Protein AF-A0A962DGY8-F1 (afdb_monomer_lite)

Structure (mmCIF, N/CA/C/O backbone):
data_AF-A0A962DGY8-F1
#
_entry.id   AF-A0A962DGY8-F1
#
loop_
_atom_site.group_PDB
_atom_site.id
_atom_site.type_symbol
_atom_site.label_atom_id
_atom_site.label_alt_id
_atom_site.label_comp_id
_atom_site.label_asym_id
_atom_site.label_entity_id
_atom_site.label_seq_id
_atom_site.pdbx_PDB_ins_code
_atom_site.Cartn_x
_atom_site.Cartn_y
_atom_site.Cartn_z
_atom_site.occupancy
_atom_site.B_iso_or_equiv
_atom_site.auth_seq_id
_atom_site.auth_comp_id
_atom_site.auth_asym_id
_atom_site.auth_atom_id
_atom_site.pdbx_PDB_model_num
ATOM 1 N N . MET A 1 1 ? 61.195 -17.388 50.372 1.00 40.50 1 MET A N 1
ATOM 2 C CA . MET A 1 1 ? 60.574 -18.207 49.308 1.00 40.50 1 MET A CA 1
ATOM 3 C C . MET A 1 1 ? 59.437 -17.377 48.721 1.00 40.50 1 MET A C 1
ATOM 5 O O . MET A 1 1 ? 58.676 -16.820 49.498 1.00 40.50 1 MET A O 1
ATOM 9 N N . LYS A 1 2 ? 59.468 -17.125 47.407 1.00 34.59 2 LYS A N 1
ATOM 10 C CA . LYS A 1 2 ? 58.778 -16.016 46.718 1.00 34.59 2 LYS A CA 1
ATOM 11 C C . LYS A 1 2 ? 57.246 -16.104 46.784 1.00 34.59 2 LYS A C 1
ATOM 13 O O . LYS A 1 2 ? 56.677 -17.161 46.541 1.00 34.59 2 LYS A O 1
ATOM 18 N N . ILE A 1 3 ? 56.626 -14.955 47.048 1.00 34.19 3 ILE A N 1
ATOM 19 C CA . ILE A 1 3 ? 55.195 -14.671 46.901 1.00 34.19 3 ILE A CA 1
ATOM 20 C C . ILE A 1 3 ? 54.901 -14.562 45.399 1.00 34.19 3 ILE A C 1
ATOM 22 O O . ILE A 1 3 ? 55.540 -13.767 44.711 1.00 34.19 3 ILE A O 1
ATOM 26 N N . ILE A 1 4 ? 53.975 -15.374 44.887 1.00 37.50 4 ILE A N 1
ATOM 27 C CA . ILE A 1 4 ? 53.492 -15.298 43.503 1.00 37.50 4 ILE A CA 1
ATOM 28 C C . ILE A 1 4 ? 52.263 -14.384 43.506 1.00 37.50 4 ILE A C 1
ATOM 30 O O . ILE A 1 4 ? 51.217 -14.741 44.041 1.00 37.50 4 ILE A O 1
ATOM 34 N N . GLN A 1 5 ? 52.414 -13.183 42.947 1.00 37.69 5 GLN A N 1
ATOM 35 C CA . GLN A 1 5 ? 51.300 -12.309 42.589 1.00 37.69 5 GLN A CA 1
ATOM 36 C C . GLN A 1 5 ? 50.693 -12.821 41.280 1.00 37.69 5 GLN A C 1
ATOM 38 O O . GLN A 1 5 ? 51.344 -12.773 40.239 1.00 37.69 5 GLN A O 1
ATOM 43 N N . ASN A 1 6 ? 49.450 -13.299 41.330 1.00 35.62 6 ASN A N 1
ATOM 44 C CA . ASN A 1 6 ? 48.662 -13.568 40.132 1.00 35.62 6 ASN A CA 1
ATOM 45 C C . ASN A 1 6 ? 48.129 -12.243 39.577 1.00 35.62 6 ASN A C 1
ATOM 47 O O . ASN A 1 6 ? 47.259 -11.605 40.168 1.00 35.62 6 ASN A O 1
ATOM 51 N N . THR A 1 7 ? 48.678 -11.832 38.441 1.00 37.69 7 THR A N 1
ATOM 52 C CA . THR A 1 7 ? 48.206 -10.706 37.639 1.00 37.69 7 THR A CA 1
ATOM 53 C C . THR A 1 7 ? 46.901 -11.100 36.943 1.00 37.69 7 THR A C 1
ATOM 55 O O . THR A 1 7 ? 46.896 -11.969 36.075 1.00 37.69 7 THR A O 1
ATOM 58 N N . PHE A 1 8 ? 45.786 -10.472 37.319 1.00 33.75 8 PHE A N 1
ATOM 59 C CA . PHE A 1 8 ? 44.546 -10.526 36.545 1.00 33.75 8 PHE A CA 1
ATOM 60 C C . PHE A 1 8 ? 44.716 -9.660 35.290 1.00 33.75 8 PHE A C 1
ATOM 62 O O . PHE A 1 8 ? 44.791 -8.437 35.378 1.00 33.75 8 PHE A O 1
ATOM 69 N N . ILE A 1 9 ? 44.801 -10.299 34.123 1.00 36.97 9 ILE A N 1
ATOM 70 C CA . ILE A 1 9 ? 44.703 -9.629 32.824 1.00 36.97 9 ILE A CA 1
ATOM 71 C C . ILE A 1 9 ? 43.214 -9.554 32.484 1.00 36.97 9 ILE A C 1
ATOM 73 O O . ILE A 1 9 ? 42.602 -10.558 32.122 1.00 36.97 9 ILE A O 1
ATOM 77 N N . SER A 1 10 ? 42.621 -8.369 32.625 1.00 32.75 10 SER A N 1
ATOM 78 C CA . SER A 1 10 ? 41.285 -8.087 32.098 1.00 32.75 10 SER A CA 1
ATOM 79 C C . SER A 1 10 ? 41.363 -8.007 30.575 1.00 32.75 10 SER A C 1
ATOM 81 O O . SER A 1 10 ? 41.831 -7.015 30.020 1.00 32.75 10 SER A O 1
ATOM 83 N N . ILE A 1 11 ? 40.919 -9.063 29.895 1.00 37.00 11 ILE A N 1
ATOM 84 C CA . ILE A 1 11 ? 40.682 -9.050 28.451 1.00 37.00 11 ILE A CA 1
ATOM 85 C C . ILE A 1 11 ? 39.396 -8.253 28.219 1.00 37.00 11 ILE A C 1
ATOM 87 O O . ILE A 1 11 ? 38.299 -8.729 28.504 1.00 37.00 11 ILE A O 1
ATOM 91 N N . ALA A 1 12 ? 39.534 -7.021 27.730 1.00 35.16 12 ALA A N 1
ATOM 92 C CA . ALA A 1 12 ? 38.416 -6.259 27.196 1.00 35.16 12 ALA A CA 1
ATOM 93 C C . ALA A 1 12 ? 37.966 -6.928 25.889 1.00 35.16 12 ALA A C 1
ATOM 95 O O . ALA A 1 12 ? 38.592 -6.766 24.843 1.00 35.16 12 ALA A O 1
ATOM 96 N N . ILE A 1 13 ? 36.902 -7.726 25.964 1.00 34.25 13 ILE A N 1
ATOM 97 C CA . ILE A 1 13 ? 36.203 -8.234 24.786 1.00 34.25 13 ILE A CA 1
ATOM 98 C C . ILE A 1 13 ? 35.486 -7.031 24.165 1.00 34.25 13 ILE A C 1
ATOM 100 O O . ILE A 1 13 ? 34.447 -6.592 24.655 1.00 34.25 13 ILE A O 1
ATOM 104 N N . LEU A 1 14 ? 36.072 -6.471 23.106 1.00 34.75 14 LEU A N 1
ATOM 105 C CA . LEU A 1 14 ? 35.365 -5.610 22.165 1.00 34.75 14 LEU A CA 1
ATOM 106 C C . LEU A 1 14 ? 34.261 -6.461 21.529 1.00 34.75 14 LEU A C 1
ATOM 108 O O . LEU A 1 14 ? 34.509 -7.220 20.596 1.00 34.75 14 LEU A O 1
ATOM 112 N N . LEU A 1 15 ? 33.048 -6.364 22.073 1.00 33.47 15 LEU A N 1
ATOM 113 C CA . LEU A 1 15 ? 31.834 -6.770 21.379 1.00 33.47 15 LEU A CA 1
ATOM 114 C C . LEU A 1 15 ? 31.705 -5.863 20.152 1.00 33.47 15 LEU A C 1
ATOM 116 O O . LEU A 1 15 ? 31.144 -4.771 20.224 1.00 33.47 15 LEU A O 1
ATOM 120 N N . THR A 1 16 ? 32.254 -6.298 19.019 1.00 33.09 16 THR A N 1
ATOM 121 C CA . THR A 1 16 ? 31.790 -5.806 17.730 1.00 33.09 16 THR A CA 1
ATOM 122 C C . THR A 1 16 ? 30.344 -6.261 17.611 1.00 33.09 16 THR A C 1
ATOM 124 O O . THR A 1 16 ? 30.042 -7.440 17.428 1.00 33.09 16 THR A O 1
ATOM 127 N N . CYS A 1 17 ? 29.426 -5.319 17.813 1.00 31.17 17 CYS A N 1
ATOM 128 C CA . CYS A 1 17 ? 28.025 -5.509 17.497 1.00 31.17 17 CYS A CA 1
ATOM 129 C C . CYS A 1 17 ? 27.946 -5.683 15.975 1.00 31.17 17 CYS A C 1
ATOM 131 O O . CYS A 1 17 ? 27.852 -4.708 15.234 1.00 31.17 17 CYS A O 1
ATOM 133 N N . ASN A 1 18 ? 28.076 -6.919 15.493 1.00 31.84 18 ASN A N 1
ATOM 134 C CA . ASN A 1 18 ? 27.685 -7.266 14.136 1.00 31.84 18 ASN A CA 1
ATOM 135 C C . ASN A 1 18 ? 26.160 -7.194 14.104 1.00 31.84 18 ASN A C 1
ATOM 137 O O . ASN A 1 18 ? 25.472 -8.200 14.259 1.00 31.84 18 ASN A O 1
ATOM 141 N N . ILE A 1 19 ? 25.635 -5.979 13.948 1.00 39.78 19 ILE A N 1
ATOM 142 C CA . ILE A 1 19 ? 24.269 -5.786 13.490 1.00 39.78 19 ILE A CA 1
ATOM 143 C C . ILE A 1 19 ? 24.282 -6.319 12.061 1.00 39.78 19 ILE A C 1
ATOM 145 O O . ILE A 1 19 ? 24.730 -5.641 11.135 1.00 39.78 19 ILE A O 1
ATOM 149 N N . ALA A 1 20 ? 23.872 -7.572 11.888 1.00 35.59 20 ALA A N 1
ATOM 150 C CA . ALA A 1 20 ? 23.541 -8.110 10.583 1.00 35.59 20 ALA A CA 1
ATOM 151 C C . ALA A 1 20 ? 22.284 -7.377 10.095 1.00 35.59 20 ALA A C 1
ATOM 153 O O . ALA A 1 20 ? 21.175 -7.892 10.173 1.00 35.59 20 ALA A O 1
ATOM 154 N N . ASN A 1 21 ? 22.452 -6.134 9.644 1.00 48.16 21 ASN A N 1
ATOM 155 C CA . ASN A 1 21 ? 21.449 -5.454 8.849 1.00 48.16 21 ASN A CA 1
ATOM 156 C C . ASN A 1 21 ? 21.352 -6.259 7.555 1.00 48.16 21 ASN A C 1
ATOM 158 O O . ASN A 1 21 ? 22.333 -6.332 6.809 1.00 48.16 21 ASN A O 1
ATOM 162 N N . SER A 1 22 ? 20.221 -6.918 7.305 1.00 51.75 22 SER A N 1
ATOM 163 C CA . SER A 1 22 ? 19.970 -7.527 6.004 1.00 51.75 22 SER A CA 1
ATOM 164 C C . SER A 1 22 ? 19.871 -6.397 4.984 1.00 51.75 22 SER A C 1
ATOM 166 O O . SER A 1 22 ? 18.824 -5.787 4.806 1.00 51.75 22 SER A O 1
ATOM 168 N N . THR A 1 23 ? 20.995 -6.057 4.366 1.00 68.94 23 THR A N 1
ATOM 169 C CA . THR A 1 23 ? 21.024 -5.122 3.248 1.00 68.94 23 THR A CA 1
ATOM 170 C C . THR A 1 23 ? 20.386 -5.792 2.041 1.00 68.94 23 THR A C 1
ATOM 172 O O . THR A 1 23 ? 20.623 -6.992 1.812 1.00 68.94 23 THR A O 1
ATOM 175 N N . SER A 1 24 ? 19.592 -5.030 1.283 1.00 79.06 24 SER A N 1
ATOM 176 C CA . SER A 1 24 ? 18.964 -5.523 0.059 1.00 79.06 24 SER A CA 1
ATOM 177 C C . SER A 1 24 ? 20.009 -6.133 -0.884 1.00 79.06 24 SER A C 1
ATOM 179 O O . SER A 1 24 ? 21.161 -5.671 -0.910 1.00 79.06 24 SER A O 1
ATOM 181 N N . PRO A 1 25 ? 19.660 -7.186 -1.646 1.00 85.56 25 PRO A N 1
ATOM 182 C CA . PRO A 1 25 ? 20.612 -7.880 -2.512 1.00 85.56 25 PRO A CA 1
ATOM 183 C C . PRO A 1 25 ? 21.354 -6.950 -3.486 1.00 85.56 25 PRO A C 1
ATOM 185 O O . PRO A 1 25 ? 22.570 -7.080 -3.633 1.00 85.56 25 PRO A O 1
ATOM 188 N N . TRP A 1 26 ? 20.679 -5.952 -4.063 1.00 88.38 26 TRP A N 1
ATOM 189 C CA . TRP A 1 26 ? 21.299 -4.985 -4.976 1.00 88.38 26 TRP A CA 1
ATOM 190 C C . TRP A 1 26 ? 22.433 -4.182 -4.324 1.00 88.38 26 TRP A C 1
ATOM 192 O O . TRP A 1 26 ? 23.488 -4.006 -4.929 1.00 88.38 26 TRP A O 1
ATOM 202 N N . LEU A 1 27 ? 22.292 -3.780 -3.05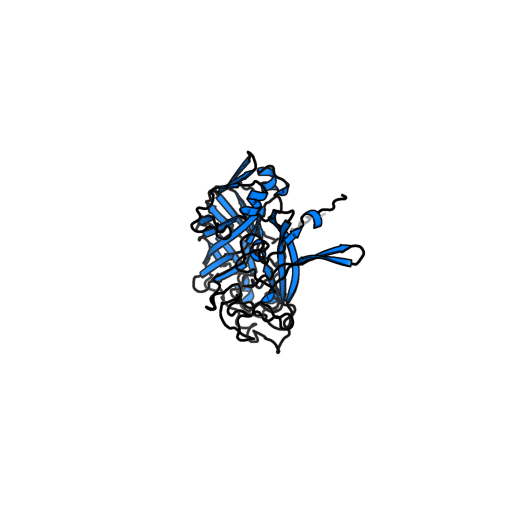4 1.00 88.94 27 LEU A N 1
ATOM 203 C CA . LEU A 1 27 ? 23.363 -3.097 -2.322 1.00 88.94 27 LEU A CA 1
ATOM 204 C C . LEU A 1 27 ? 24.566 -4.005 -2.098 1.00 88.94 27 LEU A C 1
ATOM 206 O O . LEU A 1 27 ? 25.696 -3.520 -2.066 1.00 88.94 27 LEU A O 1
ATOM 210 N N . LYS A 1 28 ? 24.365 -5.316 -1.922 1.00 85.50 28 LYS A N 1
ATOM 211 C CA . LYS A 1 28 ? 25.481 -6.268 -1.792 1.00 85.50 28 LYS A CA 1
ATOM 212 C C . LYS A 1 28 ? 26.263 -6.360 -3.098 1.00 85.50 28 LYS A C 1
ATOM 214 O O . LYS A 1 28 ? 27.490 -6.318 -3.045 1.00 85.50 28 LYS A O 1
ATOM 219 N N . ASN A 1 29 ? 25.551 -6.395 -4.220 1.00 80.31 29 ASN A N 1
ATOM 220 C CA . ASN A 1 29 ? 26.114 -6.538 -5.561 1.00 80.31 29 ASN A CA 1
ATOM 221 C C . ASN A 1 29 ? 26.650 -5.224 -6.149 1.00 80.31 29 ASN A C 1
ATOM 223 O O . ASN A 1 29 ? 27.402 -5.258 -7.118 1.00 80.31 29 ASN A O 1
ATOM 227 N N . LEU A 1 30 ? 26.297 -4.076 -5.562 1.00 86.06 30 LEU A N 1
ATOM 228 C CA . LEU A 1 30 ? 26.767 -2.779 -6.026 1.00 86.06 30 LEU A CA 1
ATOM 229 C C . LEU A 1 30 ? 28.275 -2.596 -5.780 1.00 86.06 30 LEU A C 1
ATOM 231 O O . LEU A 1 30 ? 28.732 -2.575 -4.626 1.00 86.06 30 LEU A O 1
ATOM 235 N N . ASP A 1 31 ? 29.006 -2.395 -6.877 1.00 85.31 31 ASP A N 1
ATOM 236 C CA . ASP A 1 31 ? 30.414 -1.999 -6.912 1.00 85.31 31 ASP A CA 1
ATOM 237 C C . ASP A 1 31 ? 30.526 -0.476 -7.089 1.00 85.31 31 ASP A C 1
ATOM 239 O O . ASP A 1 31 ? 30.404 0.062 -8.187 1.00 85.31 31 ASP A O 1
ATOM 243 N N . SER A 1 32 ? 30.673 0.233 -5.970 1.00 85.94 32 SER A N 1
ATOM 244 C CA . SER A 1 32 ? 30.835 1.687 -5.933 1.00 85.94 32 SER A CA 1
ATOM 245 C C . SER A 1 32 ? 31.712 2.088 -4.752 1.00 85.94 32 SER A C 1
ATOM 247 O O . SER A 1 32 ? 31.511 1.614 -3.629 1.00 85.94 32 SER A O 1
ATOM 249 N N . SER A 1 33 ? 32.662 2.996 -4.991 1.00 87.38 33 SER A N 1
ATOM 250 C CA . SER A 1 33 ? 33.571 3.518 -3.963 1.00 87.38 33 SER A CA 1
ATOM 251 C C . SER A 1 33 ? 32.853 4.301 -2.862 1.00 87.38 33 SER A C 1
ATOM 253 O O . SER A 1 33 ? 33.326 4.333 -1.730 1.00 87.38 33 SER A O 1
ATOM 255 N N . GLU A 1 34 ? 31.698 4.890 -3.170 1.00 89.62 34 GLU A N 1
ATOM 256 C CA . GLU A 1 34 ? 30.927 5.747 -2.257 1.00 89.62 34 GLU A CA 1
ATOM 257 C C . GLU A 1 34 ? 29.823 4.981 -1.517 1.00 89.62 34 GLU A C 1
ATOM 259 O O . GLU A 1 34 ? 29.172 5.522 -0.628 1.00 89.62 34 GLU A O 1
ATOM 264 N N . LYS A 1 35 ? 29.618 3.696 -1.831 1.00 90.00 35 LYS A N 1
ATOM 265 C CA . LYS A 1 35 ? 28.524 2.877 -1.286 1.00 90.00 35 LYS A CA 1
ATOM 266 C C . LYS A 1 35 ? 28.422 2.937 0.238 1.00 90.00 35 LYS A C 1
ATOM 268 O O . LYS A 1 35 ? 27.327 3.076 0.774 1.00 90.00 35 LYS A O 1
ATOM 273 N N . GLN A 1 36 ? 29.547 2.825 0.947 1.00 90.56 36 GLN A N 1
ATOM 274 C CA . GLN A 1 36 ? 29.540 2.860 2.415 1.00 90.56 36 GLN A CA 1
ATOM 275 C C . GLN A 1 36 ? 29.133 4.229 2.961 1.00 90.56 36 GLN A C 1
ATOM 277 O O . GLN A 1 36 ? 28.408 4.289 3.951 1.00 90.56 36 GLN A O 1
ATOM 282 N N . GLU A 1 37 ? 29.560 5.308 2.308 1.00 93.00 37 GLU A N 1
ATOM 283 C CA . GLU A 1 37 ? 29.155 6.668 2.655 1.00 93.00 37 GLU A CA 1
ATOM 284 C C . GLU A 1 37 ? 27.654 6.850 2.412 1.00 93.00 37 GLU A C 1
ATOM 286 O O . GLU A 1 37 ? 26.925 7.171 3.350 1.00 93.00 37 GLU A O 1
ATOM 291 N N . GLN A 1 38 ? 27.165 6.514 1.213 1.00 93.00 38 GLN A N 1
ATOM 292 C CA . GLN A 1 38 ? 25.745 6.618 0.855 1.00 93.00 38 GLN A CA 1
ATOM 293 C C . GLN A 1 38 ? 24.840 5.804 1.792 1.00 93.00 38 GLN A C 1
ATOM 295 O O . GLN A 1 38 ? 23.769 6.258 2.188 1.00 93.00 38 GLN A O 1
ATOM 300 N N . MET A 1 39 ? 25.283 4.622 2.230 1.00 91.44 39 MET A N 1
ATOM 301 C CA . MET A 1 39 ? 24.548 3.804 3.200 1.00 91.44 39 MET A CA 1
ATOM 302 C C . MET A 1 39 ? 24.506 4.404 4.615 1.00 91.44 39 MET A C 1
ATOM 304 O O . MET A 1 39 ? 23.618 4.055 5.402 1.00 91.44 39 MET A O 1
ATOM 308 N N . GLN A 1 40 ? 25.459 5.261 4.976 1.00 91.94 40 GLN A N 1
ATOM 309 C CA . GLN A 1 40 ? 25.521 5.917 6.286 1.00 91.94 40 GLN A CA 1
ATOM 310 C C . GLN A 1 40 ? 24.726 7.222 6.334 1.00 91.94 40 GLN A C 1
ATOM 312 O O . GLN A 1 40 ? 24.348 7.656 7.423 1.00 91.94 40 GLN A O 1
ATOM 317 N N . LEU A 1 41 ? 24.416 7.811 5.180 1.00 94.88 41 LEU A N 1
ATOM 318 C CA . LEU A 1 41 ? 23.587 9.005 5.108 1.00 94.88 41 LEU A CA 1
ATOM 319 C C . LEU A 1 41 ? 22.182 8.748 5.654 1.00 94.88 41 LEU A C 1
ATOM 321 O O . LEU A 1 41 ? 21.601 7.668 5.507 1.00 94.88 41 LEU A O 1
ATOM 325 N N . ARG A 1 42 ? 21.653 9.760 6.341 1.00 94.88 42 ARG A N 1
ATOM 326 C CA . ARG A 1 42 ? 20.314 9.750 6.931 1.00 94.88 42 ARG A CA 1
ATOM 327 C C . ARG A 1 42 ? 19.539 10.931 6.394 1.00 94.88 42 ARG A C 1
ATOM 329 O O . ARG A 1 42 ? 19.774 12.072 6.790 1.00 94.88 42 ARG A O 1
ATOM 336 N N . TRP A 1 43 ? 18.638 10.629 5.473 1.00 95.19 43 TRP A N 1
ATOM 337 C CA . TRP A 1 43 ? 17.662 11.592 4.993 1.00 95.19 43 TRP A CA 1
ATOM 338 C C . TRP A 1 43 ? 16.620 11.784 6.088 1.00 95.19 43 TRP A C 1
ATOM 340 O O . TRP A 1 43 ? 16.385 10.874 6.889 1.00 95.19 43 TRP A O 1
ATOM 350 N N . LYS A 1 44 ? 16.023 12.972 6.163 1.00 96.62 44 LYS A N 1
ATOM 351 C CA . LYS A 1 44 ? 15.087 13.302 7.242 1.00 96.62 44 LYS A CA 1
ATOM 352 C C . LYS A 1 44 ? 13.744 13.714 6.679 1.00 96.62 44 LYS A C 1
ATOM 354 O O . LYS A 1 44 ? 13.685 14.688 5.939 1.00 96.62 44 LYS A O 1
ATOM 359 N N . ALA A 1 45 ? 12.682 13.018 7.070 1.00 96.69 45 ALA A N 1
ATOM 360 C CA . ALA A 1 45 ? 11.316 13.432 6.766 1.00 96.69 45 ALA A CA 1
ATOM 361 C C . ALA A 1 45 ? 10.687 14.105 7.986 1.00 96.69 45 ALA A C 1
ATOM 363 O O . ALA A 1 45 ? 10.693 13.522 9.069 1.00 96.69 45 ALA A O 1
ATOM 364 N N . TYR A 1 46 ? 10.161 15.318 7.832 1.00 97.00 46 TYR A N 1
ATOM 365 C CA . TYR A 1 46 ? 9.569 16.091 8.927 1.00 97.00 46 TYR A CA 1
ATOM 366 C C . TYR A 1 46 ? 8.447 17.010 8.436 1.00 97.00 46 TYR A C 1
ATOM 368 O O . TYR A 1 46 ? 8.367 17.365 7.259 1.00 97.00 46 TYR A O 1
ATOM 376 N N . GLY A 1 47 ? 7.591 17.439 9.367 1.00 95.25 47 GLY A N 1
ATOM 377 C CA . GLY A 1 47 ? 6.475 18.337 9.070 1.00 95.25 47 GLY A CA 1
ATOM 378 C C . GLY A 1 47 ? 5.512 17.798 8.004 1.00 95.25 47 GLY A C 1
ATOM 379 O O . GLY A 1 47 ? 5.515 16.611 7.677 1.00 95.25 47 GLY A O 1
ATOM 380 N N . GLY A 1 48 ? 4.675 18.698 7.484 1.00 94.75 48 GLY A N 1
ATOM 381 C CA . GLY A 1 48 ? 3.622 18.374 6.526 1.00 94.75 48 GLY A CA 1
ATOM 382 C C . GLY A 1 48 ? 2.352 17.878 7.213 1.00 94.75 48 GLY A C 1
ATOM 383 O O . GLY A 1 48 ? 1.957 18.456 8.227 1.00 94.75 48 GLY A O 1
ATOM 384 N N . GLU A 1 49 ? 1.698 16.859 6.664 1.00 95.94 49 GLU A N 1
ATOM 385 C CA . GLU A 1 49 ? 0.355 16.437 7.077 1.00 95.94 49 GLU A CA 1
ATOM 386 C C . GLU A 1 49 ? 0.206 14.912 7.101 1.00 95.94 49 GLU A C 1
ATOM 388 O O . GLU A 1 49 ? 0.822 14.192 6.313 1.00 95.94 49 GLU A O 1
ATOM 393 N N . VAL A 1 50 ? -0.636 14.431 8.015 1.00 96.38 50 VAL A N 1
ATOM 394 C CA . VAL A 1 50 ? -1.194 13.080 8.008 1.00 96.38 50 VAL A CA 1
ATOM 395 C C . VAL A 1 50 ? -2.638 13.153 7.542 1.00 96.38 50 VAL A C 1
ATOM 397 O O . VAL A 1 50 ? -3.404 13.975 8.034 1.00 96.38 50 VAL A O 1
ATOM 400 N N . ASP A 1 51 ? -3.010 12.245 6.653 1.00 94.00 51 ASP A N 1
ATOM 401 C CA . ASP A 1 51 ? -4.365 12.041 6.157 1.00 94.00 51 ASP A CA 1
ATOM 402 C C . ASP A 1 51 ? -4.854 10.660 6.628 1.00 94.00 51 ASP A C 1
ATOM 404 O O . ASP A 1 51 ? -4.247 9.630 6.321 1.00 94.00 51 ASP A O 1
ATOM 408 N N . LEU A 1 52 ? -5.911 10.652 7.443 1.00 93.88 52 LEU A N 1
ATOM 409 C CA . LEU A 1 52 ? -6.558 9.455 7.978 1.00 93.88 52 LEU A CA 1
ATOM 410 C C . LEU A 1 52 ? -7.885 9.201 7.267 1.00 93.88 52 LEU A C 1
ATOM 412 O O . LEU A 1 52 ? -8.827 9.984 7.399 1.00 93.88 52 LEU A O 1
ATOM 416 N N . LYS A 1 53 ? -8.003 8.040 6.623 1.00 91.81 53 LYS A N 1
ATOM 417 C CA . LYS A 1 53 ? -9.222 7.576 5.956 1.00 91.81 53 LYS A CA 1
ATOM 418 C C . LYS A 1 53 ? -9.775 6.343 6.665 1.00 91.81 53 LYS A C 1
ATOM 420 O O . LYS A 1 53 ? -9.282 5.235 6.474 1.00 91.81 53 LYS A O 1
ATOM 425 N N . PHE A 1 54 ? -10.826 6.495 7.467 1.00 93.00 54 PHE A N 1
ATOM 426 C CA . PHE A 1 54 ? -11.486 5.345 8.097 1.00 93.00 54 PHE A CA 1
ATOM 427 C C . PHE A 1 54 ? -12.408 4.601 7.122 1.00 93.00 54 PHE A C 1
ATOM 429 O O . PHE A 1 54 ? -13.068 5.195 6.269 1.00 93.00 54 PHE A O 1
ATOM 436 N N . MET A 1 55 ? -12.529 3.285 7.292 1.00 92.00 55 MET A N 1
ATOM 437 C CA . MET A 1 55 ? -13.498 2.451 6.576 1.00 92.00 55 MET A CA 1
ATOM 438 C C . MET A 1 55 ? -14.877 2.578 7.234 1.00 92.00 55 MET A C 1
ATOM 440 O O . MET A 1 55 ? -15.354 1.663 7.902 1.00 92.00 55 MET A O 1
ATOM 444 N N . TYR A 1 56 ? -15.523 3.735 7.066 1.00 89.12 56 TYR A N 1
ATOM 445 C CA . TYR A 1 56 ? -16.763 4.090 7.771 1.00 89.12 56 TYR A CA 1
ATOM 446 C C . TYR A 1 56 ? -17.885 3.055 7.627 1.00 89.12 56 TYR A C 1
ATOM 448 O O . TYR A 1 56 ? -18.571 2.777 8.607 1.00 89.12 56 TYR A O 1
ATOM 456 N N . LYS A 1 57 ? -18.065 2.449 6.443 1.00 87.94 57 LYS A N 1
ATOM 457 C CA . LYS A 1 57 ? -19.074 1.391 6.259 1.00 87.94 57 LYS A CA 1
ATOM 458 C C . LYS A 1 57 ? -18.753 0.160 7.110 1.00 87.94 57 LYS A C 1
ATOM 460 O O . LYS A 1 57 ? -19.623 -0.283 7.852 1.00 87.94 57 LYS A O 1
ATOM 465 N N . LYS A 1 58 ? -17.507 -0.327 7.066 1.00 92.69 58 LYS A N 1
ATOM 466 C CA . LYS A 1 58 ? -17.035 -1.452 7.890 1.00 92.69 58 LYS A CA 1
ATOM 467 C C . LYS A 1 58 ? -17.233 -1.172 9.376 1.00 92.69 58 LYS A C 1
ATOM 469 O O . LYS A 1 58 ? -17.835 -1.966 10.090 1.00 92.69 58 LYS A O 1
ATOM 474 N N . LEU A 1 59 ? -16.771 -0.008 9.831 1.00 94.50 59 LEU A N 1
ATOM 475 C CA . LEU A 1 59 ? -16.904 0.415 11.223 1.00 94.50 59 LEU A CA 1
ATOM 476 C C . LEU A 1 59 ? -18.375 0.533 11.643 1.00 94.50 59 LEU A C 1
ATOM 478 O O . LEU A 1 59 ? -18.729 0.064 12.720 1.00 94.50 59 LEU A O 1
ATOM 482 N N . SER A 1 60 ? -19.252 1.062 10.785 1.00 92.00 60 SER A N 1
ATOM 483 C CA . SER A 1 60 ? -20.697 1.099 11.037 1.00 92.00 60 SER A CA 1
ATOM 484 C C . SER A 1 60 ? -21.303 -0.301 11.156 1.00 92.00 60 SER A C 1
ATOM 486 O O . SER A 1 60 ? -22.126 -0.518 12.045 1.00 92.00 60 SER A O 1
ATOM 488 N N . ASP A 1 61 ? -20.897 -1.254 10.312 1.00 91.88 61 ASP A N 1
ATOM 489 C CA . ASP A 1 61 ? -21.348 -2.654 10.394 1.00 91.88 61 ASP A CA 1
ATOM 490 C C . ASP A 1 61 ? -20.893 -3.294 11.719 1.00 91.88 61 ASP A C 1
ATOM 492 O O . ASP A 1 61 ? -21.650 -4.004 12.382 1.00 91.88 61 ASP A O 1
ATOM 496 N N . MET A 1 62 ? -19.697 -2.918 12.180 1.00 95.31 62 MET A N 1
ATOM 497 C CA . MET A 1 62 ? -19.145 -3.246 13.500 1.00 95.31 62 MET A CA 1
ATOM 498 C C . MET A 1 62 ? -19.752 -2.426 14.655 1.00 95.31 62 MET A C 1
ATOM 500 O O . MET A 1 62 ? -19.383 -2.624 15.813 1.00 95.31 62 MET A O 1
ATOM 504 N N . LYS A 1 63 ? -20.685 -1.503 14.378 1.00 96.56 63 LYS A N 1
ATOM 505 C CA . LYS A 1 63 ? -21.306 -0.578 15.351 1.00 96.56 63 LYS A CA 1
ATOM 506 C C . LYS A 1 63 ? -20.299 0.331 16.070 1.00 96.56 63 LYS A C 1
ATOM 508 O O . LYS A 1 63 ? -20.534 0.751 17.205 1.00 96.56 63 LYS A O 1
ATOM 513 N N . ILE A 1 64 ? -19.189 0.635 15.407 1.00 97.00 64 ILE A N 1
ATOM 514 C CA . ILE A 1 64 ? -18.181 1.600 15.837 1.00 97.00 64 ILE A CA 1
ATOM 515 C C . ILE A 1 64 ? -18.424 2.910 15.089 1.00 97.00 64 ILE A C 1
ATOM 517 O O . ILE A 1 64 ? -18.417 2.945 13.860 1.00 97.00 64 ILE A O 1
ATOM 521 N N . SER A 1 65 ? -18.594 4.007 15.822 1.00 95.00 65 SER A N 1
ATOM 522 C CA . SER A 1 65 ? -18.667 5.348 15.234 1.00 95.00 65 SER A CA 1
ATOM 523 C C . SER A 1 65 ? -17.348 6.098 15.400 1.00 95.00 65 SER A C 1
ATOM 525 O O . SER A 1 65 ? -16.721 6.015 16.458 1.00 95.00 65 SER A O 1
ATOM 527 N N . VAL A 1 66 ? -16.972 6.879 14.386 1.00 94.44 66 VAL A N 1
ATOM 528 C CA . VAL A 1 66 ? -15.831 7.803 14.413 1.00 94.44 66 VAL A CA 1
ATOM 529 C C . VAL A 1 66 ? -16.362 9.233 14.533 1.00 94.44 66 VAL A C 1
ATOM 531 O O . VAL A 1 66 ? -17.298 9.598 13.827 1.00 94.44 66 VAL A O 1
ATOM 534 N N . SER A 1 67 ? -15.758 10.045 15.399 1.00 93.12 67 SER A N 1
ATOM 535 C CA . SER A 1 67 ? -16.031 11.487 15.503 1.00 93.12 67 SER A CA 1
ATOM 536 C C . SER A 1 67 ? -14.723 12.284 15.405 1.00 93.12 67 SER A C 1
ATOM 538 O O . SER A 1 67 ? -13.759 11.837 16.020 1.00 93.12 67 SER A O 1
ATOM 540 N N . PRO A 1 68 ? -14.679 13.457 14.744 1.00 89.75 68 PRO A N 1
ATOM 541 C CA . PRO A 1 68 ? -15.788 14.067 14.013 1.00 89.75 68 PRO A CA 1
ATOM 542 C C . PRO A 1 68 ? -16.204 13.217 12.813 1.00 89.75 68 PRO A C 1
ATOM 544 O O . PRO A 1 68 ? -15.386 12.534 12.195 1.00 89.75 68 PRO A O 1
ATOM 547 N N . GLU A 1 69 ? -17.497 13.250 12.502 1.00 74.88 69 GLU A N 1
ATOM 548 C CA . GLU A 1 69 ? -17.945 12.765 11.205 1.00 74.88 69 GLU A CA 1
ATOM 549 C C . GLU A 1 69 ? -17.389 13.735 10.146 1.00 74.88 69 GLU A C 1
ATOM 551 O O . GLU A 1 69 ? -17.511 14.955 10.318 1.00 74.88 69 GLU A O 1
ATOM 556 N N . PRO A 1 70 ? -16.718 13.242 9.096 1.00 68.81 70 PRO A N 1
ATOM 557 C CA . PRO A 1 70 ? -16.120 14.101 8.083 1.00 68.81 70 PRO A CA 1
ATOM 558 C C . PRO A 1 70 ? -17.200 14.982 7.440 1.00 68.81 70 PRO A C 1
ATOM 560 O O . PRO A 1 70 ? -18.299 14.530 7.128 1.00 68.81 70 PRO A O 1
ATOM 563 N N . GLN A 1 71 ? -16.907 16.271 7.263 1.00 57.16 71 GLN A N 1
ATOM 564 C CA . GLN A 1 71 ? -17.815 17.218 6.611 1.00 57.16 71 GLN A CA 1
ATOM 565 C C . GLN A 1 71 ? -17.713 17.009 5.094 1.00 57.16 71 GLN A C 1
ATOM 567 O O . GLN A 1 71 ? -16.780 17.493 4.466 1.00 57.16 71 GLN A O 1
ATOM 572 N N . PHE A 1 72 ? -18.638 16.250 4.509 1.00 59.28 72 PHE A N 1
ATOM 573 C CA . PHE A 1 72 ? -18.617 15.865 3.093 1.00 59.28 72 PHE A CA 1
ATOM 574 C C . PHE A 1 72 ? -19.010 17.017 2.145 1.00 59.28 72 PHE A C 1
ATOM 576 O O . PHE A 1 72 ? -20.164 17.454 2.196 1.00 59.28 72 PHE A O 1
ATOM 583 N N . PRO A 1 73 ? -18.186 17.414 1.154 1.00 43.34 73 PRO A N 1
ATOM 584 C CA . PRO A 1 73 ? -18.703 18.134 -0.007 1.00 43.34 73 PRO A CA 1
ATOM 585 C C . PRO A 1 73 ? -19.329 17.193 -1.049 1.00 43.34 73 PRO A C 1
ATOM 587 O O . PRO A 1 73 ? -20.184 17.640 -1.802 1.00 43.34 73 PRO A O 1
ATOM 590 N N . ASN A 1 74 ? -18.967 15.899 -1.094 1.00 44.16 74 ASN A N 1
ATOM 591 C CA . ASN A 1 74 ? -19.439 14.948 -2.112 1.00 44.16 74 ASN A CA 1
ATOM 592 C C . ASN A 1 74 ? -19.618 13.530 -1.524 1.00 44.16 74 ASN A C 1
ATOM 594 O O . ASN A 1 74 ? -18.750 13.020 -0.829 1.00 44.16 74 ASN A O 1
ATOM 598 N N . LYS A 1 75 ? -20.762 12.893 -1.795 1.00 45.06 75 LYS A N 1
ATOM 599 C CA . LYS A 1 75 ? -21.395 11.782 -1.042 1.00 45.06 75 LYS A CA 1
ATOM 600 C C . LYS A 1 75 ? -20.702 10.394 -1.061 1.00 45.06 75 LYS A C 1
ATOM 602 O O . LYS A 1 75 ? -21.388 9.395 -0.862 1.00 45.06 75 LYS A O 1
ATOM 607 N N . HIS A 1 76 ? -19.399 10.279 -1.317 1.00 52.97 76 HIS A N 1
ATOM 608 C CA . HIS A 1 76 ? -18.726 8.976 -1.448 1.00 52.97 76 HIS A CA 1
ATOM 609 C C . HIS A 1 76 ? -17.755 8.730 -0.284 1.00 52.97 76 HIS A C 1
ATOM 611 O O . HIS A 1 76 ? -16.847 9.525 -0.055 1.00 52.97 76 HIS A O 1
ATOM 617 N N . TRP A 1 77 ? -17.926 7.621 0.447 1.00 52.81 77 TRP A N 1
ATOM 618 C CA . TRP A 1 77 ? -17.137 7.316 1.653 1.00 52.81 77 TRP A CA 1
ATOM 619 C C . TRP A 1 77 ? -15.636 7.124 1.373 1.00 52.81 77 TRP A C 1
ATOM 621 O O . TRP A 1 77 ? -14.832 7.277 2.287 1.00 52.81 77 TRP A O 1
ATOM 631 N N . ASP A 1 78 ? -15.242 6.865 0.119 1.00 54.25 78 ASP A N 1
ATOM 632 C CA . ASP A 1 78 ? -13.825 6.801 -0.266 1.00 54.25 78 ASP A CA 1
ATOM 633 C C . ASP A 1 78 ? -13.069 8.132 -0.178 1.00 54.25 78 ASP A C 1
ATOM 635 O O . ASP A 1 78 ? -11.840 8.104 -0.145 1.00 54.25 78 ASP A O 1
ATOM 639 N N . PHE A 1 79 ? -13.768 9.270 -0.145 1.00 63.12 79 PHE A N 1
ATOM 640 C CA . PHE A 1 79 ? -13.151 10.605 -0.098 1.00 63.12 79 PHE A CA 1
ATOM 641 C C . PHE A 1 79 ? -13.249 11.254 1.284 1.00 63.12 79 PHE A C 1
ATOM 643 O O . PHE A 1 79 ? -12.990 12.443 1.447 1.00 63.12 79 PHE A O 1
ATOM 650 N N . ASN A 1 80 ? -13.643 10.469 2.283 1.00 73.19 80 ASN A N 1
ATOM 651 C CA . ASN A 1 80 ? -13.707 10.916 3.655 1.00 73.19 80 ASN A CA 1
ATOM 652 C C . ASN A 1 80 ? -12.389 10.712 4.362 1.00 73.19 80 ASN A C 1
ATOM 654 O O . ASN A 1 80 ? -12.050 9.601 4.775 1.00 73.19 80 ASN A O 1
ATOM 658 N N . HIS A 1 81 ? -11.718 11.823 4.569 1.00 85.31 81 HIS A N 1
ATOM 659 C CA . HIS A 1 81 ? -10.482 11.874 5.306 1.00 85.31 81 HIS A CA 1
ATOM 660 C C . HIS A 1 81 ? -10.505 12.938 6.389 1.00 85.31 81 HIS A C 1
ATOM 662 O O . HIS A 1 81 ? -11.234 13.931 6.313 1.00 85.31 81 HIS A O 1
ATOM 668 N N . ILE A 1 82 ? -9.684 12.708 7.404 1.00 89.94 82 ILE A N 1
ATOM 669 C CA . ILE A 1 82 ? -9.380 13.672 8.445 1.00 89.94 82 ILE A CA 1
ATOM 670 C C . ILE A 1 82 ? -7.894 13.983 8.342 1.00 89.94 82 ILE A C 1
ATOM 672 O O . ILE A 1 82 ? -7.058 13.087 8.455 1.00 89.94 82 ILE A O 1
ATOM 676 N N . VAL A 1 83 ? -7.579 15.254 8.115 1.00 92.38 83 VAL A N 1
ATOM 677 C CA . VAL A 1 83 ? -6.206 15.713 7.911 1.00 92.38 83 VAL A CA 1
ATOM 678 C C . VAL A 1 83 ? -5.717 16.434 9.161 1.00 92.38 83 VAL A C 1
ATOM 680 O O . VAL A 1 83 ? -6.413 17.293 9.706 1.00 92.38 83 VAL A O 1
ATOM 683 N N . TYR A 1 84 ? -4.512 16.090 9.607 1.00 95.44 84 TYR A N 1
ATOM 684 C CA . TYR A 1 84 ? -3.858 16.687 10.765 1.00 95.44 84 TYR A CA 1
ATOM 685 C C . TYR A 1 84 ? -2.424 17.109 10.427 1.00 95.44 84 TYR A C 1
ATOM 687 O O . TYR A 1 84 ? -1.719 16.382 9.725 1.00 95.44 84 TYR A O 1
ATOM 695 N N . PRO A 1 85 ? -1.943 18.250 10.946 1.00 96.88 85 PRO A N 1
ATOM 696 C CA . PRO A 1 85 ? -0.573 18.681 10.715 1.00 96.88 85 PRO A CA 1
ATOM 697 C C . PRO A 1 85 ? 0.428 17.811 11.489 1.00 96.88 85 PRO A C 1
ATOM 699 O O . PRO A 1 85 ? 0.250 17.518 12.672 1.00 96.88 85 PRO A O 1
ATOM 702 N N . ILE A 1 86 ? 1.538 17.469 10.841 1.00 97.88 86 ILE A N 1
ATOM 703 C CA . ILE A 1 86 ? 2.699 16.849 11.481 1.00 97.88 86 ILE A CA 1
ATOM 704 C C . ILE A 1 86 ? 3.542 17.938 12.149 1.00 97.88 86 ILE A C 1
ATOM 706 O O . ILE A 1 86 ? 3.864 18.973 11.556 1.00 97.88 86 ILE A O 1
ATOM 710 N N . SER A 1 87 ? 3.964 17.689 13.387 1.00 97.00 87 SER A N 1
ATOM 711 C CA . SER A 1 87 ? 4.846 18.592 14.121 1.00 97.00 87 SER A CA 1
ATOM 712 C C . SER A 1 87 ? 6.186 18.775 13.406 1.00 97.00 87 SER A C 1
ATOM 714 O O . SER A 1 87 ? 6.891 17.813 13.093 1.00 97.00 87 SER A O 1
ATOM 716 N N . LYS A 1 88 ? 6.607 20.033 13.238 1.00 94.94 88 LYS A N 1
ATOM 717 C CA . LYS A 1 88 ? 7.924 20.381 12.672 1.00 94.94 88 LYS A CA 1
ATOM 718 C C . LYS A 1 88 ? 9.105 19.970 13.559 1.00 94.94 88 LYS A C 1
ATOM 720 O O . LYS A 1 88 ? 10.235 19.969 13.092 1.00 94.94 88 LYS A O 1
ATOM 725 N N . ASN A 1 89 ? 8.849 19.629 14.825 1.00 94.88 89 ASN A N 1
ATOM 726 C CA . ASN A 1 89 ? 9.871 19.214 15.792 1.00 94.88 89 ASN A CA 1
ATOM 727 C C . ASN A 1 89 ? 10.009 17.685 15.893 1.00 94.88 89 ASN A C 1
ATOM 729 O O . ASN A 1 89 ? 10.700 17.185 16.778 1.00 94.88 89 ASN A O 1
ATOM 733 N N . SER A 1 90 ? 9.314 16.941 15.034 1.00 96.94 90 SER A N 1
ATOM 734 C CA . SER A 1 90 ? 9.412 15.488 14.924 1.00 96.94 90 SER A CA 1
ATOM 735 C C . SER A 1 90 ? 9.871 15.109 13.526 1.00 96.94 90 SER A C 1
ATOM 737 O O . SER A 1 90 ? 9.500 15.782 12.564 1.00 96.94 90 SER A O 1
ATOM 739 N N . GLN A 1 91 ? 10.677 14.058 13.424 1.00 97.44 91 GLN A N 1
ATOM 740 C CA . GLN A 1 91 ? 11.247 13.616 12.161 1.00 97.44 91 GLN A CA 1
ATOM 741 C C . GLN A 1 91 ? 11.449 12.099 12.146 1.00 97.44 91 GLN A C 1
ATOM 743 O O . GLN A 1 91 ? 11.721 11.492 13.186 1.00 97.44 91 GLN A O 1
ATOM 748 N N . LEU A 1 92 ? 11.390 11.518 10.953 1.00 97.31 92 LEU A N 1
ATOM 749 C CA . LEU A 1 92 ? 11.891 10.181 10.651 1.00 97.31 92 LEU A CA 1
ATOM 750 C C . LEU A 1 92 ? 13.297 10.276 10.067 1.00 97.31 92 LEU A C 1
ATOM 752 O O . LEU A 1 92 ? 13.605 11.225 9.346 1.00 97.31 92 LEU A O 1
ATOM 756 N N . GLU A 1 93 ? 14.123 9.271 10.338 1.00 95.88 93 GLU A N 1
ATOM 757 C CA . GLU A 1 93 ? 15.394 9.071 9.644 1.00 95.88 93 GLU A CA 1
ATOM 758 C C . GLU A 1 93 ? 15.271 7.919 8.652 1.00 95.88 93 GLU A C 1
ATOM 760 O O . GLU A 1 93 ? 14.776 6.842 8.990 1.00 95.88 93 GLU A O 1
ATOM 765 N N . LEU A 1 94 ? 15.741 8.150 7.431 1.00 94.12 94 LEU A N 1
ATOM 766 C CA . LEU A 1 94 ? 15.590 7.249 6.296 1.00 94.12 94 LEU A CA 1
ATOM 767 C C . LEU A 1 94 ? 16.972 6.882 5.758 1.00 94.12 94 LEU A C 1
ATOM 769 O O . LEU A 1 94 ? 17.843 7.744 5.598 1.00 94.12 94 LEU A O 1
ATOM 773 N N . GLN A 1 95 ? 17.158 5.606 5.443 1.00 92.62 95 GLN A N 1
ATOM 774 C CA . GLN A 1 95 ? 18.286 5.128 4.661 1.00 92.62 95 GLN A CA 1
ATOM 775 C C . GLN A 1 95 ? 17.862 5.093 3.192 1.00 92.62 95 GLN A C 1
ATOM 777 O O . GLN A 1 95 ? 17.024 4.275 2.815 1.00 92.62 95 GLN A O 1
ATOM 782 N N . MET A 1 96 ? 18.423 6.006 2.393 1.00 91.62 96 MET A N 1
ATOM 783 C CA . MET A 1 96 ? 18.079 6.175 0.976 1.00 91.62 96 MET A CA 1
ATOM 784 C C . MET A 1 96 ? 19.325 6.233 0.068 1.00 91.62 96 MET A C 1
ATOM 786 O O . MET A 1 96 ? 19.583 7.270 -0.550 1.00 91.62 96 MET A O 1
ATOM 790 N N . PRO A 1 97 ? 20.173 5.187 0.034 1.00 91.69 97 PRO A N 1
ATOM 791 C CA . PRO A 1 97 ? 21.373 5.192 -0.798 1.00 91.69 97 PRO A CA 1
ATOM 792 C C . PRO A 1 97 ? 20.995 5.350 -2.275 1.00 91.69 97 PRO A C 1
ATOM 794 O O . PRO A 1 97 ? 20.151 4.612 -2.781 1.00 91.69 97 PRO A O 1
ATOM 797 N N . TYR A 1 98 ? 21.630 6.299 -2.967 1.00 90.56 98 TYR A N 1
ATOM 798 C CA . TYR A 1 98 ? 21.359 6.588 -4.383 1.00 90.56 98 TYR A CA 1
ATOM 799 C C . TYR A 1 98 ? 19.887 6.944 -4.670 1.00 90.56 98 TYR A C 1
ATOM 801 O O . TYR A 1 98 ? 19.365 6.651 -5.743 1.00 90.56 98 TYR A O 1
ATOM 809 N N . GLY A 1 99 ? 19.200 7.546 -3.691 1.00 88.44 99 GLY A N 1
ATOM 810 C CA . GLY A 1 99 ? 17.797 7.949 -3.793 1.00 88.44 99 GLY A CA 1
ATOM 811 C C . GLY A 1 99 ? 16.778 6.807 -3.714 1.00 88.44 99 GLY A C 1
ATOM 812 O O . GLY A 1 99 ? 15.583 7.077 -3.826 1.00 88.44 99 GLY A O 1
ATOM 813 N N . ASN A 1 100 ? 17.216 5.565 -3.488 1.00 89.50 100 ASN A N 1
ATOM 814 C CA . ASN A 1 100 ? 16.344 4.402 -3.310 1.00 89.50 100 ASN A CA 1
ATOM 815 C C . ASN A 1 100 ? 16.093 4.159 -1.828 1.00 89.50 100 ASN A C 1
ATOM 817 O O . ASN A 1 100 ? 17.047 4.001 -1.067 1.00 89.50 100 ASN A O 1
ATOM 821 N N . ILE A 1 101 ? 14.830 4.124 -1.403 1.00 88.75 101 ILE A N 1
ATOM 822 C CA . ILE A 1 101 ? 14.510 3.883 0.001 1.00 88.75 101 ILE A CA 1
ATOM 823 C C . ILE A 1 101 ? 14.724 2.417 0.384 1.00 88.75 101 ILE A C 1
ATOM 825 O O . ILE A 1 101 ? 14.183 1.507 -0.226 1.00 88.75 101 ILE A O 1
ATOM 829 N N . GLU A 1 102 ? 15.495 2.209 1.447 1.00 87.81 102 GLU A N 1
ATOM 830 C CA . GLU A 1 102 ? 15.803 0.877 1.970 1.00 87.81 102 GLU A CA 1
ATOM 831 C C . GLU A 1 102 ? 15.120 0.622 3.305 1.00 87.81 102 GLU A C 1
ATOM 833 O O . GLU A 1 102 ? 14.631 -0.473 3.573 1.00 87.81 102 GLU A O 1
ATOM 838 N N . LYS A 1 103 ? 15.122 1.632 4.181 1.00 88.38 103 LYS A N 1
ATOM 839 C CA . LYS A 1 103 ? 14.596 1.489 5.535 1.00 88.38 103 LYS A CA 1
ATOM 840 C C . LYS A 1 103 ? 14.276 2.836 6.162 1.00 88.38 103 LYS A C 1
ATOM 842 O O . LYS A 1 103 ? 15.030 3.798 6.008 1.00 88.38 103 LYS A O 1
ATOM 847 N N . VAL A 1 104 ? 13.227 2.869 6.980 1.00 91.75 104 VAL A N 1
ATOM 848 C CA . VAL A 1 104 ? 13.049 3.912 7.999 1.00 91.75 104 VAL A CA 1
ATOM 849 C C . VAL A 1 104 ? 13.797 3.472 9.257 1.00 91.75 104 VAL A C 1
ATOM 851 O O . VAL A 1 104 ? 13.416 2.510 9.920 1.00 91.75 104 VAL A O 1
ATOM 854 N N . THR A 1 105 ? 14.919 4.120 9.558 1.00 85.56 105 THR A N 1
ATOM 855 C CA . THR A 1 105 ? 15.885 3.622 10.546 1.00 85.56 105 THR A CA 1
ATOM 856 C C . THR A 1 105 ? 15.575 4.037 11.975 1.00 85.56 105 THR A C 1
ATOM 858 O O . THR A 1 105 ? 15.963 3.334 12.904 1.00 85.56 105 THR A O 1
ATOM 861 N N . SER A 1 106 ? 14.959 5.205 12.168 1.00 93.00 106 SER A N 1
ATOM 862 C CA . SER A 1 106 ? 14.711 5.766 13.497 1.00 93.00 106 SER A CA 1
ATOM 863 C C . SER A 1 106 ? 13.730 6.946 13.436 1.00 93.00 106 SER A C 1
ATOM 865 O O . SER A 1 106 ? 13.235 7.315 12.366 1.00 93.00 106 SER A O 1
ATOM 867 N N . GLY A 1 107 ? 13.478 7.560 14.593 1.00 96.19 107 GLY A N 1
ATOM 868 C CA . GLY A 1 107 ? 12.672 8.768 14.714 1.00 96.19 107 GLY A CA 1
ATOM 869 C C . GLY A 1 107 ? 11.203 8.479 14.996 1.00 96.19 107 GLY A C 1
ATOM 870 O O . GLY A 1 107 ? 10.837 7.382 15.413 1.00 96.19 107 GLY A O 1
ATOM 871 N N . LEU A 1 108 ? 10.372 9.502 14.832 1.00 97.81 108 LEU A N 1
ATOM 872 C CA . LEU A 1 108 ? 8.915 9.426 14.922 1.00 97.81 108 LEU A CA 1
ATOM 873 C C . LEU A 1 108 ? 8.291 10.679 14.307 1.00 97.81 108 LEU A C 1
ATOM 875 O O . LEU A 1 108 ? 8.929 11.731 14.257 1.00 97.81 108 LEU A O 1
ATOM 879 N N . LEU A 1 109 ? 7.019 10.591 13.930 1.00 98.31 109 LEU A N 1
ATOM 880 C CA . LEU A 1 109 ? 6.193 11.752 13.590 1.00 98.31 109 LEU A CA 1
ATOM 881 C C . LEU A 1 109 ? 5.183 11.987 14.713 1.00 98.31 109 LEU A C 1
ATOM 883 O O . LEU A 1 109 ? 4.444 11.071 15.062 1.00 98.31 109 LEU A O 1
ATOM 887 N N . ASN A 1 110 ? 5.163 13.191 15.288 1.00 98.38 110 ASN A N 1
ATOM 888 C CA . ASN A 1 110 ? 4.158 13.615 16.263 1.00 98.38 110 ASN A CA 1
ATOM 889 C C . ASN A 1 110 ? 3.042 14.370 15.543 1.00 98.38 110 ASN A C 1
ATOM 891 O O . ASN A 1 110 ? 3.322 15.268 14.746 1.00 98.38 110 ASN A O 1
ATOM 895 N N . VAL A 1 111 ? 1.799 14.056 15.885 1.00 98.44 111 VAL A N 1
ATOM 896 C CA . VAL A 1 111 ? 0.607 14.669 15.303 1.00 98.44 111 VAL A CA 1
ATOM 897 C C . VAL A 1 111 ? -0.344 15.044 16.429 1.00 98.44 111 VAL A C 1
ATOM 899 O O . VAL A 1 111 ? -0.697 14.195 17.248 1.00 98.44 111 VAL A O 1
ATOM 902 N N . ASP A 1 112 ? -0.757 16.307 16.466 1.00 97.75 112 ASP A N 1
ATOM 903 C CA . ASP A 1 112 ? -1.876 16.737 17.301 1.00 97.75 112 ASP A CA 1
ATOM 904 C C . ASP A 1 112 ? -3.168 16.419 16.546 1.00 97.75 112 ASP A C 1
ATOM 906 O O . ASP A 1 112 ? -3.312 16.770 15.373 1.00 97.75 112 ASP A O 1
ATOM 910 N N . SER A 1 113 ? -4.094 15.724 17.199 1.00 96.56 113 SER A N 1
ATOM 911 C CA . SER A 1 113 ? -5.326 15.246 16.578 1.00 96.56 113 SER A CA 1
ATOM 912 C C . SER A 1 113 ? -6.543 15.545 17.447 1.00 96.56 113 SER A C 1
ATOM 914 O O . SER A 1 113 ? -6.435 16.006 18.576 1.00 96.56 113 SER A O 1
ATOM 916 N N . ASP A 1 114 ? -7.731 15.285 16.923 1.00 96.06 114 ASP A N 1
ATOM 917 C CA . ASP A 1 114 ? -8.965 15.325 17.706 1.00 96.06 114 ASP A CA 1
ATOM 918 C C . ASP A 1 114 ? -9.963 14.401 17.024 1.00 96.06 114 ASP A C 1
ATOM 920 O O . ASP A 1 114 ? -10.791 14.833 16.219 1.00 96.06 114 ASP A O 1
ATOM 924 N N . PHE A 1 115 ? -9.794 13.098 17.249 1.00 96.62 115 PHE A N 1
ATOM 925 C CA . PHE A 1 115 ? -10.789 12.118 16.844 1.00 96.62 115 PHE A CA 1
ATOM 926 C C . PHE A 1 115 ? -11.088 11.134 17.967 1.00 96.62 115 PHE A C 1
ATOM 928 O O . PHE A 1 115 ? -10.365 11.013 18.957 1.00 96.62 115 PHE A O 1
ATOM 935 N N . SER A 1 116 ? -12.186 10.407 17.822 1.00 97.81 116 SER A N 1
ATOM 936 C CA . SER A 1 116 ? -12.567 9.362 18.758 1.00 97.81 116 SER A CA 1
ATOM 937 C C . SER A 1 116 ? -13.259 8.202 18.067 1.00 97.81 116 SER A C 1
ATOM 939 O O . SER A 1 116 ? -13.914 8.379 17.043 1.00 97.81 116 SER A O 1
ATOM 941 N N . LEU A 1 117 ? -13.101 7.024 18.664 1.00 98.06 117 LEU A N 1
ATOM 942 C CA . LEU A 1 117 ? -13.798 5.793 18.317 1.00 98.06 117 LEU A CA 1
ATOM 943 C C . LEU A 1 117 ? -14.747 5.447 19.460 1.00 98.06 117 LEU A C 1
ATOM 945 O O . LEU A 1 117 ? -14.329 5.409 20.620 1.00 98.06 117 LEU A O 1
ATOM 949 N N . THR A 1 118 ? -16.005 5.167 19.142 1.00 98.31 118 THR A N 1
ATOM 950 C CA . THR A 1 118 ? -17.027 4.828 20.137 1.00 98.31 118 THR A CA 1
ATOM 951 C C . THR A 1 118 ? -17.685 3.501 19.794 1.00 98.31 118 THR A C 1
ATOM 953 O O . THR A 1 118 ? -18.159 3.317 18.678 1.00 98.31 118 THR A O 1
ATOM 956 N N . TYR A 1 119 ? -17.758 2.605 20.779 1.00 98.19 119 TYR A N 1
ATOM 957 C CA . TYR A 1 119 ? -18.521 1.359 20.722 1.00 98.19 119 TYR A CA 1
ATOM 958 C C . TYR A 1 119 ? -19.393 1.241 21.975 1.00 98.19 119 TYR A C 1
ATOM 960 O O . TYR A 1 119 ? -18.906 1.288 23.111 1.00 98.19 119 TYR A O 1
ATOM 968 N N . GLY A 1 120 ? -20.709 1.126 21.787 1.00 96.25 120 GLY A N 1
ATOM 969 C CA . GLY A 1 120 ? -21.670 1.119 22.889 1.00 96.25 120 GLY A CA 1
ATOM 970 C C . GLY A 1 120 ? -21.580 2.390 23.745 1.00 96.25 120 GLY A C 1
ATOM 971 O O . GLY A 1 120 ? -21.953 3.472 23.304 1.00 96.25 120 GLY A O 1
ATOM 972 N N . LYS A 1 121 ? -21.111 2.258 24.992 1.00 96.44 121 LYS A N 1
ATOM 973 C CA . LYS A 1 121 ? -20.908 3.384 25.931 1.00 96.44 121 LYS A CA 1
ATOM 974 C C . LYS A 1 121 ? -19.440 3.786 26.085 1.00 96.44 121 LYS A C 1
ATOM 976 O O . LYS A 1 121 ? -19.137 4.720 26.825 1.00 96.44 121 LYS A O 1
ATOM 981 N N . THR A 1 122 ? -18.537 3.067 25.430 1.00 98.19 122 THR A N 1
ATOM 982 C CA . THR A 1 122 ? -17.098 3.237 25.582 1.00 98.19 122 THR A CA 1
ATOM 983 C C . THR A 1 122 ? -16.576 4.116 24.463 1.00 98.19 122 THR A C 1
ATOM 985 O O . THR A 1 122 ? -16.936 3.926 23.307 1.00 98.19 122 THR A O 1
ATOM 988 N N . THR A 1 123 ? -15.746 5.098 24.802 1.00 98.44 123 THR A N 1
ATOM 989 C CA . THR A 1 123 ? -15.141 6.012 23.829 1.00 98.44 123 THR A CA 1
ATOM 990 C C . THR A 1 123 ? -13.646 6.096 24.072 1.00 98.44 123 THR A C 1
ATOM 992 O O . THR A 1 123 ? -13.217 6.414 25.181 1.00 98.44 123 THR A O 1
ATOM 995 N N . VAL A 1 124 ? -12.867 5.849 23.024 1.00 98.56 124 VAL A N 1
ATOM 996 C CA . VAL A 1 124 ? -11.421 6.068 22.987 1.00 98.56 124 VAL A CA 1
ATOM 997 C C . VAL A 1 124 ? -11.179 7.369 22.240 1.00 98.56 124 VAL A C 1
ATOM 999 O O . VAL A 1 124 ? -11.529 7.480 21.068 1.00 98.56 124 VAL A O 1
ATOM 1002 N N . LYS A 1 125 ? -10.622 8.368 22.927 1.00 98.50 125 LYS A N 1
ATOM 1003 C CA . LYS A 1 125 ? -10.260 9.661 22.335 1.00 98.50 125 LYS A CA 1
ATOM 1004 C C . LYS A 1 125 ? -8.779 9.681 21.989 1.00 98.50 125 LYS A C 1
ATOM 1006 O O . LYS A 1 125 ? -7.965 9.208 22.781 1.00 98.50 125 LYS A O 1
ATOM 1011 N N . VAL A 1 126 ? -8.454 10.274 20.849 1.00 98.50 126 VAL A N 1
ATOM 1012 C CA . VAL A 1 126 ? -7.094 10.460 20.349 1.00 98.50 126 VAL A CA 1
ATOM 1013 C C . VAL A 1 126 ? -6.888 11.951 20.089 1.00 98.50 126 VAL A C 1
ATOM 1015 O O . VAL A 1 126 ? -7.309 12.493 19.066 1.00 98.50 126 VAL A O 1
ATOM 1018 N N . ASN A 1 127 ? -6.262 12.611 21.063 1.00 98.38 127 ASN A N 1
ATOM 1019 C CA . ASN A 1 127 ? -5.959 14.047 21.035 1.00 98.38 127 ASN A CA 1
ATOM 1020 C C . ASN A 1 127 ? -4.557 14.322 20.470 1.00 98.38 127 ASN A C 1
ATOM 1022 O O . ASN A 1 127 ? -4.208 15.440 20.108 1.00 98.38 127 ASN A O 1
ATOM 1026 N N . SER A 1 128 ? -3.707 13.305 20.470 1.00 98.44 128 SER A N 1
ATOM 1027 C CA . SER A 1 128 ? -2.452 13.305 19.740 1.00 98.44 128 SER A CA 1
ATOM 1028 C C . SER A 1 128 ? -1.979 11.874 19.577 1.00 98.44 128 SER A C 1
ATOM 1030 O O . SER A 1 128 ? -2.383 10.969 20.317 1.00 98.44 128 SER A O 1
ATOM 1032 N N . PHE A 1 129 ? -1.113 11.664 18.599 1.00 98.69 129 PHE A N 1
ATOM 1033 C CA . PHE A 1 129 ? -0.488 10.376 18.384 1.00 98.69 129 PHE A CA 1
ATOM 1034 C C . PHE A 1 129 ? 0.918 10.509 17.817 1.00 98.69 129 PHE A C 1
ATOM 1036 O O . PHE A 1 129 ? 1.355 11.573 17.370 1.00 98.69 129 PHE A O 1
ATOM 1043 N N . LYS A 1 130 ? 1.632 9.388 17.851 1.00 98.56 130 LYS A N 1
ATOM 1044 C CA . LYS A 1 130 ? 2.958 9.228 17.270 1.00 98.56 130 LYS A CA 1
ATOM 1045 C C . LYS A 1 130 ? 2.941 8.090 16.272 1.00 98.56 130 LYS A C 1
ATOM 1047 O O . LYS A 1 130 ? 2.436 7.015 16.594 1.00 98.56 130 LYS A O 1
ATOM 1052 N N . LEU A 1 131 ? 3.545 8.312 15.112 1.00 98.31 131 LEU A N 1
ATOM 1053 C CA . LEU A 1 131 ? 3.922 7.246 14.190 1.00 98.31 131 LEU A CA 1
ATOM 1054 C C . LEU A 1 131 ? 5.369 6.873 14.481 1.00 98.31 131 LEU A C 1
ATOM 1056 O O . LEU A 1 131 ? 6.273 7.684 14.278 1.00 98.31 131 LEU A O 1
ATOM 1060 N N . VAL A 1 132 ? 5.577 5.673 15.014 1.00 97.81 132 VAL A N 1
ATOM 1061 C CA . VAL A 1 132 ? 6.895 5.194 15.444 1.00 97.81 132 VAL A CA 1
ATOM 1062 C C . VAL A 1 132 ? 7.274 3.989 14.582 1.00 97.81 132 VAL A C 1
ATOM 1064 O O . VAL A 1 132 ? 6.565 2.982 14.644 1.00 97.81 132 VAL A O 1
ATOM 1067 N N . PRO A 1 133 ? 8.349 4.060 13.777 1.00 96.12 133 PRO A N 1
ATOM 1068 C CA . PRO A 1 133 ? 8.776 2.944 12.944 1.00 96.12 133 PRO A CA 1
ATOM 1069 C C . PRO A 1 133 ? 9.208 1.764 13.821 1.00 96.12 133 PRO A C 1
ATOM 1071 O O . PRO A 1 133 ? 9.828 1.934 14.874 1.00 96.12 133 PRO A O 1
ATOM 1074 N N . THR A 1 134 ? 8.871 0.551 13.400 1.00 92.19 134 THR A N 1
ATOM 1075 C CA . THR A 1 134 ? 9.324 -0.676 14.058 1.00 92.19 134 THR A CA 1
ATOM 1076 C C . THR A 1 134 ? 10.720 -1.058 13.583 1.00 92.19 134 THR A C 1
ATOM 1078 O O . THR A 1 134 ? 11.017 -0.956 12.396 1.00 92.19 134 THR A O 1
ATOM 1081 N N . GLU A 1 135 ? 11.557 -1.594 14.475 1.00 83.81 135 GLU A N 1
ATOM 1082 C CA . GLU A 1 135 ? 12.889 -2.095 14.095 1.00 83.81 135 GLU A CA 1
ATOM 1083 C C . GLU A 1 135 ? 12.825 -3.230 13.062 1.00 83.81 135 GLU A C 1
ATOM 1085 O O . GLU A 1 135 ? 13.665 -3.289 12.158 1.00 83.81 135 GLU A O 1
ATOM 1090 N N . ASN A 1 136 ? 11.815 -4.095 13.203 1.00 82.62 136 ASN A N 1
ATOM 1091 C CA . ASN A 1 136 ? 11.525 -5.224 12.327 1.00 82.62 136 ASN A CA 1
ATOM 1092 C C . ASN A 1 136 ? 10.098 -5.055 11.786 1.00 82.62 136 ASN A C 1
ATOM 1094 O O . ASN A 1 136 ? 9.157 -5.196 12.575 1.00 82.62 136 ASN A O 1
ATOM 1098 N N . PRO A 1 137 ? 9.939 -4.710 10.496 1.00 82.62 137 PRO A N 1
ATOM 1099 C CA . PRO A 1 137 ? 8.645 -4.722 9.822 1.00 82.62 137 PRO A CA 1
ATOM 1100 C C . PRO A 1 137 ? 7.974 -6.096 9.921 1.00 82.62 137 PRO A C 1
ATOM 1102 O O . PRO A 1 137 ? 8.648 -7.110 10.129 1.00 82.62 137 PRO A O 1
ATOM 1105 N N . LEU A 1 138 ? 6.647 -6.130 9.794 1.00 81.19 138 LEU A N 1
ATOM 1106 C CA . LEU A 1 138 ? 5.877 -7.371 9.911 1.00 81.19 138 LEU A CA 1
ATOM 1107 C C . LEU A 1 138 ? 6.216 -8.374 8.808 1.00 81.19 138 LEU A C 1
ATOM 1109 O O . LEU A 1 138 ? 6.275 -9.572 9.085 1.00 81.19 138 LEU A O 1
ATOM 1113 N N . ASN A 1 139 ? 6.483 -7.892 7.593 1.00 81.75 139 ASN A N 1
ATOM 1114 C CA . ASN A 1 139 ? 6.856 -8.729 6.461 1.00 81.75 139 ASN A CA 1
ATOM 1115 C C . ASN A 1 139 ? 8.158 -8.241 5.826 1.00 81.75 139 ASN A C 1
ATOM 1117 O O . ASN A 1 139 ? 8.533 -7.075 5.923 1.00 81.75 139 ASN A O 1
ATOM 1121 N N . GLN A 1 140 ? 8.859 -9.154 5.154 1.00 74.75 140 GLN A N 1
ATOM 1122 C CA . GLN A 1 140 ? 10.192 -8.880 4.609 1.00 74.75 140 GLN A CA 1
ATOM 1123 C C . GLN A 1 140 ? 10.183 -7.889 3.437 1.00 74.75 140 GLN A C 1
ATOM 1125 O O . GLN A 1 140 ? 11.168 -7.175 3.263 1.00 74.75 140 GLN A O 1
ATOM 1130 N N . SER A 1 141 ? 9.087 -7.806 2.675 1.00 77.88 141 SER A N 1
ATOM 1131 C CA . SER A 1 141 ? 8.942 -6.833 1.580 1.00 77.88 141 SER A CA 1
ATOM 1132 C C . SER A 1 141 ? 8.547 -5.434 2.064 1.00 77.88 141 SER A C 1
ATOM 1134 O O . SER A 1 141 ? 8.556 -4.500 1.262 1.00 77.88 141 SER A O 1
ATOM 1136 N N . ASP A 1 142 ? 8.180 -5.269 3.341 1.00 84.62 142 ASP A N 1
ATOM 1137 C CA . ASP A 1 142 ? 7.807 -3.966 3.888 1.00 84.62 142 ASP A CA 1
ATOM 1138 C C . ASP A 1 142 ? 9.058 -3.173 4.268 1.00 84.62 142 ASP A C 1
ATOM 1140 O O . ASP A 1 142 ? 9.871 -3.596 5.091 1.00 84.62 142 ASP A O 1
ATOM 1144 N N . ILE A 1 143 ? 9.177 -1.964 3.724 1.00 88.25 143 ILE A N 1
ATOM 1145 C CA . ILE A 1 143 ? 10.255 -1.028 4.078 1.00 88.25 143 ILE A CA 1
ATOM 1146 C C . ILE A 1 143 ? 10.135 -0.589 5.547 1.00 88.25 143 ILE A C 1
ATOM 1148 O O . ILE A 1 143 ? 11.135 -0.349 6.235 1.00 88.25 143 ILE A O 1
ATOM 1152 N N . VAL A 1 144 ? 8.900 -0.447 6.033 1.00 92.56 144 VAL A N 1
ATOM 1153 C CA . VAL A 1 144 ? 8.584 -0.050 7.404 1.00 92.56 144 VAL A CA 1
ATOM 1154 C C . VAL A 1 144 ? 7.168 -0.476 7.780 1.00 92.56 144 VAL A C 1
ATOM 1156 O O . VAL A 1 144 ? 6.235 -0.337 6.995 1.00 92.56 144 VAL A O 1
ATOM 1159 N N . THR A 1 145 ? 7.011 -0.913 9.026 1.00 94.69 145 THR A N 1
ATOM 1160 C CA . THR A 1 145 ? 5.727 -0.939 9.733 1.00 94.69 145 THR A CA 1
ATOM 1161 C C . THR A 1 145 ? 5.769 0.161 10.799 1.00 94.69 145 THR A C 1
ATOM 1163 O O . THR A 1 145 ? 6.804 0.364 11.441 1.00 94.69 145 THR A O 1
ATOM 1166 N N . PHE A 1 146 ? 4.670 0.886 11.021 1.00 97.50 146 PHE A N 1
ATOM 1167 C CA . PHE A 1 146 ? 4.582 1.870 12.107 1.00 97.50 146 PHE A CA 1
ATOM 1168 C C . PHE A 1 146 ? 3.677 1.390 13.238 1.00 97.50 146 PHE A C 1
ATOM 1170 O O . PHE A 1 146 ? 2.631 0.780 13.027 1.00 97.50 146 PHE A O 1
ATOM 1177 N N . LYS A 1 147 ? 4.053 1.745 14.465 1.00 98.19 147 LYS A N 1
ATOM 1178 C CA . LYS A 1 147 ? 3.145 1.768 15.608 1.00 98.19 147 LYS A CA 1
ATOM 1179 C C . LYS A 1 147 ? 2.486 3.135 15.672 1.00 98.19 147 LYS A C 1
ATOM 1181 O O . LYS A 1 147 ? 3.183 4.146 15.753 1.00 98.19 147 LYS A O 1
ATOM 1186 N N . PHE A 1 148 ? 1.161 3.153 15.704 1.00 98.56 148 PHE A N 1
ATOM 1187 C CA . PHE A 1 148 ? 0.376 4.321 16.071 1.00 98.56 148 PHE A CA 1
ATOM 1188 C C . PHE A 1 148 ? 0.175 4.316 17.585 1.00 98.56 148 PHE A C 1
ATOM 1190 O O . PHE A 1 148 ? -0.521 3.453 18.130 1.00 98.56 148 PHE A O 1
ATOM 1197 N N . ILE A 1 149 ? 0.791 5.273 18.270 1.00 98.69 149 ILE A N 1
ATOM 1198 C CA . ILE A 1 149 ? 0.782 5.365 19.732 1.00 98.69 149 ILE A CA 1
ATOM 1199 C C . ILE A 1 149 ? 0.049 6.636 20.156 1.00 98.69 149 ILE A C 1
ATOM 1201 O O . ILE A 1 149 ? 0.447 7.719 19.744 1.00 98.69 149 ILE A O 1
ATOM 1205 N N . ASP A 1 150 ? -0.995 6.517 20.975 1.00 98.62 150 ASP A N 1
ATOM 1206 C CA . ASP A 1 150 ? -1.803 7.658 21.429 1.00 98.62 150 ASP A CA 1
ATOM 1207 C C . ASP A 1 150 ? -1.100 8.527 22.493 1.00 98.62 150 ASP A C 1
ATOM 1209 O O . ASP A 1 150 ? 0.002 8.230 22.970 1.00 98.62 150 ASP A O 1
ATOM 1213 N N . GLN A 1 151 ? -1.781 9.592 22.926 1.00 98.38 151 GLN A N 1
ATOM 1214 C CA . GLN A 1 151 ? -1.317 10.475 23.999 1.00 98.38 151 GLN A CA 1
ATOM 1215 C C . GLN A 1 151 ? -1.038 9.770 25.342 1.00 98.38 151 GLN A C 1
ATOM 1217 O O . GLN A 1 151 ? -0.306 10.307 26.172 1.00 98.38 151 GLN A O 1
ATOM 1222 N N . ASN A 1 152 ? -1.610 8.585 25.576 1.00 98.12 152 ASN A N 1
ATOM 1223 C CA . ASN A 1 152 ? -1.434 7.796 26.796 1.00 98.12 152 ASN A CA 1
ATOM 1224 C C . ASN A 1 152 ? -0.355 6.713 26.643 1.00 98.12 152 ASN A C 1
ATOM 1226 O O . ASN A 1 152 ? -0.199 5.868 27.527 1.00 98.12 152 ASN A O 1
ATOM 1230 N N . ASN A 1 153 ? 0.402 6.745 25.544 1.00 98.31 153 ASN A N 1
ATOM 1231 C CA . ASN A 1 153 ? 1.424 5.765 25.199 1.00 98.31 153 ASN A CA 1
ATOM 1232 C C . ASN A 1 153 ? 0.866 4.348 24.957 1.00 98.31 153 ASN A C 1
ATOM 1234 O O . ASN A 1 153 ? 1.542 3.352 25.222 1.00 98.31 153 ASN A O 1
ATOM 1238 N N . ILE A 1 154 ? -0.366 4.257 24.449 1.00 98.56 154 ILE A N 1
ATOM 1239 C CA . ILE A 1 154 ? -1.034 3.011 24.073 1.00 98.56 154 ILE A CA 1
ATOM 1240 C C . ILE A 1 154 ? -0.917 2.820 22.561 1.00 98.56 154 ILE A C 1
ATOM 1242 O O . ILE A 1 154 ? -1.247 3.708 21.779 1.00 98.56 154 ILE A O 1
ATOM 1246 N N . HIS A 1 155 ? -0.461 1.642 22.142 1.00 98.38 155 HIS A N 1
ATOM 1247 C CA . HIS A 1 155 ? -0.389 1.243 20.739 1.00 98.38 155 HIS A CA 1
ATOM 1248 C C . HIS A 1 155 ? -1.794 0.890 20.236 1.00 98.38 155 HIS A C 1
ATOM 1250 O O . HIS A 1 155 ? -2.272 -0.208 20.500 1.00 98.38 155 HIS A O 1
ATOM 1256 N N . LEU A 1 156 ? -2.474 1.827 19.572 1.00 98.75 156 LEU A N 1
ATOM 1257 C CA . LEU A 1 156 ? -3.864 1.651 19.126 1.00 98.75 156 LEU A CA 1
ATOM 1258 C C . LEU A 1 156 ? -3.970 0.994 17.751 1.00 98.75 156 LEU A C 1
ATOM 1260 O O . LEU A 1 156 ? -4.905 0.227 17.514 1.00 98.75 156 LEU A O 1
ATOM 1264 N N . PHE A 1 157 ? -3.008 1.275 16.867 1.00 98.56 157 PHE A N 1
ATOM 1265 C CA . PHE A 1 157 ? -2.978 0.689 15.532 1.00 98.56 157 PHE A CA 1
ATOM 1266 C C . PHE A 1 157 ? -1.575 0.281 15.104 1.00 98.56 157 PHE A C 1
ATOM 1268 O O . PHE A 1 157 ? -0.604 0.976 15.401 1.00 98.56 157 PHE A O 1
ATOM 1275 N N . THR A 1 158 ? -1.492 -0.804 14.344 1.00 97.81 158 THR A N 1
ATOM 1276 C CA . THR A 1 158 ? -0.312 -1.149 13.549 1.00 97.81 158 THR A CA 1
ATOM 1277 C C . THR A 1 158 ? -0.553 -0.733 12.104 1.00 97.81 158 THR A C 1
ATOM 1279 O O . THR A 1 158 ? -1.656 -0.900 11.593 1.00 97.81 158 THR A O 1
ATOM 1282 N N . ILE A 1 159 ? 0.455 -0.145 11.470 1.00 97.00 159 ILE A N 1
ATOM 1283 C CA . ILE A 1 159 ? 0.363 0.428 10.128 1.00 97.00 159 ILE A CA 1
ATOM 1284 C C . ILE A 1 159 ? 1.330 -0.308 9.212 1.00 97.00 159 ILE A C 1
ATOM 1286 O O . ILE A 1 159 ? 2.520 -0.361 9.527 1.00 97.00 159 ILE A O 1
ATOM 1290 N N . ASP A 1 160 ? 0.830 -0.840 8.100 1.00 93.06 160 ASP A N 1
ATOM 1291 C CA . ASP A 1 160 ? 1.590 -1.712 7.199 1.00 93.06 160 ASP A CA 1
ATOM 1292 C C . ASP A 1 160 ? 1.282 -1.461 5.707 1.00 93.06 160 ASP A C 1
ATOM 1294 O O . ASP A 1 160 ? 0.386 -0.680 5.385 1.00 93.06 160 ASP A O 1
ATOM 1298 N N . SER A 1 161 ? 2.006 -2.132 4.797 1.00 92.25 161 SER A N 1
ATOM 1299 C CA . SER A 1 161 ? 1.812 -2.073 3.333 1.00 92.25 161 SER A CA 1
ATOM 1300 C C . SER A 1 161 ? 2.050 -0.681 2.731 1.00 92.25 161 SER A C 1
ATOM 1302 O O . SER A 1 161 ? 1.292 -0.178 1.895 1.00 92.25 161 SER A O 1
ATOM 1304 N N . VAL A 1 162 ? 3.119 -0.030 3.189 1.00 91.88 162 VAL A N 1
ATOM 1305 C CA . VAL A 1 162 ? 3.466 1.334 2.791 1.00 91.88 162 VAL A CA 1
ATOM 1306 C C . VAL A 1 162 ? 3.832 1.442 1.311 1.00 91.88 162 VAL A C 1
ATOM 1308 O O . VAL A 1 162 ? 4.711 0.738 0.829 1.00 91.88 162 VAL A O 1
ATOM 1311 N N . HIS A 1 163 ? 3.198 2.384 0.610 1.00 90.88 163 HIS A N 1
ATOM 1312 C CA . HIS A 1 163 ? 3.647 2.845 -0.704 1.00 90.88 163 HIS A CA 1
ATOM 1313 C C . HIS A 1 163 ? 4.450 4.120 -0.525 1.00 90.88 163 HIS A C 1
ATOM 1315 O O . HIS A 1 163 ? 3.925 5.092 0.017 1.00 90.88 163 HIS A O 1
ATOM 1321 N N . ILE A 1 164 ? 5.711 4.120 -0.948 1.00 89.25 164 ILE A N 1
ATOM 1322 C CA . ILE A 1 164 ? 6.607 5.258 -0.744 1.00 89.25 164 ILE A CA 1
ATOM 1323 C C . ILE A 1 164 ? 6.994 5.854 -2.086 1.00 89.25 164 ILE A C 1
ATOM 1325 O O . ILE A 1 164 ? 7.524 5.165 -2.950 1.00 89.25 164 ILE A O 1
ATOM 1329 N N . GLU A 1 165 ? 6.772 7.154 -2.215 1.00 87.25 165 GLU A N 1
ATOM 1330 C CA . GLU A 1 165 ? 7.181 7.945 -3.364 1.00 87.25 165 GLU A CA 1
ATOM 1331 C C . GLU A 1 165 ? 7.976 9.161 -2.897 1.00 87.25 165 GLU A C 1
ATOM 1333 O O . GLU A 1 165 ? 7.683 9.784 -1.871 1.00 87.25 165 GLU A O 1
ATOM 1338 N N . PHE A 1 166 ? 8.994 9.508 -3.675 1.00 84.94 166 PHE A N 1
ATOM 1339 C CA . PHE A 1 166 ? 9.814 10.685 -3.451 1.00 84.94 166 PHE A CA 1
ATOM 1340 C C . PHE A 1 166 ? 9.650 11.653 -4.623 1.00 84.94 166 PHE A C 1
ATOM 1342 O O . PHE A 1 166 ? 10.088 11.369 -5.739 1.00 84.94 166 PHE A O 1
ATOM 1349 N N . ASP A 1 167 ? 9.059 12.820 -4.358 1.00 82.06 167 ASP A N 1
ATOM 1350 C CA . ASP A 1 167 ? 9.050 13.923 -5.317 1.00 82.06 167 ASP A CA 1
ATOM 1351 C C . ASP A 1 167 ? 10.394 14.654 -5.227 1.00 82.06 167 ASP A C 1
ATOM 1353 O O . ASP A 1 167 ? 10.650 15.435 -4.305 1.00 82.06 167 ASP A O 1
ATOM 1357 N N . ARG A 1 168 ? 11.265 14.363 -6.195 1.00 77.50 168 ARG A N 1
ATOM 1358 C CA . ARG A 1 168 ? 12.631 14.895 -6.279 1.00 77.50 168 ARG A CA 1
ATOM 1359 C C . ARG A 1 168 ? 12.688 16.402 -6.459 1.00 77.50 168 ARG A C 1
ATOM 1361 O O . ARG A 1 168 ? 13.624 17.024 -5.965 1.00 77.50 168 ARG A O 1
ATOM 1368 N N . GLU A 1 169 ? 11.727 16.969 -7.180 1.00 78.88 169 GLU A N 1
ATOM 1369 C CA . GLU A 1 169 ? 11.698 18.399 -7.486 1.00 78.88 169 GLU A CA 1
ATOM 1370 C C . GLU A 1 169 ? 11.192 19.201 -6.291 1.00 78.88 169 GLU A C 1
ATOM 1372 O O . GLU A 1 169 ? 11.701 20.285 -6.006 1.00 78.88 169 GLU A O 1
ATOM 1377 N N . LYS A 1 170 ? 10.196 18.661 -5.581 1.00 83.69 170 LYS A N 1
ATOM 1378 C CA . LYS A 1 170 ? 9.588 19.325 -4.422 1.00 83.69 170 LYS A CA 1
ATOM 1379 C C . LYS A 1 170 ? 10.240 18.966 -3.092 1.00 83.69 170 LYS A C 1
ATOM 1381 O O . LYS A 1 170 ? 9.877 19.552 -2.075 1.00 83.69 170 LYS A O 1
ATOM 1386 N N . GLU A 1 171 ? 11.162 18.008 -3.101 1.00 87.69 171 GLU A N 1
ATOM 1387 C CA . GLU A 1 171 ? 11.780 17.425 -1.912 1.00 87.69 171 GLU A CA 1
ATOM 1388 C C . GLU A 1 171 ? 10.725 16.962 -0.893 1.00 87.69 171 GLU A C 1
ATOM 1390 O O . GLU A 1 171 ? 10.733 17.344 0.279 1.00 87.69 171 GLU A O 1
ATOM 1395 N N . LEU A 1 172 ? 9.772 16.147 -1.361 1.00 91.75 172 LEU A N 1
ATOM 1396 C CA . LEU A 1 172 ? 8.680 15.610 -0.545 1.00 91.75 172 LEU A CA 1
ATOM 1397 C C . LEU A 1 172 ? 8.748 14.090 -0.459 1.00 91.75 172 LEU A C 1
ATOM 1399 O O . LEU A 1 172 ? 8.927 13.415 -1.470 1.00 91.75 172 LEU A O 1
ATOM 1403 N N . LEU A 1 173 ? 8.523 13.560 0.741 1.00 93.44 173 LEU A N 1
ATOM 1404 C CA . LEU A 1 173 ? 8.265 12.144 0.962 1.00 93.44 173 LEU A CA 1
ATOM 1405 C C . LEU A 1 173 ? 6.760 11.925 1.091 1.00 93.44 173 LEU A C 1
ATOM 1407 O O . LEU A 1 173 ? 6.126 12.449 2.013 1.00 93.44 173 LEU A O 1
ATOM 1411 N N . LEU A 1 174 ? 6.214 11.117 0.192 1.00 93.00 174 LEU A N 1
ATOM 1412 C CA . LEU A 1 174 ? 4.862 10.596 0.278 1.00 93.00 174 LEU A CA 1
ATOM 1413 C C . LEU A 1 174 ? 4.931 9.152 0.764 1.00 93.00 174 LEU A C 1
ATOM 1415 O O . LEU A 1 174 ? 5.540 8.307 0.120 1.00 93.00 174 LEU A O 1
ATOM 1419 N N . MET A 1 175 ? 4.283 8.868 1.889 1.00 94.00 175 MET A N 1
ATOM 1420 C CA . MET A 1 175 ? 3.963 7.499 2.290 1.00 94.00 175 MET A CA 1
ATOM 1421 C C . MET A 1 175 ? 2.450 7.356 2.234 1.00 94.00 175 MET A C 1
ATOM 1423 O O . MET A 1 175 ? 1.735 8.098 2.899 1.00 94.00 175 MET A O 1
ATOM 1427 N N . SER A 1 176 ? 1.941 6.457 1.410 1.00 92.81 176 SER A N 1
ATOM 1428 C CA . SER A 1 176 ? 0.524 6.374 1.081 1.00 92.81 176 SER A CA 1
ATOM 1429 C C . SER A 1 176 ? 0.004 4.947 1.183 1.00 92.81 176 SER A C 1
ATOM 1431 O O . SER A 1 176 ? 0.772 3.987 1.263 1.00 92.81 176 SER A O 1
ATOM 1433 N N . ASN A 1 177 ? -1.326 4.825 1.173 1.00 91.94 177 ASN A N 1
ATOM 1434 C CA . ASN A 1 177 ? -2.046 3.557 1.073 1.00 91.94 177 ASN A CA 1
ATOM 1435 C C . ASN A 1 177 ? -1.741 2.564 2.202 1.00 91.94 177 ASN A C 1
ATOM 1437 O O . ASN A 1 177 ? -1.986 1.371 2.035 1.00 91.94 177 ASN A O 1
ATOM 1441 N N . MET A 1 178 ? -1.241 3.051 3.340 1.00 95.12 178 MET A N 1
ATOM 1442 C CA . MET A 1 178 ? -0.882 2.202 4.465 1.00 95.12 178 MET A CA 1
ATOM 1443 C C . MET A 1 178 ? -2.141 1.752 5.196 1.00 95.12 178 MET A C 1
ATOM 1445 O O . MET A 1 178 ? -2.951 2.592 5.590 1.00 95.12 178 MET A O 1
ATOM 1449 N N . ASP A 1 179 ? -2.295 0.454 5.417 1.00 96.56 179 ASP A N 1
ATOM 1450 C CA . ASP A 1 179 ? -3.446 -0.106 6.122 1.00 96.56 179 ASP A CA 1
ATOM 1451 C C . ASP A 1 179 ? -3.340 0.138 7.633 1.00 96.56 179 ASP A C 1
ATOM 1453 O O . ASP A 1 179 ? -2.279 -0.038 8.230 1.00 96.56 179 ASP A O 1
ATOM 1457 N N . LEU A 1 180 ? -4.455 0.514 8.265 1.00 97.00 180 LEU A N 1
ATOM 1458 C CA . LEU A 1 180 ? -4.566 0.772 9.702 1.00 97.00 180 LEU A CA 1
ATOM 1459 C C . LEU A 1 180 ? -5.211 -0.430 10.412 1.00 97.00 180 LEU A C 1
ATOM 1461 O O . LEU A 1 180 ? -6.438 -0.575 10.417 1.00 97.00 180 LEU A O 1
ATOM 1465 N N . PHE A 1 181 ? -4.394 -1.280 11.032 1.00 97.81 181 PHE A N 1
ATOM 1466 C CA . PHE A 1 181 ? -4.831 -2.469 11.768 1.00 97.81 181 PHE A CA 1
ATOM 1467 C C . PHE A 1 181 ? -5.113 -2.144 13.230 1.00 97.81 181 PHE A C 1
ATOM 1469 O O . PHE A 1 181 ? -4.232 -1.666 13.942 1.00 97.81 181 PHE A O 1
ATOM 1476 N N . ALA A 1 182 ? -6.310 -2.458 13.717 1.00 98.50 182 ALA A N 1
ATOM 1477 C CA . ALA A 1 182 ? -6.641 -2.300 15.127 1.00 98.50 182 ALA A CA 1
ATOM 1478 C C . ALA A 1 182 ? -5.898 -3.317 16.011 1.00 98.50 182 ALA A C 1
ATOM 1480 O O . ALA A 1 182 ? -5.923 -4.526 15.768 1.00 98.50 182 ALA A O 1
ATOM 1481 N N . THR A 1 183 ? -5.251 -2.838 17.074 1.00 98.62 183 THR A N 1
ATOM 1482 C CA . THR A 1 183 ? -4.495 -3.702 17.991 1.00 98.62 183 THR A CA 1
ATOM 1483 C C . THR A 1 183 ? -5.382 -4.388 19.038 1.00 98.62 183 THR A C 1
ATOM 1485 O O . THR A 1 183 ? -6.513 -3.951 19.294 1.00 98.62 183 THR A O 1
ATOM 1488 N N . PRO A 1 184 ? -4.882 -5.447 19.709 1.00 98.62 184 PRO A N 1
ATOM 1489 C CA . PRO A 1 184 ? -5.540 -6.015 20.887 1.00 98.62 184 PRO A CA 1
ATOM 1490 C C . PRO A 1 184 ? -5.801 -4.983 21.995 1.00 98.62 184 PRO A C 1
ATOM 1492 O O . PRO A 1 184 ? -6.812 -5.060 22.695 1.00 98.62 184 PRO A O 1
ATOM 1495 N N . GLU A 1 185 ? -4.915 -3.998 22.162 1.00 98.56 185 GLU A N 1
ATOM 1496 C CA . GLU A 1 185 ? -5.071 -2.926 23.143 1.00 98.56 185 GLU A CA 1
ATOM 1497 C C . GLU A 1 185 ? -6.282 -2.044 22.833 1.00 98.56 185 GLU A C 1
ATOM 1499 O O . GLU A 1 185 ? -7.076 -1.774 23.736 1.00 98.56 185 GLU A O 1
ATOM 1504 N N . LEU A 1 186 ? -6.472 -1.639 21.572 1.00 98.62 186 LEU A N 1
ATOM 1505 C CA . LEU A 1 186 ? -7.656 -0.881 21.168 1.00 98.62 186 LEU A CA 1
ATOM 1506 C C . LEU A 1 186 ? -8.939 -1.702 21.346 1.00 98.62 186 LEU A C 1
ATOM 1508 O O . LEU A 1 186 ? -9.916 -1.200 21.905 1.00 98.62 186 LEU A O 1
ATOM 1512 N N . ALA A 1 187 ? -8.925 -2.968 20.921 1.00 98.56 187 ALA A N 1
ATOM 1513 C CA . ALA A 1 187 ? -10.047 -3.888 21.096 1.00 98.56 187 ALA A CA 1
ATOM 1514 C C . ALA A 1 187 ? -10.451 -4.003 22.578 1.00 98.56 187 ALA A C 1
ATOM 1516 O O . ALA A 1 187 ? -11.628 -3.893 22.931 1.00 98.56 187 ALA A O 1
ATOM 1517 N N . LYS A 1 188 ? -9.465 -4.125 23.476 1.00 98.50 188 LYS A N 1
ATOM 1518 C CA . LYS A 1 188 ? -9.682 -4.124 24.928 1.00 98.50 188 LYS A CA 1
ATOM 1519 C C . LYS A 1 188 ? -10.241 -2.794 25.432 1.00 98.50 188 LYS A C 1
ATOM 1521 O O . LYS A 1 188 ? -11.169 -2.806 26.237 1.00 98.50 188 LYS A O 1
ATOM 1526 N N . LEU A 1 189 ? -9.696 -1.662 24.980 1.00 98.38 189 LEU A N 1
ATOM 1527 C CA . LEU A 1 189 ? -10.161 -0.333 25.386 1.00 98.38 189 LEU A CA 1
ATOM 1528 C C . LEU A 1 189 ? -11.613 -0.081 24.989 1.00 98.38 189 LEU A C 1
ATOM 1530 O O . LEU A 1 189 ? -12.337 0.523 25.769 1.00 98.38 189 LEU A O 1
ATOM 1534 N N . LEU A 1 190 ? -12.042 -0.552 23.816 1.00 98.31 190 LEU A N 1
ATOM 1535 C CA . LEU A 1 190 ? -13.425 -0.438 23.348 1.00 98.31 190 LEU A CA 1
ATOM 1536 C C . LEU A 1 190 ? -14.351 -1.520 23.918 1.00 98.31 190 LEU A C 1
ATOM 1538 O O . LEU A 1 190 ? -15.566 -1.399 23.778 1.00 98.31 190 LEU A O 1
ATOM 1542 N N . ASN A 1 191 ? -13.807 -2.535 24.598 1.00 97.31 191 ASN A N 1
ATOM 1543 C CA . ASN A 1 191 ? -14.525 -3.741 25.010 1.00 97.31 191 ASN A CA 1
ATOM 1544 C C . ASN A 1 191 ? -15.176 -4.461 23.813 1.00 97.31 191 ASN A C 1
ATOM 1546 O O . ASN A 1 191 ? -16.356 -4.816 23.848 1.00 97.31 191 ASN A O 1
ATOM 1550 N N . TYR A 1 192 ? -14.393 -4.642 22.748 1.00 97.69 192 TYR A N 1
ATOM 1551 C CA . TYR A 1 192 ? -14.816 -5.303 21.519 1.00 97.69 192 TYR A CA 1
ATOM 1552 C C . TYR A 1 192 ? -13.686 -6.176 20.943 1.00 97.69 192 TYR A C 1
ATOM 1554 O O . TYR A 1 192 ? -12.880 -5.693 20.146 1.00 97.69 192 TYR A O 1
ATOM 1562 N N . PRO A 1 193 ? -13.569 -7.442 21.387 1.00 96.75 193 PRO A N 1
ATOM 1563 C CA . PRO A 1 193 ? -12.456 -8.322 21.028 1.00 96.75 193 PRO A CA 1
ATOM 1564 C C . PRO A 1 193 ? -12.313 -8.596 19.525 1.00 96.75 193 PRO A C 1
ATOM 1566 O O . PRO A 1 193 ? -11.184 -8.651 19.041 1.00 96.75 193 PRO A O 1
ATOM 1569 N N . GLU A 1 194 ? -13.421 -8.715 18.780 1.00 95.00 194 GLU A N 1
ATOM 1570 C CA . GLU A 1 194 ? -13.410 -9.021 17.338 1.00 95.00 194 GLU A CA 1
ATOM 1571 C C . GLU A 1 194 ? -12.780 -7.911 16.478 1.00 95.00 194 GLU A C 1
ATOM 1573 O O . GLU A 1 194 ? -12.450 -8.134 15.315 1.00 95.00 194 GLU A O 1
ATOM 1578 N N . LEU A 1 195 ? -12.580 -6.716 17.046 1.00 97.69 195 LEU A N 1
ATOM 1579 C CA . LEU A 1 195 ? -11.880 -5.614 16.389 1.00 97.69 195 LEU A CA 1
ATOM 1580 C C . LEU A 1 195 ? -10.388 -5.901 16.183 1.00 97.69 195 LEU A C 1
ATOM 1582 O O . LEU A 1 195 ? -9.778 -5.347 15.273 1.00 97.69 195 LEU A O 1
ATOM 1586 N N . SER A 1 196 ? -9.777 -6.728 17.031 1.00 98.00 196 SER A N 1
ATOM 1587 C CA . SER A 1 196 ? -8.338 -6.973 16.965 1.00 98.00 196 SER A CA 1
ATOM 1588 C C . SER A 1 196 ? -7.940 -7.615 15.632 1.00 98.00 196 SER A C 1
ATOM 1590 O O . SER A 1 196 ? -8.556 -8.579 15.187 1.00 98.00 196 SER A O 1
ATOM 1592 N N . GLY A 1 197 ? -6.906 -7.068 14.990 1.00 96.25 197 GLY A N 1
ATOM 1593 C CA . GLY A 1 197 ? -6.407 -7.538 13.697 1.00 96.25 197 GLY A CA 1
ATOM 1594 C C . GLY A 1 197 ? -7.248 -7.099 12.496 1.00 96.25 197 GLY A C 1
ATOM 1595 O O . GLY A 1 197 ? -6.892 -7.423 11.367 1.00 96.25 197 GLY A O 1
ATOM 1596 N N . GLN A 1 198 ? -8.336 -6.352 12.703 1.00 97.44 198 GLN A N 1
ATOM 1597 C CA . GLN A 1 198 ? -9.128 -5.809 11.603 1.00 97.44 198 GLN A CA 1
ATOM 1598 C C . GLN A 1 198 ? -8.437 -4.590 10.994 1.00 97.44 198 GLN A C 1
ATOM 1600 O O . GLN A 1 198 ? -8.046 -3.668 11.715 1.00 97.44 198 GLN A O 1
ATOM 1605 N N . VAL A 1 199 ? -8.370 -4.541 9.664 1.00 96.62 199 VAL A N 1
ATOM 1606 C CA . VAL A 1 199 ? -8.110 -3.295 8.935 1.00 96.62 199 VAL A CA 1
ATOM 1607 C C . VAL A 1 199 ? -9.351 -2.419 9.054 1.00 96.62 199 VAL A C 1
ATOM 1609 O O . VAL A 1 199 ? -10.451 -2.849 8.692 1.00 96.62 199 VAL A O 1
ATOM 1612 N N . ILE A 1 200 ? -9.179 -1.208 9.581 1.00 95.69 200 ILE A N 1
ATOM 1613 C CA . ILE A 1 200 ? -10.277 -0.267 9.846 1.00 95.69 200 ILE A CA 1
ATOM 1614 C C . ILE A 1 200 ? -10.153 1.060 9.094 1.00 95.69 200 ILE A C 1
ATOM 1616 O O . ILE A 1 200 ? -10.986 1.954 9.259 1.00 95.69 200 ILE A O 1
ATOM 1620 N N . GLY A 1 201 ? -9.103 1.223 8.300 1.00 94.94 201 GLY A N 1
ATOM 1621 C CA . GLY A 1 201 ? -8.792 2.471 7.625 1.00 94.94 201 GLY A CA 1
ATOM 1622 C C . GLY A 1 201 ? -7.470 2.407 6.884 1.00 94.94 201 GLY A C 1
ATOM 1623 O O . GLY A 1 201 ? -6.798 1.376 6.881 1.00 94.94 201 GLY A O 1
ATOM 1624 N N . GLN A 1 202 ? -7.109 3.536 6.294 1.00 95.12 202 GLN A N 1
ATOM 1625 C CA . GLN A 1 202 ? -5.805 3.806 5.722 1.00 95.12 202 GLN A CA 1
ATOM 1626 C C . GLN A 1 202 ? -5.244 5.109 6.289 1.00 95.12 202 GLN A C 1
ATOM 1628 O O . GLN A 1 202 ? -5.986 5.979 6.754 1.00 95.12 202 GLN A O 1
ATOM 1633 N N . ILE A 1 203 ? -3.925 5.237 6.239 1.00 96.44 203 ILE A N 1
ATOM 1634 C CA . ILE A 1 203 ? -3.198 6.440 6.626 1.00 96.44 203 ILE A CA 1
ATOM 1635 C C . ILE A 1 203 ? -2.203 6.816 5.530 1.00 96.44 203 ILE A C 1
ATOM 1637 O O . ILE A 1 203 ? -1.567 5.958 4.915 1.00 96.44 203 ILE A O 1
ATOM 1641 N N . HIS A 1 204 ? -2.076 8.115 5.283 1.00 95.81 204 HIS A N 1
ATOM 1642 C CA . HIS A 1 204 ? -1.115 8.696 4.358 1.00 95.81 204 HIS A CA 1
ATOM 1643 C C . HIS A 1 204 ? -0.339 9.799 5.080 1.00 95.81 204 HIS A C 1
ATOM 1645 O O . HIS A 1 204 ? -0.874 10.472 5.960 1.00 95.81 204 HIS A O 1
ATOM 1651 N N . THR A 1 205 ? 0.919 10.002 4.712 1.00 95.75 205 THR A N 1
ATOM 1652 C CA . THR A 1 205 ? 1.743 11.101 5.208 1.00 95.75 205 THR A CA 1
ATOM 1653 C C . THR A 1 205 ? 2.394 11.825 4.048 1.00 95.75 205 THR A C 1
ATOM 1655 O O . THR A 1 205 ? 2.979 11.193 3.166 1.00 95.75 205 THR A O 1
ATOM 1658 N N . TYR A 1 206 ? 2.370 13.146 4.116 1.00 94.69 206 TYR A N 1
ATOM 1659 C CA . TYR A 1 206 ? 3.067 14.040 3.209 1.00 94.69 206 TYR A CA 1
ATOM 1660 C C . TYR A 1 206 ? 4.066 14.814 4.056 1.00 94.69 206 TYR A C 1
ATOM 1662 O O . TYR A 1 206 ? 3.653 15.599 4.906 1.00 94.69 206 TYR A O 1
ATOM 1670 N N . SER A 1 207 ? 5.364 14.591 3.868 1.00 96.06 207 SER A N 1
ATOM 1671 C CA . SER A 1 207 ? 6.407 15.233 4.676 1.00 96.06 207 SER A CA 1
ATOM 1672 C C . SER A 1 207 ? 7.446 15.925 3.811 1.00 96.06 207 SER A C 1
ATOM 1674 O O . SER A 1 207 ? 7.730 15.501 2.694 1.00 96.06 207 SER A O 1
ATOM 1676 N N . GLN A 1 208 ? 8.039 16.990 4.350 1.00 95.81 208 GLN A N 1
ATOM 1677 C CA . GLN A 1 208 ? 9.224 17.595 3.750 1.00 95.81 208 GLN A CA 1
ATOM 1678 C C . GLN A 1 208 ? 10.401 16.650 3.931 1.00 95.81 208 GLN A C 1
ATOM 1680 O O . GLN A 1 208 ? 10.545 16.051 4.998 1.00 95.81 208 GLN A O 1
ATOM 1685 N N . LEU A 1 209 ? 11.239 16.538 2.909 1.00 94.31 209 LEU A N 1
ATOM 1686 C CA . LEU A 1 209 ? 12.405 15.677 2.906 1.00 94.31 209 LEU A CA 1
ATOM 1687 C C . LEU A 1 209 ? 13.672 16.524 2.870 1.00 94.31 209 LEU A C 1
ATOM 1689 O O . LEU A 1 209 ? 13.966 17.195 1.890 1.00 94.31 209 LEU A O 1
ATOM 1693 N N . GLN A 1 210 ? 14.458 16.469 3.937 1.00 94.94 210 GLN A N 1
ATOM 1694 C CA . GLN A 1 210 ? 15.804 17.018 3.939 1.00 94.94 210 GLN A CA 1
ATOM 1695 C C . GLN A 1 210 ? 16.781 15.959 3.430 1.00 94.94 210 GLN A C 1
ATOM 1697 O O . GLN A 1 210 ? 17.026 14.942 4.091 1.00 94.94 210 GLN A O 1
ATOM 1702 N N . VAL A 1 211 ? 17.365 16.249 2.270 1.00 93.88 211 VAL A N 1
ATOM 1703 C CA . VAL A 1 211 ? 18.393 15.433 1.626 1.00 93.88 211 VAL A CA 1
ATOM 1704 C C . VAL A 1 211 ? 19.786 15.902 2.083 1.00 93.88 211 VAL A C 1
ATOM 1706 O O . VAL A 1 211 ? 20.055 17.105 2.051 1.00 93.88 211 VAL A O 1
ATOM 1709 N N . PRO A 1 212 ? 20.680 15.006 2.544 1.00 94.62 212 PRO A N 1
ATOM 1710 C CA . PRO A 1 212 ? 22.067 15.361 2.847 1.00 94.62 212 PRO A CA 1
ATOM 1711 C C . PRO A 1 212 ? 22.804 15.902 1.613 1.00 94.62 212 PRO A C 1
ATOM 1713 O O . PRO A 1 212 ? 22.581 15.428 0.506 1.00 94.62 212 PRO A O 1
ATOM 1716 N N . GLU A 1 213 ? 23.705 16.870 1.799 1.00 92.88 213 GLU A N 1
ATOM 1717 C CA . GLU A 1 213 ? 24.398 17.563 0.694 1.00 92.88 213 GLU A CA 1
ATOM 1718 C C . GLU A 1 213 ? 25.220 16.616 -0.196 1.00 92.88 213 GLU A C 1
ATOM 1720 O O . GLU A 1 213 ? 25.291 16.804 -1.405 1.00 92.88 213 GLU A O 1
ATOM 1725 N N . ASN A 1 214 ? 25.799 15.574 0.397 1.00 93.62 214 ASN A N 1
ATOM 1726 C CA . ASN A 1 214 ? 26.581 14.539 -0.277 1.00 93.62 214 ASN A CA 1
ATOM 1727 C C . ASN A 1 214 ? 25.757 13.294 -0.654 1.00 93.62 214 ASN A C 1
ATOM 1729 O O . ASN A 1 214 ? 26.334 12.258 -0.980 1.00 93.62 214 ASN A O 1
ATOM 1733 N N . ALA A 1 215 ? 24.425 13.346 -0.559 1.00 92.81 215 ALA A N 1
ATOM 1734 C CA . ALA A 1 215 ? 23.591 12.224 -0.965 1.00 92.81 215 ALA A CA 1
ATOM 1735 C C . ALA A 1 215 ? 23.456 12.162 -2.486 1.00 92.81 215 ALA A C 1
ATOM 1737 O O . ALA A 1 215 ? 22.953 13.091 -3.120 1.00 92.81 215 ALA A O 1
ATOM 1738 N N . GLU A 1 216 ? 23.817 11.013 -3.044 1.00 91.00 216 GLU A N 1
ATOM 1739 C CA . GLU A 1 216 ? 23.491 10.681 -4.421 1.00 91.00 216 GLU A CA 1
ATOM 1740 C C . GLU A 1 216 ? 21.989 10.402 -4.531 1.00 91.00 216 GLU A C 1
ATOM 1742 O O . GLU A 1 216 ? 21.406 9.687 -3.710 1.00 91.00 216 GLU A O 1
ATOM 1747 N N . LYS A 1 217 ? 21.350 10.982 -5.550 1.00 87.75 217 LYS A N 1
ATOM 1748 C CA . LYS A 1 217 ? 19.897 10.868 -5.780 1.00 87.75 217 LYS A CA 1
ATOM 1749 C C . LYS A 1 217 ? 19.537 9.800 -6.818 1.00 87.75 217 LYS A C 1
ATOM 1751 O O . LYS A 1 217 ? 18.356 9.491 -6.971 1.00 87.75 217 LYS A O 1
ATOM 1756 N N . GLU A 1 218 ? 20.530 9.263 -7.526 1.00 83.81 218 GLU A N 1
ATOM 1757 C CA . GLU A 1 218 ? 20.366 8.263 -8.583 1.00 83.81 218 GLU A CA 1
ATOM 1758 C C . GLU A 1 218 ? 21.553 7.304 -8.646 1.00 83.81 218 GLU A C 1
ATOM 1760 O O . GLU A 1 218 ? 22.682 7.651 -8.297 1.00 83.81 218 GLU A O 1
ATOM 1765 N N . LEU A 1 219 ? 21.295 6.098 -9.150 1.00 82.62 219 LEU A N 1
ATOM 1766 C CA . LEU A 1 219 ? 22.309 5.085 -9.396 1.00 82.62 219 LEU A CA 1
ATOM 1767 C C . LEU A 1 219 ? 22.617 5.008 -10.896 1.00 82.62 219 LEU A C 1
ATOM 1769 O O . LEU A 1 219 ? 21.831 4.464 -11.663 1.00 82.62 219 LEU A O 1
ATOM 1773 N N . LEU A 1 220 ? 23.766 5.541 -11.323 1.00 69.50 220 LEU A N 1
ATOM 1774 C CA . LEU A 1 220 ? 24.102 5.626 -12.753 1.00 69.50 220 LEU A CA 1
ATOM 1775 C C . LEU A 1 220 ? 24.806 4.371 -13.299 1.00 69.50 220 LEU A C 1
ATOM 1777 O O . LEU A 1 220 ? 24.602 4.008 -14.451 1.00 69.50 220 LEU A O 1
ATOM 1781 N N . GLY A 1 221 ? 25.645 3.705 -12.496 1.00 73.31 221 GLY A N 1
ATOM 1782 C CA . GLY A 1 221 ? 26.570 2.669 -12.985 1.00 73.31 221 GLY A CA 1
ATOM 1783 C C . GLY A 1 221 ? 25.957 1.280 -13.206 1.00 73.31 221 GLY A C 1
ATOM 1784 O O . GLY A 1 221 ? 26.089 0.712 -14.284 1.00 73.31 221 GLY A O 1
ATOM 1785 N N . SER A 1 222 ? 25.267 0.716 -12.212 1.00 73.38 222 SER A N 1
ATOM 1786 C CA . SER A 1 222 ? 24.695 -0.645 -12.303 1.00 73.38 222 SER A CA 1
ATOM 1787 C C . SER A 1 222 ? 23.406 -0.727 -13.128 1.00 73.38 222 SER A C 1
ATOM 1789 O O . SER A 1 222 ? 22.799 -1.788 -13.209 1.00 73.38 222 SER A O 1
ATOM 1791 N N . CYS A 1 223 ? 22.982 0.396 -13.704 1.00 85.94 223 CYS A N 1
ATOM 1792 C CA . CYS A 1 223 ? 21.711 0.562 -14.403 1.00 85.94 223 CYS A CA 1
ATOM 1793 C C . CYS A 1 223 ? 21.877 0.879 -15.891 1.00 85.94 223 CYS A C 1
ATOM 1795 O O . CYS A 1 223 ? 20.889 1.115 -16.574 1.00 85.94 223 CYS A O 1
ATOM 1797 N N . VAL A 1 224 ? 23.114 0.876 -16.400 1.00 84.94 224 VAL A N 1
ATOM 1798 C CA . VAL A 1 224 ? 23.432 1.243 -17.791 1.00 84.94 224 VAL A CA 1
ATOM 1799 C C . VAL A 1 224 ? 22.732 0.340 -18.808 1.00 84.94 224 VAL A C 1
ATOM 1801 O O . VAL A 1 224 ? 22.291 0.826 -19.846 1.00 84.94 224 VAL A O 1
ATOM 1804 N N . ASP A 1 225 ? 22.597 -0.949 -18.501 1.00 88.06 225 ASP A N 1
ATOM 1805 C CA . ASP A 1 225 ? 21.972 -1.934 -19.392 1.00 88.06 225 ASP A CA 1
ATOM 1806 C C . ASP A 1 225 ? 20.454 -2.080 -19.162 1.00 88.06 225 ASP A C 1
ATOM 1808 O O . ASP A 1 225 ? 19.825 -2.977 -19.720 1.00 88.06 225 ASP A O 1
ATOM 1812 N N . HIS A 1 226 ? 19.861 -1.199 -18.349 1.00 91.75 226 HIS A N 1
ATOM 1813 C CA . HIS A 1 226 ? 18.452 -1.221 -17.972 1.00 91.75 226 HIS A CA 1
ATOM 1814 C C . HIS A 1 226 ? 17.697 0.015 -18.507 1.00 91.75 226 HIS A C 1
ATOM 1816 O O . HIS A 1 226 ? 18.277 1.097 -18.619 1.00 91.75 226 HIS A O 1
ATOM 1822 N N . PRO A 1 227 ? 16.388 -0.101 -18.806 1.00 94.38 227 PRO A N 1
ATOM 1823 C CA . PRO A 1 227 ? 15.573 -1.305 -18.646 1.00 94.38 227 PRO A CA 1
ATOM 1824 C C . PRO A 1 227 ? 15.791 -2.366 -19.739 1.00 94.38 227 PRO A C 1
ATOM 1826 O O . PRO A 1 227 ? 15.898 -2.044 -20.925 1.00 94.38 227 PRO A O 1
ATOM 1829 N N . VAL A 1 228 ? 15.786 -3.638 -19.342 1.00 95.44 228 VAL A N 1
ATOM 1830 C CA . VAL A 1 228 ? 15.744 -4.804 -20.230 1.00 95.44 228 VAL A CA 1
ATOM 1831 C C . VAL A 1 228 ? 14.287 -5.159 -20.482 1.00 95.44 228 VAL A C 1
ATOM 1833 O O . VAL A 1 228 ? 13.594 -5.651 -19.600 1.00 95.44 228 VAL A O 1
ATOM 1836 N N . TRP A 1 229 ? 13.811 -4.946 -21.702 1.00 95.94 229 TRP A N 1
ATOM 1837 C CA . TRP A 1 229 ? 12.430 -5.250 -22.072 1.00 95.94 229 TRP A CA 1
ATOM 1838 C C . TRP A 1 229 ? 12.286 -6.608 -22.778 1.00 95.94 229 TRP A C 1
ATOM 1840 O O . TRP A 1 229 ? 13.278 -7.197 -23.203 1.00 95.94 229 TRP A O 1
ATOM 1850 N N . PRO A 1 230 ? 11.064 -7.134 -22.960 1.00 92.88 230 PRO A N 1
ATOM 1851 C CA . PRO A 1 230 ? 10.810 -8.177 -23.948 1.00 92.88 230 PRO A CA 1
ATOM 1852 C C . PRO A 1 230 ? 11.053 -7.686 -25.387 1.00 92.88 230 PRO A C 1
ATOM 1854 O O . PRO A 1 230 ? 10.716 -6.543 -25.705 1.00 92.88 230 PRO A O 1
ATOM 1857 N N . PRO A 1 231 ? 11.561 -8.546 -26.293 1.00 93.25 231 PRO A N 1
ATOM 1858 C CA . PRO A 1 231 ? 11.889 -9.960 -26.088 1.00 93.25 231 PRO A CA 1
ATOM 1859 C C . PRO A 1 231 ? 13.323 -10.219 -25.573 1.00 93.25 231 PRO A C 1
ATOM 1861 O O . PRO A 1 231 ? 13.755 -11.369 -25.577 1.00 93.25 231 PRO A O 1
ATOM 1864 N N . GLN A 1 232 ? 14.090 -9.192 -25.182 1.00 95.19 232 GLN A N 1
ATOM 1865 C CA . GLN A 1 232 ? 15.468 -9.346 -24.688 1.00 95.19 232 GLN A CA 1
ATOM 1866 C C . GLN A 1 232 ? 15.527 -10.105 -23.354 1.00 95.19 232 GLN A C 1
ATOM 1868 O O . GLN A 1 232 ? 16.485 -10.838 -23.113 1.00 95.19 232 GLN A O 1
ATOM 1873 N N . GLY A 1 233 ? 14.492 -9.959 -22.528 1.00 95.38 233 GLY A N 1
ATOM 1874 C CA . GLY A 1 233 ? 14.240 -10.781 -21.350 1.00 95.38 233 GLY A CA 1
ATOM 1875 C C . GLY A 1 233 ? 12.812 -11.329 -21.331 1.00 95.38 233 GLY A C 1
ATOM 1876 O O . GLY A 1 233 ? 11.954 -10.941 -22.128 1.00 95.38 233 GLY A O 1
ATOM 1877 N N . GLN A 1 234 ? 12.554 -12.231 -20.391 1.00 96.06 234 GLN A N 1
ATOM 1878 C CA . GLN A 1 234 ? 11.229 -12.774 -20.112 1.00 96.06 234 GLN A CA 1
ATOM 1879 C C . GLN A 1 234 ? 10.601 -12.030 -18.931 1.00 96.06 234 GLN A C 1
ATOM 1881 O O . GLN A 1 234 ? 11.207 -11.952 -17.862 1.00 96.06 234 GLN A O 1
ATOM 1886 N N . VAL A 1 235 ? 9.384 -11.519 -19.120 1.00 93.94 235 VAL A N 1
ATOM 1887 C CA . VAL A 1 235 ? 8.556 -10.998 -18.022 1.00 93.94 235 VAL A CA 1
ATOM 1888 C C . VAL A 1 235 ? 8.022 -12.181 -17.222 1.00 93.94 235 VAL A C 1
ATOM 1890 O O . VAL A 1 235 ? 7.386 -13.069 -17.789 1.00 93.94 235 VAL A O 1
ATOM 1893 N N . ASP A 1 236 ? 8.279 -12.179 -15.918 1.00 95.56 236 ASP A N 1
ATOM 1894 C CA . ASP A 1 236 ? 7.693 -13.125 -14.972 1.00 95.56 236 ASP A CA 1
ATOM 1895 C C . ASP A 1 236 ? 7.484 -12.421 -13.627 1.00 95.56 236 ASP A C 1
ATOM 1897 O O . ASP A 1 236 ? 8.437 -12.016 -12.958 1.00 95.56 236 ASP A O 1
ATOM 1901 N N . VAL A 1 237 ? 6.218 -12.225 -13.266 1.00 95.50 237 VAL A N 1
ATOM 1902 C CA . VAL A 1 237 ? 5.809 -11.593 -12.013 1.00 95.50 237 VAL A CA 1
ATOM 1903 C C . VAL A 1 237 ? 5.045 -12.626 -11.209 1.00 95.50 237 VAL A C 1
ATOM 1905 O O . VAL A 1 237 ? 3.931 -13.011 -11.562 1.00 95.50 237 VAL A O 1
ATOM 1908 N N . THR A 1 238 ? 5.637 -13.055 -10.103 1.00 95.56 238 THR A N 1
ATOM 1909 C CA . THR A 1 238 ? 5.032 -14.034 -9.207 1.00 95.56 238 THR A CA 1
ATOM 1910 C C . THR A 1 238 ? 4.294 -13.326 -8.077 1.00 95.56 238 THR A C 1
ATOM 1912 O O . THR A 1 238 ? 4.834 -12.422 -7.443 1.00 95.56 238 THR A O 1
ATOM 1915 N N . LEU A 1 239 ? 3.069 -13.768 -7.786 1.00 94.19 239 LEU A N 1
ATOM 1916 C CA . LEU A 1 239 ? 2.378 -13.459 -6.535 1.00 94.19 239 LEU A CA 1
ATOM 1917 C C . LEU A 1 239 ? 3.005 -14.314 -5.425 1.00 94.19 239 LEU A C 1
ATOM 1919 O O . LEU A 1 239 ? 2.712 -15.503 -5.315 1.00 94.19 239 LEU A O 1
ATOM 1923 N N . ILE A 1 240 ? 3.922 -13.726 -4.657 1.00 94.50 240 ILE A N 1
ATOM 1924 C CA . ILE A 1 240 ? 4.727 -14.439 -3.653 1.00 94.50 240 ILE A CA 1
ATOM 1925 C C . ILE A 1 240 ? 4.029 -14.549 -2.294 1.00 94.50 240 ILE A C 1
ATOM 1927 O O . ILE A 1 240 ? 4.394 -15.407 -1.493 1.00 94.50 240 ILE A O 1
ATOM 1931 N N . ASP A 1 241 ? 3.029 -13.704 -2.041 1.00 92.81 241 ASP A N 1
ATOM 1932 C CA . ASP A 1 241 ? 2.217 -13.742 -0.828 1.00 92.81 241 ASP A CA 1
ATOM 1933 C C . ASP A 1 241 ? 0.805 -13.200 -1.091 1.00 92.81 241 ASP A C 1
ATOM 1935 O O . ASP A 1 241 ? 0.628 -12.161 -1.736 1.00 92.81 241 ASP A O 1
ATOM 1939 N N . ILE A 1 242 ? -0.192 -13.898 -0.547 1.00 91.75 242 ILE A N 1
ATOM 1940 C CA . ILE A 1 242 ? -1.546 -13.385 -0.324 1.00 91.75 242 ILE A CA 1
ATOM 1941 C C . ILE A 1 242 ? -1.673 -13.283 1.189 1.00 91.75 242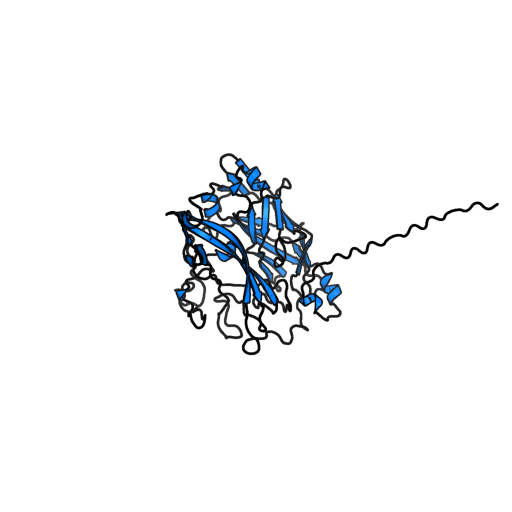 ILE A C 1
ATOM 1943 O O . ILE A 1 242 ? -1.942 -14.279 1.859 1.00 91.75 242 ILE A O 1
ATOM 1947 N N . GLY A 1 243 ? -1.405 -12.087 1.705 1.00 85.12 243 GLY A N 1
ATOM 1948 C CA . GLY A 1 243 ? -1.214 -11.867 3.133 1.00 85.12 243 GLY A CA 1
ATOM 1949 C C . GLY A 1 243 ? -2.536 -11.789 3.894 1.00 85.12 243 GLY A C 1
ATOM 1950 O O . GLY A 1 243 ? -3.271 -12.761 4.057 1.00 85.12 243 GLY A O 1
ATOM 1951 N N . THR A 1 244 ? -2.853 -10.601 4.403 1.00 89.12 244 THR A N 1
ATOM 1952 C CA . THR A 1 244 ? -4.079 -10.384 5.173 1.00 89.12 244 THR A CA 1
ATOM 1953 C C . THR A 1 244 ? -5.298 -10.532 4.268 1.00 89.12 244 THR A C 1
ATOM 1955 O O . THR A 1 244 ? -5.431 -9.796 3.299 1.00 89.12 244 THR A O 1
ATOM 1958 N N . VAL A 1 245 ? -6.234 -11.413 4.621 1.00 94.00 245 VAL A N 1
ATOM 1959 C CA . VAL A 1 245 ? -7.566 -11.478 4.003 1.00 94.00 245 VAL A CA 1
ATOM 1960 C C . VAL A 1 245 ? -8.569 -10.813 4.938 1.00 94.00 245 VAL A C 1
ATOM 1962 O O . VAL A 1 245 ? -8.677 -11.186 6.107 1.00 94.00 245 VAL A O 1
ATOM 1965 N N . GLN A 1 246 ? -9.282 -9.800 4.452 1.00 95.25 246 GLN A N 1
ATOM 1966 C CA . GLN A 1 246 ? -10.227 -9.024 5.252 1.00 95.25 246 GLN A CA 1
ATOM 1967 C C . GLN A 1 246 ? -11.600 -9.010 4.605 1.00 95.25 246 GLN A C 1
ATOM 1969 O O . GLN A 1 246 ? -11.731 -8.776 3.405 1.00 95.25 246 GLN A O 1
ATOM 1974 N N . TRP A 1 247 ? -12.640 -9.164 5.420 1.00 93.94 247 TRP A N 1
ATOM 1975 C CA . TRP A 1 247 ? -13.950 -8.673 5.024 1.00 93.94 247 TRP A CA 1
ATOM 1976 C C . TRP A 1 247 ? -13.943 -7.143 5.104 1.00 93.94 247 TRP A C 1
ATOM 1978 O O . TRP A 1 247 ? -13.329 -6.544 5.998 1.00 93.94 247 TRP A O 1
ATOM 1988 N N . MET A 1 248 ? -14.617 -6.509 4.156 1.00 93.75 248 MET A N 1
ATOM 1989 C CA . MET A 1 248 ? -14.552 -5.064 3.979 1.00 93.75 248 MET A CA 1
ATOM 1990 C C . MET A 1 248 ? -15.880 -4.371 4.234 1.00 93.75 248 MET A C 1
ATOM 1992 O O . MET A 1 248 ? -15.899 -3.249 4.730 1.00 93.75 248 MET A O 1
ATOM 1996 N N . ARG A 1 249 ? -16.990 -5.025 3.883 1.00 93.31 249 ARG A N 1
ATOM 1997 C CA . ARG A 1 249 ? -18.346 -4.576 4.214 1.00 93.31 249 ARG A CA 1
ATOM 1998 C C . ARG A 1 249 ? -19.361 -5.695 4.036 1.00 93.31 249 ARG A C 1
ATOM 2000 O O . ARG A 1 249 ? -19.149 -6.591 3.218 1.00 93.31 249 ARG A O 1
ATOM 2007 N N . ASP A 1 250 ? -20.471 -5.568 4.751 1.00 93.44 250 ASP A N 1
ATOM 2008 C CA . ASP A 1 250 ? -21.701 -6.323 4.513 1.00 93.44 250 ASP A CA 1
ATOM 2009 C C . ASP A 1 250 ? -22.562 -5.579 3.474 1.00 93.44 250 ASP A C 1
ATOM 2011 O O . ASP A 1 250 ? -22.802 -4.366 3.602 1.00 93.44 250 ASP A O 1
ATOM 2015 N N . ILE A 1 251 ? -22.992 -6.294 2.430 1.00 93.69 251 ILE A N 1
ATOM 2016 C CA . ILE A 1 251 ? -23.832 -5.764 1.340 1.00 93.69 251 ILE A CA 1
ATOM 2017 C C . ILE A 1 251 ? -25.274 -6.304 1.377 1.00 93.69 251 ILE A C 1
ATOM 2019 O O . ILE A 1 251 ? -26.066 -6.037 0.473 1.00 93.69 251 ILE A O 1
ATOM 2023 N N . GLY A 1 252 ? -25.639 -7.017 2.441 1.00 91.94 252 GLY A N 1
ATOM 2024 C CA . GLY A 1 252 ? -26.933 -7.650 2.647 1.00 91.94 252 GLY A CA 1
ATOM 2025 C C . GLY A 1 252 ? -27.073 -8.980 1.910 1.00 91.94 252 GLY A C 1
ATOM 2026 O O . GLY A 1 252 ? -26.186 -9.421 1.185 1.00 91.94 252 GLY A O 1
ATOM 2027 N N . ALA A 1 253 ? -28.228 -9.627 2.099 1.00 91.19 253 ALA A N 1
ATOM 2028 C CA . ALA A 1 253 ? -28.550 -10.922 1.488 1.00 91.19 253 ALA A CA 1
ATOM 2029 C C . ALA A 1 253 ? -27.471 -12.000 1.723 1.00 91.19 253 ALA A C 1
ATOM 2031 O O . ALA A 1 253 ? -27.172 -12.776 0.817 1.00 91.19 253 ALA A O 1
ATOM 2032 N N . ASP A 1 254 ? -26.911 -12.013 2.937 1.00 92.12 254 ASP A N 1
ATOM 2033 C CA . ASP A 1 254 ? -25.834 -12.910 3.367 1.00 92.12 254 ASP A CA 1
ATOM 2034 C C . ASP A 1 254 ? -24.531 -12.769 2.562 1.00 92.12 254 ASP A C 1
ATOM 2036 O O . ASP A 1 254 ? -23.771 -13.716 2.420 1.00 92.12 254 ASP A O 1
ATOM 2040 N N . LYS A 1 255 ? -24.250 -11.592 1.994 1.00 94.88 255 LYS A N 1
ATOM 2041 C CA . LYS A 1 255 ? -23.040 -11.364 1.198 1.00 94.88 255 LYS A CA 1
ATOM 2042 C C . LYS A 1 255 ? -22.118 -10.344 1.827 1.00 94.88 255 LYS A C 1
ATOM 2044 O O . LYS A 1 255 ? -22.542 -9.291 2.307 1.00 94.88 255 LYS A O 1
ATOM 2049 N N . ILE A 1 256 ? -20.830 -10.625 1.699 1.00 95.69 256 ILE A N 1
ATOM 2050 C CA . ILE A 1 256 ? -19.761 -9.729 2.114 1.00 95.69 256 ILE A CA 1
ATOM 2051 C C . ILE A 1 256 ? -18.792 -9.476 0.965 1.00 95.69 256 ILE A C 1
ATOM 2053 O O . ILE A 1 256 ? -18.588 -10.320 0.091 1.00 95.69 256 ILE A O 1
ATOM 2057 N N . VAL A 1 257 ? -18.165 -8.304 0.996 1.00 96.19 257 VAL A N 1
ATOM 2058 C CA . VAL A 1 257 ? -16.969 -8.025 0.197 1.00 96.19 257 VAL A CA 1
ATOM 2059 C C . VAL A 1 257 ? -15.744 -8.499 0.957 1.00 96.19 257 VAL A C 1
ATOM 2061 O O . VAL A 1 257 ? -15.596 -8.174 2.137 1.00 96.19 257 VAL A O 1
ATOM 2064 N N . VAL A 1 258 ? -14.830 -9.168 0.259 1.00 95.81 258 VAL A N 1
ATOM 2065 C CA . VAL A 1 258 ? -13.524 -9.580 0.780 1.00 95.81 258 VAL A CA 1
ATOM 2066 C C . VAL A 1 258 ? -12.414 -8.951 -0.061 1.00 95.81 258 VAL A C 1
ATOM 2068 O O . VAL A 1 258 ? -12.524 -8.881 -1.282 1.00 95.81 258 VAL A O 1
ATOM 2071 N N . ALA A 1 259 ? -11.339 -8.503 0.579 1.00 95.94 259 ALA A N 1
ATOM 2072 C CA . ALA A 1 259 ? -10.134 -8.036 -0.096 1.00 95.94 259 ALA A CA 1
ATOM 2073 C C . ALA A 1 259 ? -8.888 -8.627 0.582 1.00 95.94 259 ALA A C 1
ATOM 2075 O O . ALA A 1 259 ? -8.797 -8.595 1.814 1.00 95.94 259 ALA A O 1
ATOM 2076 N N . PRO A 1 260 ? -7.940 -9.183 -0.189 1.00 95.50 260 PRO A N 1
ATOM 2077 C CA . PRO A 1 260 ? -6.637 -9.563 0.328 1.00 95.50 260 PRO A CA 1
ATOM 2078 C C . PRO A 1 260 ? -5.616 -8.420 0.201 1.00 95.50 260 PRO A C 1
ATOM 2080 O O . PRO A 1 260 ? -5.748 -7.549 -0.662 1.00 95.50 260 PRO A O 1
ATOM 2083 N N . SER A 1 261 ? -4.548 -8.461 0.996 1.00 95.06 261 SER A N 1
ATOM 2084 C CA . SER A 1 261 ? -3.266 -7.848 0.635 1.00 95.06 261 SER A CA 1
ATOM 2085 C C . SER A 1 261 ? -2.475 -8.788 -0.281 1.00 95.06 261 SER A C 1
ATOM 2087 O O . SER A 1 261 ? -2.674 -10.003 -0.261 1.00 95.06 261 SER A O 1
ATOM 2089 N N . ALA A 1 262 ? -1.549 -8.245 -1.063 1.00 94.62 262 ALA A N 1
ATOM 2090 C CA . ALA A 1 262 ? -0.740 -9.013 -2.001 1.00 94.62 262 ALA A CA 1
ATOM 2091 C C . ALA A 1 262 ? 0.704 -8.526 -2.033 1.00 94.62 262 ALA A C 1
ATOM 2093 O O . ALA A 1 262 ? 0.960 -7.327 -1.912 1.00 94.62 262 ALA A O 1
ATOM 2094 N N . ARG A 1 263 ? 1.637 -9.457 -2.240 1.00 94.25 263 ARG A N 1
ATOM 2095 C CA . ARG A 1 263 ? 3.043 -9.148 -2.513 1.00 94.25 263 ARG A CA 1
ATOM 2096 C C . ARG A 1 263 ? 3.462 -9.820 -3.800 1.00 94.25 263 ARG A C 1
ATOM 2098 O O . ARG A 1 263 ? 3.175 -10.999 -4.015 1.00 94.25 263 ARG A O 1
ATOM 2105 N N . LEU A 1 264 ? 4.129 -9.062 -4.652 1.00 95.50 264 LEU A N 1
ATOM 2106 C CA . LEU A 1 264 ? 4.557 -9.511 -5.968 1.00 95.50 264 LEU A CA 1
ATOM 2107 C C . LEU A 1 264 ? 6.067 -9.439 -6.061 1.00 95.50 264 LEU A C 1
ATOM 2109 O O . LEU A 1 264 ? 6.679 -8.624 -5.379 1.00 95.50 264 LEU A O 1
ATOM 2113 N N . LYS A 1 265 ? 6.656 -10.260 -6.925 1.00 96.25 265 LYS A N 1
ATOM 2114 C CA . LYS A 1 265 ? 8.085 -10.223 -7.212 1.00 96.25 265 LYS A CA 1
ATOM 2115 C C . LYS A 1 265 ? 8.360 -10.430 -8.688 1.00 96.25 265 LYS A C 1
ATOM 2117 O O . LYS A 1 265 ? 7.759 -11.306 -9.306 1.00 96.25 265 LYS A O 1
ATOM 2122 N N . ASN A 1 266 ? 9.294 -9.657 -9.233 1.00 97.44 266 ASN A N 1
ATOM 2123 C CA . ASN A 1 266 ? 9.838 -9.918 -10.560 1.00 97.44 266 ASN A CA 1
ATOM 2124 C C . ASN A 1 266 ? 10.864 -11.062 -10.477 1.00 97.44 266 ASN A C 1
ATOM 2126 O O . ASN A 1 266 ? 12.004 -10.851 -10.063 1.00 97.44 266 ASN A O 1
ATOM 2130 N N . GLU A 1 267 ? 10.445 -12.270 -10.850 1.00 97.00 267 GLU A N 1
ATOM 2131 C CA . GLU A 1 267 ? 11.295 -13.470 -10.958 1.00 97.00 267 GLU A CA 1
ATOM 2132 C C . GLU A 1 267 ? 11.822 -13.667 -12.393 1.00 97.00 267 GLU A C 1
ATOM 2134 O O . GLU A 1 267 ? 12.512 -14.642 -12.699 1.00 97.00 267 GLU A O 1
ATOM 2139 N N . GLY A 1 268 ? 11.488 -12.735 -13.287 1.00 96.50 268 GLY A N 1
ATOM 2140 C CA . GLY A 1 268 ? 11.864 -12.765 -14.685 1.00 96.50 268 GLY A CA 1
ATOM 2141 C C . GLY A 1 268 ? 13.296 -12.315 -14.952 1.00 96.50 268 GLY A C 1
ATOM 2142 O O . GLY A 1 268 ? 14.135 -12.128 -14.073 1.00 96.50 268 GLY A O 1
ATOM 2143 N N . THR A 1 269 ? 13.565 -12.132 -16.241 1.00 96.50 269 THR A N 1
ATOM 2144 C CA . THR A 1 269 ? 14.827 -11.586 -16.768 1.00 96.50 269 THR A CA 1
ATOM 2145 C C . THR A 1 269 ? 14.624 -10.277 -17.531 1.00 96.50 269 THR A C 1
ATOM 2147 O O . THR A 1 269 ? 15.597 -9.696 -18.004 1.00 96.50 269 THR A O 1
ATOM 2150 N N . ALA A 1 270 ? 13.376 -9.810 -17.647 1.00 96.81 270 ALA A N 1
ATOM 2151 C CA . ALA A 1 270 ? 13.024 -8.472 -18.108 1.00 96.81 270 ALA A CA 1
ATOM 2152 C C . ALA A 1 270 ? 12.502 -7.616 -16.948 1.00 96.81 270 ALA A C 1
ATOM 2154 O O . ALA A 1 270 ? 11.859 -8.114 -16.022 1.00 96.81 270 ALA A O 1
ATOM 2155 N N . ASP A 1 271 ? 12.727 -6.314 -17.043 1.00 96.62 271 ASP A N 1
ATOM 2156 C CA . ASP A 1 271 ? 12.055 -5.320 -16.221 1.00 96.62 271 ASP A CA 1
ATOM 2157 C C . ASP A 1 271 ? 10.590 -5.194 -16.646 1.00 96.62 271 ASP A C 1
ATOM 2159 O O . ASP A 1 271 ? 10.236 -5.417 -17.810 1.00 96.62 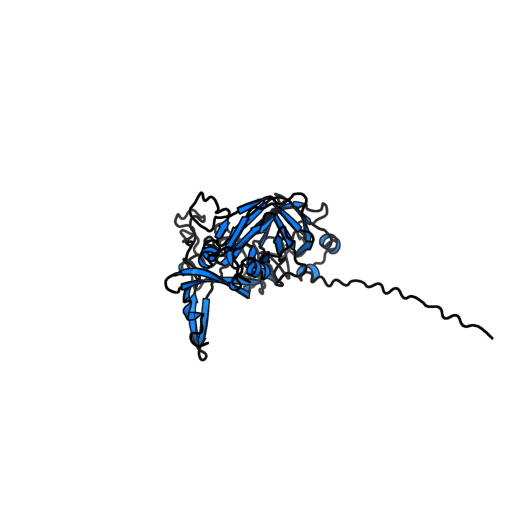271 ASP A O 1
ATOM 2163 N N . VAL A 1 272 ? 9.719 -4.848 -15.698 1.00 95.75 272 VAL A N 1
ATOM 2164 C CA . VAL A 1 272 ? 8.269 -4.841 -15.934 1.00 95.75 272 VAL A CA 1
ATOM 2165 C C . VAL A 1 272 ? 7.728 -3.417 -15.848 1.00 95.75 272 VAL A C 1
ATOM 2167 O O . VAL A 1 272 ? 7.897 -2.779 -14.806 1.00 95.75 272 VAL A O 1
ATOM 2170 N N . PRO A 1 273 ? 7.069 -2.895 -16.901 1.00 94.62 273 PRO A N 1
ATOM 2171 C CA . PRO A 1 273 ? 6.434 -1.584 -16.835 1.00 94.62 273 PRO A CA 1
ATOM 2172 C C . PRO A 1 273 ? 5.281 -1.616 -15.824 1.00 94.62 273 PRO A C 1
ATOM 2174 O O . PRO A 1 273 ? 4.458 -2.530 -15.825 1.00 94.62 273 PRO A O 1
ATOM 2177 N N . TRP A 1 274 ? 5.224 -0.603 -14.965 1.00 94.75 274 TRP A N 1
ATOM 2178 C CA . TRP A 1 274 ? 4.326 -0.523 -13.807 1.00 94.75 274 TRP A CA 1
ATOM 2179 C C . TRP A 1 274 ? 3.627 0.841 -13.708 1.00 94.75 274 TRP A C 1
ATOM 2181 O O . TRP A 1 274 ? 3.327 1.349 -12.627 1.00 94.75 274 TRP A O 1
ATOM 2191 N N . TYR A 1 275 ? 3.428 1.475 -14.860 1.00 93.44 275 TYR A N 1
ATOM 2192 C CA . TYR A 1 275 ? 2.752 2.761 -14.986 1.00 93.44 275 TYR A CA 1
ATOM 2193 C C . TYR A 1 275 ? 1.270 2.641 -14.621 1.00 93.44 275 TYR A C 1
ATOM 2195 O O . TYR A 1 275 ? 0.670 1.579 -14.742 1.00 93.44 275 TYR A O 1
ATOM 2203 N N . SER A 1 276 ? 0.652 3.735 -14.187 1.00 92.62 276 SER A N 1
ATOM 2204 C CA . SER A 1 276 ? -0.790 3.757 -13.939 1.00 92.62 276 SER A CA 1
ATOM 2205 C C . SER A 1 276 ? -1.575 3.962 -15.238 1.00 92.62 276 SER A C 1
ATOM 2207 O O . SER A 1 276 ? -1.094 4.593 -16.183 1.00 92.62 276 SER A O 1
ATOM 2209 N N . LYS A 1 277 ? -2.817 3.469 -15.293 1.00 93.00 277 LYS A N 1
ATOM 2210 C CA . LYS A 1 277 ? -3.731 3.764 -16.408 1.00 93.00 277 LYS A CA 1
ATOM 2211 C C . LYS A 1 277 ? -3.854 5.267 -16.671 1.00 93.00 277 LYS A C 1
ATOM 2213 O O . LYS A 1 277 ? -3.894 6.059 -15.730 1.00 93.00 277 LYS A O 1
ATOM 2218 N N . PHE A 1 278 ? -3.958 5.641 -17.946 1.00 93.75 278 PHE A N 1
ATOM 2219 C CA . PHE A 1 278 ? -4.059 7.035 -18.401 1.00 93.75 278 PHE A CA 1
ATOM 2220 C C . PHE A 1 278 ? -2.868 7.942 -18.031 1.00 93.75 278 PHE A C 1
ATOM 2222 O O . PHE A 1 278 ? -2.999 9.164 -18.072 1.00 93.75 278 PHE A O 1
ATOM 2229 N N . SER A 1 279 ? -1.700 7.387 -17.681 1.00 92.56 279 SER A N 1
ATOM 2230 C CA . SER A 1 279 ? -0.501 8.192 -17.377 1.00 92.56 279 SER A CA 1
ATOM 2231 C C . SER A 1 279 ? 0.376 8.498 -18.597 1.00 92.56 279 SER A C 1
ATOM 2233 O O . SER A 1 279 ? 1.284 9.323 -18.509 1.00 92.56 279 SER A O 1
ATOM 2235 N N . GLY A 1 280 ? 0.095 7.879 -19.746 1.00 91.31 280 GLY A N 1
ATOM 2236 C CA . GLY A 1 280 ? 0.829 8.079 -20.992 1.00 91.31 280 GLY A CA 1
ATOM 2237 C C . GLY A 1 280 ? 1.115 6.767 -21.713 1.00 91.31 280 GLY A C 1
ATOM 2238 O O . GLY A 1 280 ? 0.601 5.713 -21.349 1.00 91.31 280 GLY A O 1
ATOM 2239 N N . THR A 1 281 ? 1.937 6.852 -22.755 1.00 92.06 281 THR A N 1
ATOM 2240 C CA . THR A 1 281 ? 2.411 5.696 -23.521 1.00 92.06 281 THR A CA 1
ATOM 2241 C C . THR A 1 281 ? 3.877 5.452 -23.215 1.00 92.06 281 THR A C 1
ATOM 2243 O O . THR A 1 281 ? 4.702 6.348 -23.420 1.00 92.06 281 THR A O 1
ATOM 2246 N N . PHE A 1 282 ? 4.212 4.246 -22.767 1.00 92.62 282 PHE A N 1
ATOM 2247 C CA . PHE A 1 282 ? 5.563 3.931 -22.305 1.00 92.62 282 PHE A CA 1
ATOM 2248 C C . PHE A 1 282 ? 6.141 2.703 -23.001 1.00 92.62 282 PHE A C 1
ATOM 2250 O O . PHE A 1 282 ? 5.429 1.877 -23.577 1.00 92.62 282 PHE A O 1
ATOM 2257 N N . ALA A 1 283 ? 7.468 2.591 -22.960 1.00 92.19 283 ALA A N 1
ATOM 2258 C CA . ALA A 1 283 ? 8.143 1.358 -23.334 1.00 92.19 283 ALA A CA 1
ATOM 2259 C C . ALA A 1 283 ? 7.680 0.197 -22.426 1.00 92.19 283 ALA A C 1
ATOM 2261 O O . ALA A 1 283 ? 7.311 0.437 -21.275 1.00 92.19 283 ALA A O 1
ATOM 2262 N N . PRO A 1 284 ? 7.705 -1.052 -22.919 1.00 92.19 284 PRO A N 1
ATOM 2263 C CA . PRO A 1 284 ? 8.158 -1.471 -24.249 1.00 92.19 284 PRO A CA 1
ATOM 2264 C C . PRO A 1 284 ? 7.073 -1.510 -25.326 1.00 92.19 284 PRO A C 1
ATOM 2266 O O . PRO A 1 284 ? 7.389 -1.670 -26.502 1.00 92.19 284 PRO A O 1
ATOM 2269 N N . TYR A 1 285 ? 5.807 -1.355 -24.948 1.00 87.38 285 TYR A N 1
ATOM 2270 C CA . TYR A 1 285 ? 4.681 -1.591 -25.853 1.00 87.38 285 TYR A CA 1
ATOM 2271 C C . TYR A 1 285 ? 4.111 -0.312 -26.486 1.00 87.38 285 TYR A C 1
ATOM 2273 O O . TYR A 1 285 ? 3.232 -0.394 -27.341 1.00 87.38 285 TYR A O 1
ATOM 2281 N N . ASN A 1 286 ? 4.618 0.862 -26.091 1.00 89.69 286 ASN A N 1
ATOM 2282 C CA . ASN A 1 286 ? 4.152 2.180 -26.528 1.00 89.69 286 ASN A CA 1
ATOM 2283 C C . ASN A 1 286 ? 2.632 2.354 -26.355 1.00 89.69 286 ASN A C 1
ATOM 2285 O O . ASN A 1 286 ? 1.931 2.845 -27.239 1.00 89.69 286 ASN A O 1
ATOM 2289 N N . ASN A 1 287 ? 2.132 1.909 -25.206 1.00 88.38 287 ASN A N 1
ATOM 2290 C CA . ASN A 1 287 ? 0.729 1.948 -24.813 1.00 88.38 287 ASN A CA 1
ATOM 2291 C C . ASN A 1 287 ? 0.623 2.206 -23.297 1.00 88.38 287 ASN A C 1
ATOM 2293 O O . ASN A 1 287 ? 1.637 2.456 -22.641 1.00 88.38 287 ASN A O 1
ATOM 2297 N N . ASP A 1 288 ? -0.594 2.168 -22.765 1.00 87.38 288 ASP A N 1
ATOM 2298 C CA . ASP A 1 288 ? -0.920 2.376 -21.351 1.00 87.38 288 ASP A CA 1
ATOM 2299 C C . ASP A 1 288 ? -1.238 1.063 -20.609 1.00 87.38 288 ASP A C 1
ATOM 2301 O O . ASP A 1 288 ? -1.981 1.041 -19.621 1.00 87.38 288 ASP A O 1
ATOM 2305 N N . GLN A 1 289 ? -0.668 -0.049 -21.085 1.00 91.06 289 GLN A N 1
ATOM 2306 C CA . GLN A 1 289 ? -0.773 -1.335 -20.403 1.00 91.06 289 GLN A CA 1
ATOM 2307 C C . GLN A 1 289 ? -0.001 -1.316 -19.089 1.00 91.06 289 GLN A C 1
ATOM 2309 O O . GLN A 1 289 ? 1.049 -0.685 -18.956 1.00 91.06 289 GLN A O 1
ATOM 2314 N N . HIS A 1 290 ? -0.539 -2.041 -18.120 1.00 92.19 290 HIS A N 1
ATOM 2315 C CA . HIS A 1 290 ? -0.034 -2.101 -16.761 1.00 92.19 290 HIS A CA 1
ATOM 2316 C C . HIS A 1 290 ? -0.501 -3.401 -16.098 1.00 92.19 290 HIS A C 1
ATOM 2318 O O . HIS A 1 290 ? -1.398 -4.063 -16.622 1.00 92.19 290 HIS A O 1
ATOM 2324 N N . PRO A 1 291 ? 0.095 -3.806 -14.969 1.00 92.38 291 PRO A N 1
ATOM 2325 C CA . PRO A 1 291 ? -0.276 -5.056 -14.322 1.00 92.38 291 PRO A CA 1
ATOM 2326 C C . PRO A 1 291 ? -1.691 -5.031 -13.740 1.00 92.38 291 PRO A C 1
ATOM 2328 O O . PRO A 1 291 ? -2.167 -4.014 -13.220 1.00 92.38 291 PRO A O 1
ATOM 2331 N N . PHE A 1 292 ? -2.325 -6.200 -13.757 1.00 93.06 292 PHE A N 1
ATOM 2332 C CA . PHE A 1 292 ? -3.625 -6.441 -13.144 1.00 93.06 292 PHE A CA 1
ATOM 2333 C C . PHE A 1 292 ? -3.520 -7.550 -12.103 1.00 93.06 292 PHE A C 1
ATOM 2335 O O . PHE A 1 292 ? -2.734 -8.485 -12.248 1.00 93.06 292 PHE A O 1
ATOM 2342 N N . LEU A 1 293 ? -4.364 -7.471 -11.081 1.00 94.19 293 LEU A N 1
ATOM 2343 C CA . LEU A 1 293 ? -4.582 -8.537 -10.115 1.00 94.19 293 LEU A CA 1
ATOM 2344 C C . LEU A 1 293 ? -6.055 -8.940 -10.139 1.00 94.19 293 LEU A C 1
ATOM 2346 O O . LEU A 1 293 ? -6.942 -8.102 -10.306 1.00 94.19 293 LEU A O 1
ATOM 2350 N N . ASN A 1 294 ? -6.329 -10.224 -9.949 1.00 93.75 294 ASN A N 1
ATOM 2351 C CA . ASN A 1 294 ? -7.680 -10.741 -9.778 1.00 93.75 294 ASN A CA 1
ATOM 2352 C C . ASN A 1 294 ? -7.731 -11.638 -8.544 1.00 93.75 294 ASN A C 1
ATOM 2354 O O . ASN A 1 294 ? -6.797 -12.383 -8.257 1.00 93.75 294 ASN A O 1
ATOM 2358 N N . TRP A 1 295 ? -8.860 -11.607 -7.848 1.00 94.94 295 TRP A N 1
ATOM 2359 C CA . TRP A 1 295 ? -9.077 -12.380 -6.636 1.00 94.94 295 TRP A CA 1
ATOM 2360 C C . TRP A 1 295 ? -10.153 -13.424 -6.875 1.00 94.94 295 TRP A C 1
ATOM 2362 O O . TRP A 1 295 ? -11.186 -13.145 -7.486 1.00 94.94 295 TRP A O 1
ATOM 2372 N N . ALA A 1 296 ? -9.923 -14.627 -6.369 1.00 94.75 296 ALA A N 1
ATOM 2373 C CA . ALA A 1 296 ? -10.878 -15.716 -6.428 1.00 94.75 296 ALA A CA 1
ATOM 2374 C C . ALA A 1 296 ? -10.779 -16.548 -5.154 1.00 94.75 296 ALA A C 1
ATOM 2376 O O . ALA A 1 296 ? -9.679 -16.803 -4.667 1.00 94.75 296 ALA A O 1
ATOM 2377 N N . ILE A 1 297 ? -11.925 -16.976 -4.634 1.00 94.81 297 ILE A N 1
ATOM 2378 C CA . ILE A 1 297 ? -11.999 -17.909 -3.512 1.00 94.81 297 ILE A CA 1
ATOM 2379 C C . ILE A 1 297 ? -12.552 -19.221 -4.045 1.00 94.81 297 ILE A C 1
ATOM 2381 O O . ILE A 1 297 ? -13.618 -19.251 -4.666 1.00 94.81 297 ILE A O 1
ATOM 2385 N N . TYR A 1 298 ? -11.826 -20.299 -3.767 1.00 94.62 298 TYR A N 1
ATOM 2386 C CA . TYR A 1 298 ? -12.251 -21.660 -4.047 1.00 94.62 298 TYR A CA 1
ATOM 2387 C C . TYR A 1 298 ? -12.293 -22.454 -2.747 1.00 94.62 298 TYR A C 1
ATOM 2389 O O . TYR A 1 298 ? -11.403 -22.327 -1.907 1.00 94.62 298 TYR A O 1
ATOM 2397 N N . ARG A 1 299 ? -13.310 -23.298 -2.608 1.00 93.50 299 ARG A N 1
ATOM 2398 C CA . ARG A 1 299 ? -13.419 -24.307 -1.558 1.00 93.50 299 ARG A CA 1
ATOM 2399 C C . ARG A 1 299 ? -12.996 -25.651 -2.132 1.00 93.50 299 ARG A C 1
ATOM 2401 O O . ARG A 1 299 ? -13.449 -26.018 -3.213 1.00 93.50 299 ARG A O 1
ATOM 2408 N N . GLU A 1 300 ? -12.134 -26.379 -1.430 1.00 93.81 300 GLU A N 1
ATOM 2409 C CA . GLU A 1 300 ? -11.832 -27.773 -1.764 1.00 93.81 300 GLU A CA 1
ATOM 2410 C C . GLU A 1 300 ? -12.729 -28.705 -0.940 1.00 93.81 300 GLU A C 1
ATOM 2412 O O . GLU A 1 300 ? -12.733 -28.636 0.287 1.00 93.81 300 GLU A O 1
ATOM 2417 N N . ILE A 1 301 ? -13.477 -29.585 -1.607 1.00 90.81 301 ILE A N 1
ATOM 2418 C CA . ILE A 1 301 ? -14.242 -30.670 -0.978 1.00 90.81 301 ILE A CA 1
ATOM 2419 C C . ILE A 1 301 ? -13.916 -31.960 -1.721 1.00 90.81 301 ILE A C 1
ATOM 2421 O O . ILE A 1 301 ? -14.112 -32.043 -2.934 1.00 90.81 301 ILE A O 1
ATOM 2425 N N . ASP A 1 302 ? -13.428 -32.969 -0.999 1.00 93.31 302 ASP A N 1
ATOM 2426 C CA . ASP A 1 302 ? -13.131 -34.303 -1.535 1.00 93.31 302 ASP A CA 1
ATOM 2427 C C . ASP A 1 302 ? -12.278 -34.277 -2.825 1.00 93.31 302 ASP A C 1
ATOM 2429 O O . ASP A 1 302 ? -12.553 -34.990 -3.796 1.00 93.31 302 ASP A O 1
ATOM 2433 N N . GLY A 1 303 ? -11.249 -33.421 -2.870 1.00 94.81 303 GLY A N 1
ATOM 2434 C CA . G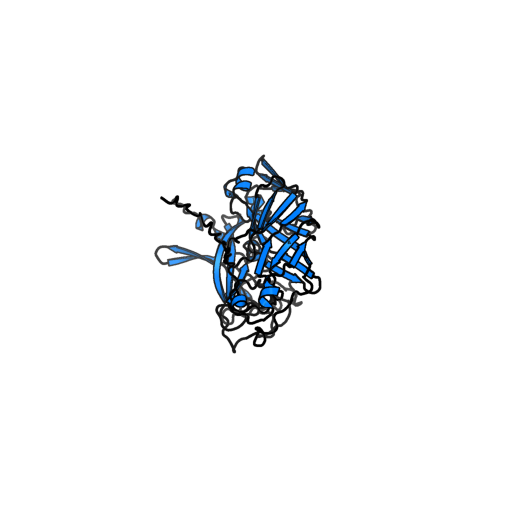LY A 1 303 ? -10.371 -33.271 -4.034 1.00 94.81 303 GLY A CA 1
ATOM 2435 C C . GLY A 1 303 ? -10.984 -32.510 -5.215 1.00 94.81 303 GLY A C 1
ATOM 2436 O O . GLY A 1 303 ? -10.455 -32.583 -6.327 1.00 94.81 303 GLY A O 1
ATOM 2437 N N . ARG A 1 304 ? -12.107 -31.803 -5.022 1.00 95.31 304 ARG A N 1
ATOM 2438 C CA . ARG A 1 304 ? -12.734 -30.938 -6.033 1.00 95.31 304 ARG A CA 1
ATOM 2439 C C . ARG A 1 304 ? -12.764 -29.490 -5.574 1.00 95.31 304 ARG A C 1
ATOM 2441 O O . ARG A 1 304 ? -13.196 -29.205 -4.463 1.00 95.31 304 ARG A O 1
ATOM 2448 N N . PHE A 1 305 ? -12.386 -28.584 -6.472 1.00 96.31 305 PHE A N 1
ATOM 2449 C CA . PHE A 1 305 ? -12.534 -27.148 -6.260 1.00 96.31 305 PHE A CA 1
ATOM 2450 C C . PHE A 1 305 ? -13.914 -26.659 -6.699 1.00 96.31 305 PHE A C 1
ATOM 2452 O O . PHE A 1 305 ? -14.349 -26.909 -7.824 1.00 96.31 305 PHE A O 1
ATOM 2459 N N . GLU A 1 306 ? -14.568 -25.915 -5.818 1.00 94.44 306 GLU A N 1
ATOM 2460 C CA . GLU A 1 306 ? -15.775 -25.141 -6.076 1.00 94.44 306 GLU A CA 1
ATOM 2461 C C . GLU A 1 306 ? -15.445 -23.653 -5.958 1.00 94.44 306 GLU A C 1
ATOM 2463 O O . GLU A 1 306 ? -14.862 -23.224 -4.965 1.00 94.44 306 GLU A O 1
ATOM 2468 N N . GLN A 1 307 ? -15.804 -22.853 -6.962 1.00 95.50 307 GLN A N 1
ATOM 2469 C CA . GLN A 1 307 ? -15.600 -21.406 -6.915 1.00 95.50 307 GLN A CA 1
ATOM 2470 C C . GLN A 1 307 ? -16.696 -20.748 -6.070 1.00 95.50 307 GLN A C 1
ATOM 2472 O O . GLN A 1 307 ? -17.861 -20.772 -6.459 1.00 95.50 307 GLN A O 1
ATOM 2477 N N . LEU A 1 308 ? -16.309 -20.110 -4.967 1.00 95.62 308 LEU A N 1
ATOM 2478 C CA . LEU A 1 308 ? -17.223 -19.380 -4.080 1.00 95.62 308 LEU A CA 1
ATOM 2479 C C . LEU A 1 308 ? -17.406 -17.923 -4.517 1.00 95.62 308 LEU A C 1
ATOM 2481 O O . LEU A 1 308 ? -18.484 -17.349 -4.395 1.00 95.62 308 LEU A O 1
ATOM 2485 N N . GLY A 1 309 ? -16.350 -17.319 -5.060 1.00 95.44 309 GLY A N 1
ATOM 2486 C CA . GLY A 1 309 ? -16.372 -15.935 -5.516 1.00 95.44 309 GLY A CA 1
ATOM 2487 C C . GLY A 1 309 ? -15.196 -15.613 -6.423 1.00 95.44 309 GLY A C 1
ATOM 2488 O O . GLY A 1 309 ? -14.158 -16.273 -6.380 1.00 95.44 309 GLY A O 1
ATOM 2489 N N . TYR A 1 310 ? -15.372 -14.595 -7.260 1.00 95.44 310 TYR A N 1
ATOM 2490 C CA . TYR A 1 310 ? -14.348 -14.106 -8.176 1.00 95.44 310 TYR A CA 1
ATOM 2491 C C . TYR A 1 310 ? -14.572 -12.605 -8.435 1.00 95.44 310 TYR A C 1
ATOM 2493 O O . TYR A 1 310 ? -15.708 -12.191 -8.663 1.00 95.44 310 TYR A O 1
ATOM 2501 N N . SER A 1 311 ? -13.516 -11.789 -8.413 1.00 96.88 311 SER A N 1
ATOM 2502 C CA . SER A 1 311 ? -13.593 -10.325 -8.549 1.00 96.88 311 SER A CA 1
ATOM 2503 C C . SER A 1 311 ? -13.671 -9.805 -9.997 1.00 96.88 311 SER A C 1
ATOM 2505 O O . SER A 1 311 ? -13.579 -10.538 -10.985 1.00 96.88 311 SER A O 1
ATOM 2507 N N . GLY A 1 312 ? -13.777 -8.485 -10.154 1.00 96.81 312 GLY A N 1
ATOM 2508 C CA . GLY A 1 312 ? -13.251 -7.806 -11.340 1.00 96.81 312 GLY A CA 1
ATOM 2509 C C . GLY A 1 312 ? -11.718 -7.854 -11.361 1.00 96.81 312 GLY A C 1
ATOM 2510 O O . GLY A 1 312 ? -11.109 -8.814 -10.879 1.00 96.81 312 GLY A O 1
ATOM 2511 N N . VAL A 1 313 ? -11.089 -6.813 -11.894 1.00 96.06 313 VAL A N 1
ATOM 2512 C CA . VAL A 1 313 ? -9.632 -6.647 -11.874 1.00 96.06 313 VAL A CA 1
ATOM 2513 C C . VAL A 1 313 ? -9.217 -5.432 -11.067 1.00 96.06 313 VAL A C 1
ATOM 2515 O O . VAL A 1 313 ? -9.855 -4.382 -11.112 1.00 96.06 313 VAL A O 1
ATOM 2518 N N . LYS A 1 314 ? -8.117 -5.584 -10.338 1.00 95.81 314 LYS A N 1
ATOM 2519 C CA . LYS A 1 314 ? -7.404 -4.519 -9.655 1.00 95.81 314 LYS A CA 1
ATOM 2520 C C . LYS A 1 314 ? -6.248 -4.058 -10.538 1.00 95.81 314 LYS A C 1
ATOM 2522 O O . LYS A 1 314 ? -5.332 -4.820 -10.817 1.00 95.81 314 LYS A O 1
ATOM 2527 N N . HIS A 1 315 ? -6.297 -2.799 -10.943 1.00 96.00 315 HIS A N 1
ATOM 2528 C CA . HIS A 1 315 ? -5.275 -2.127 -11.734 1.00 96.00 315 HIS A CA 1
ATOM 2529 C C . HIS A 1 315 ? -4.140 -1.652 -10.814 1.00 96.00 315 HIS A C 1
ATOM 2531 O O . HIS A 1 315 ? -4.383 -0.883 -9.869 1.00 96.00 315 HIS A O 1
ATOM 2537 N N . ALA A 1 316 ? -2.919 -2.123 -11.074 1.00 94.12 316 ALA A N 1
ATOM 2538 C CA . ALA A 1 316 ? -1.704 -1.626 -10.432 1.00 94.12 316 ALA A CA 1
ATOM 2539 C C . ALA A 1 316 ? -1.402 -0.186 -10.887 1.00 94.12 316 ALA A C 1
ATOM 2541 O O . ALA A 1 316 ? -1.920 0.277 -11.907 1.00 94.12 316 ALA A O 1
ATOM 2542 N N . PHE A 1 317 ? -0.620 0.557 -10.103 1.00 90.94 317 PHE A N 1
ATOM 2543 C CA . PHE A 1 317 ? -0.386 1.984 -10.380 1.00 90.94 317 PHE A CA 1
ATOM 2544 C C . PHE A 1 317 ? 1.027 2.486 -10.074 1.00 90.94 317 PHE A C 1
ATOM 2546 O O . PHE A 1 317 ? 1.446 3.480 -10.667 1.00 90.94 317 PHE A O 1
ATOM 2553 N N . LEU A 1 318 ? 1.741 1.829 -9.162 1.00 90.75 318 LEU A N 1
ATOM 2554 C CA . LEU A 1 318 ? 3.146 2.091 -8.861 1.00 90.75 318 LEU A CA 1
ATOM 2555 C C . LEU A 1 318 ? 3.771 0.859 -8.203 1.00 90.75 318 LEU A C 1
ATOM 2557 O O . LEU A 1 318 ? 3.035 -0.015 -7.743 1.00 90.75 318 LEU A O 1
ATOM 2561 N N . THR A 1 319 ? 5.100 0.822 -8.158 1.00 92.81 319 THR A N 1
ATOM 2562 C CA . THR A 1 319 ? 5.883 -0.159 -7.401 1.00 92.81 319 THR A CA 1
ATOM 2563 C C . THR A 1 319 ? 6.819 0.514 -6.403 1.00 92.81 319 THR A C 1
ATOM 2565 O O . THR A 1 319 ? 7.428 1.549 -6.693 1.00 92.81 319 THR A O 1
ATOM 2568 N N . ILE A 1 320 ? 6.955 -0.084 -5.219 1.00 91.31 320 ILE A N 1
ATOM 2569 C CA . ILE A 1 320 ? 7.889 0.392 -4.190 1.00 91.31 320 ILE A CA 1
ATOM 2570 C C . ILE A 1 320 ? 9.328 -0.087 -4.397 1.00 91.31 320 ILE A C 1
ATOM 2572 O O . ILE A 1 320 ? 10.239 0.497 -3.815 1.00 91.31 320 ILE A O 1
ATOM 2576 N N . ASN A 1 321 ? 9.538 -1.122 -5.219 1.00 92.62 321 ASN A N 1
ATOM 2577 C CA . ASN A 1 321 ? 10.839 -1.742 -5.474 1.00 92.62 321 ASN A CA 1
ATOM 2578 C C . ASN A 1 321 ? 11.629 -2.070 -4.188 1.00 92.62 321 ASN A C 1
ATOM 2580 O O . ASN A 1 321 ? 12.708 -1.521 -3.943 1.00 92.62 321 ASN A O 1
ATOM 2584 N N . SER A 1 322 ? 11.107 -2.987 -3.367 1.00 90.81 322 SER A N 1
ATOM 2585 C CA . SER A 1 322 ? 11.806 -3.499 -2.181 1.00 90.81 322 SER A CA 1
ATOM 2586 C C . SER A 1 322 ? 12.550 -4.812 -2.467 1.00 90.81 322 SER A C 1
ATOM 2588 O O . SER A 1 322 ? 12.336 -5.453 -3.490 1.00 90.81 322 SER A O 1
ATOM 2590 N N . ASN A 1 323 ? 13.489 -5.202 -1.595 1.00 89.88 323 ASN A N 1
ATOM 2591 C CA . ASN A 1 323 ? 14.235 -6.475 -1.661 1.00 89.88 323 ASN A CA 1
ATOM 2592 C C . ASN A 1 323 ? 14.853 -6.834 -3.038 1.00 89.88 323 ASN A C 1
ATOM 2594 O O . ASN A 1 323 ? 14.966 -7.997 -3.419 1.00 89.88 323 ASN A O 1
ATOM 2598 N N . CYS A 1 324 ? 15.288 -5.827 -3.789 1.00 91.44 324 CYS A N 1
ATOM 2599 C CA . CYS A 1 324 ? 15.680 -5.985 -5.185 1.00 91.44 324 CYS A CA 1
ATOM 2600 C C . CYS A 1 324 ? 17.003 -6.718 -5.417 1.00 91.44 324 CYS A C 1
ATOM 2602 O O . CYS A 1 324 ? 17.952 -6.572 -4.639 1.00 91.44 324 CYS A O 1
ATOM 2604 N N . THR A 1 325 ? 17.121 -7.385 -6.574 1.00 91.19 325 THR A N 1
ATOM 2605 C CA . THR A 1 325 ? 18.422 -7.832 -7.112 1.00 91.19 325 THR A CA 1
ATOM 2606 C C . THR A 1 325 ? 19.161 -6.684 -7.793 1.00 91.19 325 THR A C 1
ATOM 2608 O O . THR A 1 325 ? 20.369 -6.540 -7.597 1.00 91.19 325 THR A O 1
ATOM 2611 N N . ILE A 1 326 ? 18.434 -5.840 -8.529 1.00 89.56 326 ILE A N 1
ATOM 2612 C CA . ILE A 1 326 ? 18.896 -4.566 -9.096 1.00 89.56 326 ILE A CA 1
ATOM 2613 C C . ILE A 1 326 ? 17.830 -3.516 -8.782 1.00 89.56 326 ILE A C 1
ATOM 2615 O O . ILE A 1 326 ? 16.651 -3.809 -8.918 1.00 89.56 326 ILE A O 1
ATOM 2619 N N . ASN A 1 327 ? 18.222 -2.311 -8.360 1.00 90.56 327 ASN A N 1
ATOM 2620 C CA . ASN A 1 327 ? 17.285 -1.207 -8.150 1.00 90.56 327 ASN A CA 1
ATOM 2621 C C . ASN A 1 327 ? 17.794 0.061 -8.841 1.00 90.56 327 ASN A C 1
ATOM 2623 O O . ASN A 1 327 ? 18.724 0.711 -8.359 1.00 90.56 327 ASN A O 1
ATOM 2627 N N . CYS A 1 328 ? 17.175 0.401 -9.968 1.00 90.12 328 CYS A N 1
ATOM 2628 C CA . CYS A 1 328 ? 17.553 1.552 -10.785 1.00 90.12 328 CYS A CA 1
ATOM 2629 C C . CYS A 1 328 ? 16.732 2.814 -10.497 1.00 90.12 328 CYS A C 1
ATOM 2631 O O . CYS A 1 328 ? 16.771 3.771 -11.271 1.00 90.12 328 CYS A O 1
ATOM 2633 N N . GLY A 1 329 ? 16.020 2.846 -9.364 1.00 85.75 329 GLY A N 1
ATOM 2634 C CA . GLY A 1 329 ? 15.069 3.911 -9.043 1.00 85.75 329 GLY A CA 1
ATOM 2635 C C . GLY A 1 329 ? 13.852 3.872 -9.962 1.00 85.75 329 GLY A C 1
ATOM 2636 O O . GLY A 1 329 ? 13.674 2.912 -10.682 1.00 85.75 329 GLY A O 1
ATOM 2637 N N . ASN A 1 330 ? 12.999 4.896 -9.969 1.00 88.88 330 ASN A N 1
ATOM 2638 C CA . ASN A 1 330 ? 11.747 4.918 -10.749 1.00 88.88 330 ASN A CA 1
ATOM 2639 C C . ASN A 1 330 ? 10.690 3.880 -10.291 1.00 88.88 330 ASN A C 1
ATOM 2641 O O . ASN A 1 330 ? 10.754 2.693 -10.595 1.00 88.88 330 ASN A O 1
ATOM 2645 N N . SER A 1 331 ? 9.645 4.374 -9.623 1.00 91.00 331 SER A N 1
ATOM 2646 C CA . SER A 1 331 ? 8.504 3.591 -9.118 1.00 91.00 331 SER A CA 1
ATOM 2647 C C . SER A 1 331 ? 7.487 3.166 -10.189 1.00 91.00 331 SER A C 1
ATOM 2649 O O . SER A 1 331 ? 6.408 2.684 -9.855 1.00 91.00 331 SER A O 1
ATOM 2651 N N . HIS A 1 332 ? 7.803 3.332 -11.475 1.00 93.50 332 HIS A N 1
ATOM 2652 C CA . HIS A 1 332 ? 6.986 2.861 -12.600 1.00 93.50 332 HIS A CA 1
ATOM 2653 C C . HIS A 1 332 ? 7.618 1.695 -13.362 1.00 93.50 332 HIS A C 1
ATOM 2655 O O . HIS A 1 332 ? 7.152 1.333 -14.443 1.00 93.50 332 HIS A O 1
ATOM 2661 N N . ILE A 1 333 ? 8.686 1.110 -12.825 1.00 94.81 333 ILE A N 1
ATOM 2662 C CA . ILE A 1 333 ? 9.315 -0.092 -13.361 1.00 94.81 333 ILE A CA 1
ATOM 2663 C C . ILE A 1 333 ? 9.595 -1.021 -12.187 1.00 94.81 333 ILE A C 1
ATOM 2665 O O . ILE A 1 333 ? 10.280 -0.621 -11.248 1.00 94.81 333 ILE A O 1
ATOM 2669 N N . LEU A 1 334 ? 9.065 -2.245 -12.227 1.00 96.19 334 LEU A N 1
ATOM 2670 C CA . LEU A 1 334 ? 9.429 -3.286 -11.268 1.00 96.19 334 LEU A CA 1
ATOM 2671 C C . LEU A 1 334 ? 10.713 -3.962 -11.756 1.00 96.19 334 LEU A C 1
ATOM 2673 O O . LEU A 1 334 ? 10.686 -4.753 -12.708 1.00 96.19 334 LEU A O 1
ATOM 2677 N N . TRP A 1 335 ? 11.837 -3.621 -11.126 1.00 95.44 335 TRP A N 1
ATOM 2678 C CA . TRP A 1 335 ? 13.152 -4.116 -11.543 1.00 95.44 335 TRP A CA 1
ATOM 2679 C C . TRP A 1 335 ? 13.365 -5.581 -11.184 1.00 95.44 335 TRP A C 1
ATOM 2681 O O . TRP A 1 335 ? 12.641 -6.167 -10.376 1.00 95.44 335 TRP A O 1
ATOM 2691 N N . LEU A 1 336 ? 14.403 -6.171 -11.774 1.00 95.00 336 LEU A N 1
ATOM 2692 C CA . LEU A 1 336 ? 14.777 -7.560 -11.530 1.00 95.00 336 LEU A CA 1
ATOM 2693 C C . LEU A 1 336 ? 14.918 -7.889 -10.038 1.00 95.00 336 LEU A C 1
ATOM 2695 O O . LEU A 1 336 ? 15.681 -7.269 -9.283 1.00 95.00 336 LEU A O 1
ATOM 2699 N N . GLY A 1 337 ? 14.194 -8.927 -9.622 1.00 94.38 337 GLY A N 1
ATOM 2700 C CA . GLY A 1 337 ? 14.172 -9.422 -8.255 1.00 94.38 337 GLY A CA 1
ATOM 2701 C C . GLY A 1 337 ? 13.517 -8.488 -7.242 1.00 94.38 337 GLY A C 1
ATOM 2702 O O . GLY A 1 337 ? 13.514 -8.849 -6.070 1.00 94.38 337 GLY A O 1
ATOM 2703 N N . CYS A 1 338 ? 13.013 -7.317 -7.644 1.00 95.19 338 CYS A N 1
ATOM 2704 C CA . CYS A 1 338 ? 12.279 -6.436 -6.745 1.00 95.19 338 CYS A CA 1
ATOM 2705 C C . CYS A 1 338 ? 10.923 -7.019 -6.384 1.00 95.19 338 CYS A C 1
ATOM 2707 O O . CYS A 1 338 ? 10.269 -7.693 -7.186 1.00 95.19 338 CYS A O 1
ATOM 2709 N N . GLU A 1 339 ? 10.504 -6.677 -5.177 1.00 94.44 339 GLU A N 1
ATOM 2710 C CA . GLU A 1 339 ? 9.200 -6.950 -4.620 1.00 94.44 339 GLU A CA 1
ATOM 2711 C C . GLU A 1 339 ? 8.355 -5.673 -4.575 1.00 94.44 339 GLU A C 1
ATOM 2713 O O . GLU A 1 339 ? 8.872 -4.553 -4.494 1.00 94.44 339 GLU A O 1
ATOM 2718 N N . ASP A 1 340 ? 7.041 -5.861 -4.628 1.00 94.19 340 ASP A N 1
ATOM 2719 C CA . ASP A 1 340 ? 6.038 -4.811 -4.488 1.00 94.19 340 ASP A CA 1
ATOM 2720 C C . ASP A 1 340 ? 4.913 -5.273 -3.559 1.00 94.19 340 ASP A C 1
ATOM 2722 O O . ASP A 1 340 ? 4.653 -6.474 -3.441 1.00 94.19 340 ASP A 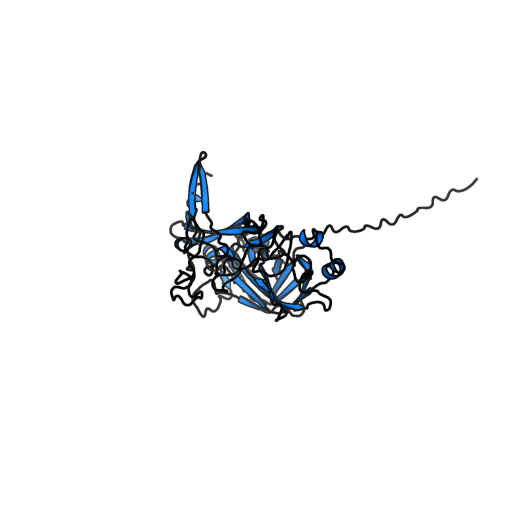O 1
ATOM 2726 N N . VAL A 1 341 ? 4.241 -4.334 -2.894 1.00 92.12 341 VAL A N 1
ATOM 2727 C CA . VAL A 1 341 ? 3.196 -4.623 -1.902 1.00 92.12 341 VAL A CA 1
ATOM 2728 C C . VAL A 1 341 ? 1.921 -3.862 -2.221 1.00 92.12 341 VAL A C 1
ATOM 2730 O O . VAL A 1 341 ? 1.958 -2.676 -2.501 1.00 92.12 341 VAL A O 1
ATOM 2733 N N . TYR A 1 342 ? 0.774 -4.525 -2.099 1.00 94.38 342 TYR A N 1
ATOM 2734 C CA . TYR A 1 342 ? -0.551 -3.915 -2.147 1.00 94.38 342 TYR A CA 1
ATOM 2735 C C . TYR A 1 342 ? -1.332 -4.281 -0.886 1.00 94.38 342 TYR A C 1
ATOM 2737 O O . TYR A 1 342 ? -1.552 -5.459 -0.605 1.00 94.38 342 TYR A O 1
ATOM 2745 N N . GLY A 1 343 ? -1.752 -3.269 -0.126 1.00 94.25 343 GLY A N 1
ATOM 2746 C CA . GLY A 1 343 ? -2.571 -3.451 1.068 1.00 94.25 343 GLY A CA 1
ATOM 2747 C C . GLY A 1 343 ? -4.016 -3.843 0.749 1.00 94.25 343 GLY A C 1
ATOM 2748 O O . GLY A 1 343 ? -4.506 -3.724 -0.373 1.00 94.25 343 GLY A O 1
ATOM 2749 N N . THR A 1 344 ? -4.743 -4.248 1.778 1.00 95.00 344 THR A N 1
ATOM 2750 C CA . THR A 1 344 ? -6.183 -4.510 1.722 1.00 95.00 344 THR A CA 1
ATOM 2751 C C . THR A 1 344 ? -6.948 -3.279 1.225 1.00 95.00 344 THR A C 1
ATOM 2753 O O . THR A 1 344 ? -7.797 -3.385 0.338 1.00 95.00 344 THR A O 1
ATOM 2756 N N . GLY A 1 345 ? -6.659 -2.095 1.780 1.00 92.81 345 GLY A N 1
ATOM 2757 C CA . GLY A 1 345 ? -7.402 -0.878 1.463 1.00 92.81 345 GLY A CA 1
ATOM 2758 C C . GLY A 1 345 ? -7.229 -0.429 0.013 1.00 92.81 345 GLY A C 1
ATOM 2759 O O . GLY A 1 345 ? -8.197 -0.030 -0.634 1.00 92.81 345 GLY A O 1
ATOM 2760 N N . ASN A 1 346 ? -6.019 -0.540 -0.545 1.00 91.69 346 ASN A N 1
ATOM 2761 C CA . ASN A 1 346 ? -5.790 -0.141 -1.932 1.00 91.69 346 ASN A CA 1
ATOM 2762 C C . ASN A 1 346 ? -6.271 -1.202 -2.941 1.00 91.69 346 ASN A C 1
ATOM 2764 O O . ASN A 1 346 ? -6.714 -0.821 -4.030 1.00 91.69 346 ASN A O 1
ATOM 2768 N N . ASN A 1 347 ? -6.276 -2.489 -2.579 1.00 95.25 347 ASN A N 1
ATOM 2769 C CA . ASN A 1 347 ? -6.854 -3.569 -3.381 1.00 95.25 347 ASN A CA 1
ATOM 2770 C C . ASN A 1 347 ? -8.380 -3.503 -3.457 1.00 95.25 347 ASN A C 1
ATOM 2772 O O . ASN A 1 347 ? -8.965 -4.031 -4.398 1.00 95.25 347 ASN A O 1
ATOM 2776 N N . ASP A 1 348 ? -9.014 -2.795 -2.527 1.00 94.00 348 ASP A N 1
ATOM 2777 C CA . ASP A 1 348 ? -10.445 -2.494 -2.529 1.00 94.00 348 ASP A CA 1
ATOM 2778 C C . ASP A 1 348 ? -10.790 -1.098 -3.110 1.00 94.00 348 ASP A C 1
ATOM 2780 O O . ASP A 1 348 ? -11.958 -0.706 -3.197 1.00 94.00 348 ASP A O 1
ATOM 2784 N N . SER A 1 349 ? -9.789 -0.332 -3.553 1.00 91.69 349 SER A N 1
ATOM 2785 C CA . SER A 1 349 ? -9.997 1.040 -4.026 1.00 91.69 349 SER A CA 1
ATOM 2786 C C . SER A 1 349 ? -10.866 1.103 -5.283 1.00 91.69 349 SER A C 1
ATOM 2788 O O . SER A 1 349 ? -10.487 0.629 -6.357 1.00 91.69 349 SER A O 1
ATOM 2790 N N . SER A 1 350 ? -11.998 1.799 -5.167 1.00 92.44 350 SER A N 1
ATOM 2791 C CA . SER A 1 350 ? -12.966 2.056 -6.238 1.00 92.44 350 SER A CA 1
ATOM 2792 C C . SER A 1 350 ? -12.333 2.616 -7.515 1.00 92.44 350 SER A C 1
ATOM 2794 O O . SER A 1 350 ? -12.710 2.250 -8.627 1.00 92.44 350 SER A O 1
ATOM 2796 N N . GLY A 1 351 ? -11.321 3.476 -7.366 1.00 92.44 351 GLY A N 1
ATOM 2797 C CA . GLY A 1 351 ? -10.625 4.097 -8.491 1.00 92.44 351 GLY A CA 1
ATOM 2798 C C . GLY A 1 351 ? -9.715 3.145 -9.269 1.00 92.44 351 GLY A C 1
ATOM 2799 O O . GLY A 1 351 ? -9.210 3.522 -10.321 1.00 92.44 351 GLY A O 1
ATOM 2800 N N . ALA A 1 352 ? -9.487 1.930 -8.782 1.00 94.00 352 ALA A N 1
ATOM 2801 C CA . ALA A 1 352 ? -8.581 0.968 -9.395 1.00 94.00 352 ALA A CA 1
ATOM 2802 C C . ALA A 1 352 ? -9.217 -0.405 -9.631 1.00 94.00 352 ALA A C 1
ATOM 2804 O O . ALA A 1 352 ? -8.518 -1.314 -10.064 1.00 94.00 352 ALA A O 1
ATOM 2805 N N . LEU A 1 353 ? -10.510 -0.554 -9.353 1.00 96.44 353 LEU A N 1
ATOM 2806 C CA . LEU A 1 353 ? -11.267 -1.764 -9.642 1.00 96.44 353 LEU A CA 1
ATOM 2807 C C . LEU A 1 353 ? -12.088 -1.563 -10.912 1.00 96.44 353 LEU A C 1
ATOM 2809 O O . LEU A 1 353 ? -12.809 -0.568 -11.021 1.00 96.44 353 LEU A O 1
ATOM 2813 N N . GLY A 1 354 ? -11.956 -2.489 -11.855 1.00 95.94 354 GLY A N 1
ATOM 2814 C CA . GLY A 1 354 ? -12.594 -2.439 -13.168 1.00 95.94 354 GLY A CA 1
ATOM 2815 C C . GLY A 1 354 ? -13.119 -3.806 -13.615 1.00 95.94 354 GLY A C 1
ATOM 2816 O O . GLY A 1 354 ? -12.813 -4.833 -12.993 1.00 95.94 354 GLY A O 1
ATOM 2817 N N . PRO A 1 355 ? -13.948 -3.846 -14.666 1.00 96.06 355 PRO A N 1
ATOM 2818 C CA . PRO A 1 355 ? -14.509 -5.084 -15.175 1.00 96.06 355 PRO A CA 1
ATOM 2819 C C . PRO A 1 355 ? -13.460 -5.892 -15.942 1.00 96.06 355 PRO A C 1
ATOM 2821 O O . PRO A 1 355 ? -12.689 -5.373 -16.739 1.00 96.06 355 PRO A O 1
ATOM 2824 N N . ARG A 1 356 ? -13.503 -7.216 -15.786 1.00 94.19 356 ARG A N 1
ATOM 2825 C CA . ARG A 1 356 ? -12.667 -8.139 -16.574 1.00 94.19 356 ARG A CA 1
ATOM 2826 C C . ARG A 1 356 ? -12.933 -8.105 -18.074 1.00 94.19 356 ARG A C 1
ATOM 2828 O O . ARG A 1 356 ? -12.073 -8.507 -18.840 1.00 94.19 356 ARG A O 1
ATOM 2835 N N . ALA A 1 357 ? -14.138 -7.701 -18.474 1.00 92.88 357 ALA A N 1
ATOM 2836 C CA . ALA A 1 357 ? -14.561 -7.714 -19.870 1.00 92.88 357 ALA A CA 1
ATOM 2837 C C . ALA A 1 357 ? -13.742 -6.763 -20.763 1.00 92.88 357 ALA A C 1
ATOM 2839 O O . ALA A 1 357 ? -13.838 -6.869 -21.977 1.00 92.88 357 ALA A O 1
ATOM 2840 N N . GLU A 1 358 ? -12.948 -5.870 -20.169 1.00 93.62 358 GLU A N 1
ATOM 2841 C CA . GLU A 1 358 ? -12.043 -4.957 -20.878 1.00 93.62 358 GLU A CA 1
ATOM 2842 C C . GLU A 1 358 ? -10.667 -5.546 -21.151 1.00 93.62 358 GLU A C 1
ATOM 2844 O O . GLU A 1 358 ? -9.825 -4.864 -21.723 1.00 93.62 358 GLU A O 1
ATOM 2849 N N . ILE A 1 359 ? -10.416 -6.773 -20.696 1.00 94.88 359 ILE A N 1
ATOM 2850 C CA . ILE A 1 359 ? -9.149 -7.459 -20.900 1.00 94.88 359 ILE A CA 1
ATOM 2851 C C . ILE A 1 359 ? -9.389 -8.621 -21.854 1.00 94.88 359 ILE A C 1
ATOM 2853 O O . ILE A 1 359 ? -10.166 -9.537 -21.566 1.00 94.88 359 ILE A O 1
ATOM 2857 N N . GLU A 1 360 ? -8.692 -8.597 -22.984 1.00 93.38 360 GLU A N 1
ATOM 2858 C CA . GLU A 1 360 ? -8.649 -9.709 -23.923 1.00 93.38 360 GLU A CA 1
ATOM 2859 C C . GLU A 1 360 ? -8.048 -10.945 -23.241 1.00 93.38 360 GLU A C 1
ATOM 2861 O O . GLU A 1 360 ? -6.937 -10.915 -22.711 1.00 93.38 360 GLU A O 1
ATOM 2866 N N . ALA A 1 361 ? -8.790 -12.053 -23.224 1.00 90.31 361 ALA A N 1
ATOM 2867 C CA . ALA A 1 361 ? -8.425 -13.218 -22.419 1.00 90.31 361 ALA A CA 1
ATOM 2868 C C . ALA A 1 361 ? -7.163 -13.953 -22.909 1.00 90.31 361 ALA A C 1
ATOM 2870 O O . ALA A 1 361 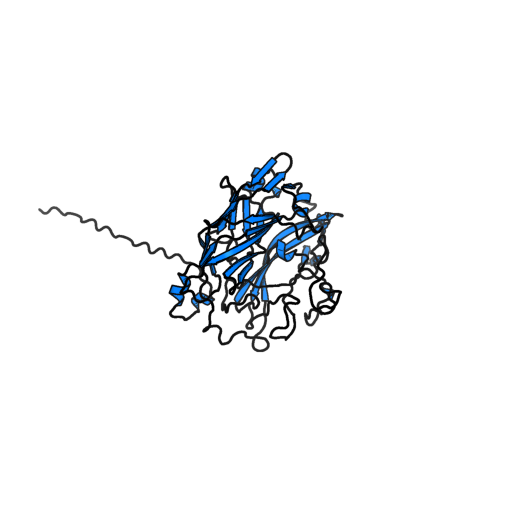? -6.519 -14.641 -22.120 1.00 90.31 361 ALA A O 1
ATOM 2871 N N . ASP A 1 362 ? -6.833 -13.862 -24.198 1.00 92.50 362 ASP A N 1
ATOM 2872 C CA . ASP A 1 362 ? -5.695 -14.544 -24.818 1.00 92.50 362 ASP A CA 1
ATOM 2873 C C . ASP A 1 362 ? -4.420 -13.693 -24.833 1.00 92.50 362 ASP A C 1
ATOM 2875 O O . ASP A 1 362 ? -3.329 -14.234 -24.646 1.00 92.50 362 ASP A O 1
ATOM 2879 N N . THR A 1 363 ? -4.544 -12.380 -25.033 1.00 88.88 363 THR A N 1
ATOM 2880 C CA . THR A 1 363 ? -3.403 -11.451 -25.094 1.00 88.88 363 THR A CA 1
ATOM 2881 C C . THR A 1 363 ? -3.121 -10.755 -23.762 1.00 88.88 363 THR A C 1
ATOM 2883 O O . THR A 1 363 ? -2.000 -10.297 -23.542 1.00 88.88 363 THR A O 1
ATOM 2886 N N . GLY A 1 364 ? -4.118 -10.661 -22.877 1.00 88.94 364 GLY A N 1
ATOM 2887 C CA . GLY A 1 364 ? -4.058 -9.844 -21.666 1.00 88.94 364 GLY A CA 1
ATOM 2888 C C . GLY A 1 364 ? -4.127 -8.337 -21.936 1.00 88.94 364 GLY A C 1
ATOM 2889 O O . GLY A 1 364 ? -3.830 -7.555 -21.035 1.00 88.94 364 GLY A O 1
ATOM 2890 N N . TYR A 1 365 ? -4.484 -7.919 -23.155 1.00 91.69 365 TYR A N 1
ATOM 2891 C CA . TYR A 1 365 ? -4.574 -6.511 -23.530 1.00 91.69 365 TYR A CA 1
ATOM 2892 C C . TYR A 1 365 ? -5.806 -5.851 -22.909 1.00 91.69 365 TYR A C 1
ATOM 2894 O O . TYR A 1 365 ? -6.926 -6.315 -23.109 1.00 91.69 365 TYR A O 1
ATOM 2902 N N . TRP A 1 366 ? -5.598 -4.759 -22.177 1.00 94.25 366 TRP A N 1
ATOM 2903 C CA . TRP A 1 366 ? -6.664 -3.916 -21.647 1.00 94.25 366 TRP A CA 1
ATOM 2904 C C . TRP A 1 366 ? -7.033 -2.793 -22.616 1.00 94.25 366 TRP A C 1
ATOM 2906 O O . TRP A 1 366 ? -6.180 -2.002 -23.023 1.00 94.25 366 TRP A O 1
ATOM 2916 N N . GLU A 1 367 ? -8.312 -2.677 -22.948 1.00 88.44 367 GLU A N 1
ATOM 2917 C CA . GLU A 1 367 ? -8.822 -1.602 -23.795 1.00 88.44 367 GLU A CA 1
ATOM 2918 C C . GLU A 1 367 ? -9.062 -0.326 -22.978 1.00 88.44 367 GLU A C 1
ATOM 2920 O O . GLU A 1 367 ? -10.061 -0.193 -22.278 1.00 88.44 367 GLU A O 1
ATOM 2925 N N . SER A 1 368 ? -8.161 0.652 -23.083 1.00 90.00 368 SER A N 1
ATOM 2926 C CA . SER A 1 368 ? -8.285 1.916 -22.343 1.00 90.00 368 SER A CA 1
ATOM 2927 C C . SER A 1 368 ? -9.273 2.914 -22.950 1.00 90.00 368 SER A C 1
ATOM 2929 O O . SER A 1 368 ? -9.846 3.747 -22.239 1.00 90.00 368 SER A O 1
ATOM 2931 N N . THR A 1 369 ? -9.501 2.827 -24.262 1.00 89.44 369 THR A N 1
ATOM 2932 C CA . THR A 1 369 ? -10.360 3.752 -25.013 1.00 89.44 369 THR A CA 1
ATOM 2933 C C . THR A 1 369 ? -11.830 3.471 -24.741 1.00 89.44 369 THR A C 1
ATOM 2935 O O . THR A 1 369 ? -12.295 2.362 -24.973 1.00 89.44 369 THR A O 1
ATOM 2938 N N . CYS A 1 370 ? -12.581 4.492 -24.319 1.00 92.88 370 CYS A N 1
ATOM 2939 C CA . CYS A 1 370 ? -14.005 4.350 -23.993 1.00 92.88 370 CYS A CA 1
ATOM 2940 C C . CYS A 1 370 ? -14.285 3.270 -22.926 1.00 92.88 370 CYS A C 1
ATOM 2942 O O . CYS A 1 370 ? -15.359 2.665 -22.924 1.00 92.88 370 CYS A O 1
ATOM 2944 N N . SER A 1 371 ? -13.310 3.014 -22.050 1.00 94.75 371 SER A N 1
ATOM 2945 C CA . SER A 1 371 ? -13.402 2.017 -20.983 1.00 94.75 371 SER A CA 1
ATOM 2946 C C . SER A 1 371 ? -14.395 2.430 -19.893 1.00 94.75 371 SER A C 1
ATOM 2948 O O . SER A 1 371 ? -14.854 3.567 -19.814 1.00 94.75 371 SER A O 1
ATOM 2950 N N . PHE A 1 372 ? -14.673 1.518 -18.975 1.00 96.31 372 PHE A N 1
ATOM 2951 C CA . PHE A 1 372 ? -15.406 1.701 -17.730 1.00 96.31 372 PHE A CA 1
ATOM 2952 C C . PHE A 1 372 ? -14.873 2.881 -16.926 1.00 96.31 372 PHE A C 1
ATOM 2954 O O . PHE A 1 372 ? -15.651 3.622 -16.330 1.00 96.31 372 PHE A O 1
ATOM 2961 N N . PHE A 1 373 ? -13.554 3.084 -16.922 1.00 95.88 373 PHE A N 1
ATOM 2962 C CA . PHE A 1 373 ? -12.938 4.221 -16.246 1.00 95.88 373 PHE A CA 1
ATOM 2963 C C . PHE A 1 373 ? -13.070 5.531 -17.035 1.00 95.88 373 PHE A C 1
ATOM 2965 O O . PHE A 1 373 ? -13.041 6.600 -16.424 1.00 95.88 373 PHE A O 1
ATOM 2972 N N . ASP A 1 374 ? -13.234 5.467 -18.357 1.00 96.06 374 ASP A N 1
ATOM 2973 C CA . ASP A 1 374 ? -13.318 6.609 -19.271 1.00 96.06 374 ASP A CA 1
ATOM 2974 C C . ASP A 1 374 ? -14.491 6.477 -20.269 1.00 96.06 374 ASP A C 1
ATOM 2976 O O . ASP A 1 374 ? -14.284 6.393 -21.483 1.00 96.06 374 ASP A O 1
ATOM 2980 N N . PRO A 1 375 ? -15.754 6.499 -19.800 1.00 95.50 375 PRO A N 1
ATOM 2981 C CA . PRO A 1 375 ? -16.917 6.361 -20.681 1.00 95.50 375 PRO A CA 1
ATOM 2982 C C . PRO A 1 375 ? -17.058 7.514 -21.691 1.00 95.50 375 PRO A C 1
ATOM 2984 O O . PRO A 1 375 ? -17.807 7.402 -22.660 1.00 95.50 375 PRO A O 1
ATOM 2987 N N . GLY A 1 376 ? -16.372 8.639 -21.457 1.00 95.81 376 GLY A N 1
ATOM 2988 C CA . GLY A 1 376 ? -16.341 9.796 -22.353 1.00 95.81 376 GLY A CA 1
ATOM 2989 C C . GLY A 1 376 ? -15.279 9.717 -23.451 1.00 95.81 376 GLY A C 1
ATOM 2990 O O . GLY A 1 376 ? -15.260 10.596 -24.313 1.00 95.81 376 GLY A O 1
ATOM 2991 N N . CYS A 1 377 ? -14.417 8.696 -23.429 1.00 94.94 377 CYS A N 1
ATOM 2992 C CA . CYS A 1 377 ? -13.314 8.515 -24.372 1.00 94.94 377 CYS A CA 1
ATOM 2993 C C . CYS A 1 377 ? -12.355 9.722 -24.427 1.00 94.94 377 CYS A C 1
ATOM 2995 O O . CYS A 1 377 ? -11.893 10.104 -25.505 1.00 94.94 377 CYS A O 1
ATOM 2997 N N . ILE A 1 378 ? -12.098 10.371 -23.288 1.00 94.25 378 ILE A N 1
ATOM 2998 C CA . ILE A 1 378 ? -11.248 11.571 -23.212 1.00 94.25 378 ILE A CA 1
ATOM 2999 C C . ILE A 1 378 ? -9.796 11.267 -22.816 1.00 94.25 378 ILE A C 1
ATOM 3001 O O . ILE A 1 378 ? -8.999 12.192 -22.673 1.00 94.25 378 ILE A O 1
ATOM 3005 N N . GLY A 1 379 ? -9.448 9.992 -22.637 1.00 92.06 379 GLY A N 1
ATOM 3006 C CA . GLY A 1 379 ? -8.121 9.543 -22.227 1.00 92.06 379 GLY A CA 1
ATOM 3007 C C . GLY A 1 379 ? -7.826 9.826 -20.757 1.00 92.06 379 GLY A C 1
ATOM 3008 O O . GLY A 1 379 ? -6.675 10.061 -20.400 1.00 92.06 379 GLY A O 1
ATOM 3009 N N . SER A 1 380 ? -8.852 9.860 -19.903 1.00 93.50 380 SER A N 1
ATOM 3010 C CA . SER A 1 380 ? -8.671 10.086 -18.469 1.00 93.50 380 SER A CA 1
ATOM 3011 C C . SER A 1 380 ? -9.736 9.380 -17.648 1.00 93.50 380 SER A C 1
ATOM 3013 O O . SER A 1 380 ? -10.888 9.267 -18.067 1.00 93.50 380 SER A O 1
ATOM 3015 N N . GLN A 1 381 ? -9.367 8.969 -16.438 1.00 93.19 381 GLN A N 1
ATOM 3016 C CA . GLN A 1 381 ? -10.314 8.363 -15.523 1.00 93.19 381 GLN A CA 1
ATOM 3017 C C . GLN A 1 381 ? -11.349 9.391 -15.044 1.00 93.19 381 GLN A C 1
ATOM 3019 O O . GLN A 1 381 ? -11.039 10.300 -14.276 1.00 93.19 381 GLN A O 1
ATOM 3024 N N . THR A 1 382 ? -12.599 9.201 -15.454 1.00 94.06 382 THR A N 1
ATOM 3025 C CA . THR A 1 382 ? -13.763 9.992 -15.020 1.00 94.06 382 THR A CA 1
ATOM 3026 C C . THR A 1 382 ? -14.763 9.174 -14.209 1.00 94.06 382 THR A C 1
ATOM 3028 O O . THR A 1 382 ? -15.667 9.737 -13.595 1.00 94.06 382 THR A O 1
ATOM 3031 N N . THR A 1 383 ? -14.591 7.851 -14.185 1.00 93.50 383 THR A N 1
ATOM 3032 C CA . THR A 1 383 ? -15.448 6.894 -13.479 1.00 93.50 383 THR A CA 1
ATOM 3033 C C . THR A 1 383 ? -14.595 5.913 -12.667 1.00 93.50 383 THR A C 1
ATOM 3035 O O . THR A 1 383 ? -13.389 5.776 -12.870 1.00 93.50 383 THR A O 1
ATOM 3038 N N . GLY A 1 384 ? -15.200 5.258 -11.684 1.00 93.25 384 GLY A N 1
ATOM 3039 C CA . GLY A 1 384 ? -14.608 4.169 -10.917 1.00 93.25 384 GLY A CA 1
ATOM 3040 C C . GLY A 1 384 ? -15.711 3.257 -10.400 1.00 93.25 384 GLY A C 1
ATOM 3041 O O . GLY A 1 384 ? -16.891 3.592 -10.518 1.00 93.25 384 GLY A O 1
ATOM 3042 N N . SER A 1 385 ? -15.320 2.125 -9.821 1.00 94.94 385 SER A N 1
ATOM 3043 C CA . SER A 1 385 ? -16.271 1.199 -9.206 1.00 94.94 385 SER A CA 1
ATOM 3044 C C . SER A 1 385 ? -17.103 1.887 -8.136 1.00 94.94 385 SER A C 1
ATOM 3046 O O . SER A 1 385 ? -16.638 2.793 -7.446 1.00 94.94 385 SER A O 1
ATOM 3048 N N . ASN A 1 386 ? -18.342 1.439 -7.980 1.00 91.31 386 ASN A N 1
ATOM 3049 C CA . ASN A 1 386 ? -19.201 1.902 -6.911 1.00 91.31 386 ASN A CA 1
ATOM 3050 C C . ASN A 1 386 ? -18.590 1.609 -5.531 1.00 91.31 386 ASN A C 1
ATOM 3052 O O . ASN A 1 386 ? -17.600 0.904 -5.365 1.00 91.31 386 ASN A O 1
ATOM 3056 N N . ALA A 1 387 ? -19.230 2.142 -4.508 1.00 84.25 387 ALA A N 1
ATOM 3057 C CA . ALA A 1 387 ? -18.764 2.074 -3.137 1.00 84.25 387 ALA A CA 1
ATOM 3058 C C . ALA A 1 387 ? -19.171 0.769 -2.401 1.00 84.25 387 ALA A C 1
ATOM 3060 O O . ALA A 1 387 ? -18.917 0.634 -1.200 1.00 84.25 387 ALA A O 1
ATOM 3061 N N . THR A 1 388 ? -19.878 -0.148 -3.067 1.00 88.88 388 THR A N 1
ATOM 3062 C CA . THR A 1 388 ? -20.533 -1.309 -2.446 1.00 88.88 388 THR A CA 1
ATOM 3063 C C . THR A 1 388 ? -19.888 -2.625 -2.848 1.00 88.88 388 THR A C 1
ATOM 3065 O O . THR A 1 388 ? -19.386 -3.330 -1.985 1.00 88.88 388 THR A O 1
ATOM 3068 N N . ASP A 1 389 ? -19.896 -2.975 -4.126 1.00 94.12 389 ASP A N 1
ATOM 3069 C CA . ASP A 1 389 ? -19.648 -4.349 -4.581 1.00 94.12 389 ASP A CA 1
ATOM 3070 C C . ASP A 1 389 ? -19.164 -4.448 -6.032 1.00 94.12 389 ASP A C 1
ATOM 3072 O O . ASP A 1 389 ? -18.620 -5.478 -6.426 1.00 94.12 389 ASP A O 1
ATOM 3076 N N . GLU A 1 390 ? -19.309 -3.388 -6.828 1.00 96.19 390 GLU A N 1
ATOM 3077 C CA . GLU A 1 390 ? -18.923 -3.404 -8.236 1.00 96.19 390 GLU A CA 1
ATOM 3078 C C . GLU A 1 390 ? -17.435 -3.730 -8.386 1.00 96.19 390 GLU A C 1
ATOM 3080 O O . GLU A 1 390 ? -16.581 -3.151 -7.709 1.00 96.19 390 GLU A O 1
ATOM 3085 N N . ASN A 1 391 ? -17.156 -4.716 -9.245 1.00 97.44 391 ASN A N 1
ATOM 3086 C CA . ASN A 1 391 ? -15.831 -5.275 -9.530 1.00 97.44 391 ASN A CA 1
ATOM 3087 C C . ASN A 1 391 ? -15.071 -5.846 -8.315 1.00 97.44 391 ASN A C 1
ATOM 3089 O O . ASN A 1 391 ? -13.894 -6.193 -8.436 1.00 97.44 391 ASN A O 1
ATOM 3093 N N . ARG A 1 392 ? -15.723 -6.018 -7.161 1.00 97.06 392 ARG A N 1
ATOM 3094 C CA . ARG A 1 392 ? -15.115 -6.587 -5.950 1.00 97.06 392 ARG A CA 1
ATOM 3095 C C . ARG A 1 392 ? -15.315 -8.093 -5.859 1.00 97.06 392 ARG A C 1
ATOM 3097 O O . ARG A 1 392 ? -16.183 -8.668 -6.509 1.00 97.06 392 ARG A O 1
ATOM 3104 N N . LEU A 1 393 ? -14.497 -8.739 -5.031 1.00 97.19 393 LEU A N 1
ATOM 3105 C CA . LEU A 1 393 ? -14.713 -10.128 -4.644 1.00 97.19 393 LEU A CA 1
ATOM 3106 C C . LEU A 1 393 ? -15.853 -10.184 -3.624 1.00 97.19 393 LEU A C 1
ATOM 3108 O O . LEU A 1 393 ? -15.724 -9.686 -2.505 1.00 97.19 393 LEU A O 1
ATOM 3112 N N . VAL A 1 394 ? -16.958 -10.798 -4.032 1.00 96.88 394 VAL A N 1
ATOM 3113 C CA . VAL A 1 394 ? -18.143 -11.010 -3.201 1.00 96.88 394 VAL A CA 1
ATOM 3114 C C . VAL A 1 394 ? -18.314 -12.502 -2.961 1.00 96.88 394 VAL A C 1
ATOM 3116 O O . VAL A 1 394 ? -18.229 -13.291 -3.902 1.00 96.88 394 VAL A O 1
ATOM 3119 N N . VAL A 1 395 ? -18.577 -12.872 -1.712 1.00 96.38 395 VAL A N 1
ATOM 3120 C CA . VAL A 1 395 ? -18.883 -14.247 -1.292 1.00 96.38 395 VAL A CA 1
ATOM 3121 C C . VAL A 1 395 ? -20.081 -14.251 -0.353 1.00 96.38 395 VAL A C 1
ATOM 3123 O O . VAL A 1 395 ? -20.400 -13.220 0.249 1.00 96.38 395 VAL A O 1
ATOM 3126 N N . TYR A 1 396 ? -20.745 -15.401 -0.237 1.00 95.12 396 TYR A N 1
ATOM 3127 C CA . TYR A 1 396 ? -21.728 -15.606 0.820 1.00 95.12 396 TYR A CA 1
ATOM 3128 C C . TYR A 1 396 ? -21.017 -15.812 2.155 1.00 95.12 396 TYR A C 1
ATOM 3130 O O . TYR A 1 396 ? -19.952 -16.426 2.215 1.00 95.12 396 TYR A O 1
ATOM 3138 N N . ASN A 1 397 ? -21.592 -15.288 3.229 1.00 90.31 397 ASN A N 1
ATOM 3139 C CA . ASN A 1 397 ? -21.042 -15.462 4.564 1.00 90.31 397 ASN A CA 1
ATOM 3140 C C . ASN A 1 397 ? -21.215 -16.916 5.036 1.00 90.31 397 ASN A C 1
ATOM 3142 O O . ASN A 1 397 ? -20.292 -17.475 5.631 1.00 90.31 397 ASN A O 1
ATOM 3146 N N . ASP A 1 398 ? -22.322 -17.569 4.669 1.00 89.81 398 ASP A N 1
ATOM 3147 C CA . ASP A 1 398 ? -22.534 -19.000 4.918 1.00 89.81 398 ASP A CA 1
ATOM 3148 C C . ASP A 1 398 ? -21.477 -19.895 4.237 1.00 89.81 398 ASP A C 1
ATOM 3150 O O . ASP A 1 398 ? -21.160 -20.964 4.750 1.00 89.81 398 ASP A O 1
ATOM 3154 N N . ASP A 1 399 ? -20.855 -19.457 3.134 1.00 89.81 399 ASP A N 1
ATOM 3155 C CA . ASP A 1 399 ? -19.774 -20.215 2.481 1.00 89.81 399 ASP A CA 1
ATOM 3156 C C . ASP A 1 399 ? -18.446 -20.183 3.258 1.00 89.81 399 ASP A C 1
ATOM 3158 O O . ASP A 1 399 ? -17.565 -21.006 2.998 1.00 89.81 399 ASP A O 1
ATOM 3162 N N . LEU A 1 400 ? -18.294 -19.241 4.196 1.00 86.69 400 LEU A N 1
ATOM 3163 C CA . LEU A 1 400 ? -17.091 -19.059 5.016 1.00 86.69 400 LEU A CA 1
ATOM 3164 C C . LEU A 1 400 ? -17.232 -19.613 6.435 1.00 86.69 400 LEU A C 1
ATOM 3166 O O . LEU A 1 400 ? -16.255 -19.630 7.186 1.00 86.69 400 LEU A O 1
ATOM 3170 N N . THR A 1 401 ? -18.436 -20.026 6.823 1.00 75.75 401 THR A N 1
ATOM 3171 C CA . THR A 1 401 ? -18.706 -20.550 8.160 1.00 75.75 401 THR A CA 1
ATOM 3172 C C . THR A 1 401 ? -19.002 -22.040 8.074 1.00 75.75 401 THR A C 1
ATOM 3174 O O . THR A 1 401 ? -19.837 -22.490 7.294 1.00 75.75 401 THR A O 1
ATOM 3177 N N . ASP A 1 402 ? -18.309 -22.838 8.884 1.00 59.75 402 ASP A N 1
ATOM 3178 C CA . ASP A 1 402 ? -18.692 -24.233 9.060 1.00 59.75 402 ASP A CA 1
ATOM 3179 C C . ASP A 1 402 ? -20.006 -24.259 9.843 1.00 59.75 402 ASP A C 1
ATOM 3181 O O . ASP A 1 402 ? -20.030 -24.054 11.053 1.00 59.75 402 ASP A O 1
ATOM 3185 N N . VAL A 1 403 ? -21.115 -24.587 9.180 1.00 52.44 403 VAL A N 1
ATOM 3186 C CA . VAL A 1 403 ? -22.418 -24.791 9.844 1.00 52.44 403 VAL A CA 1
ATOM 3187 C C . VAL A 1 403 ? -22.407 -26.002 10.808 1.00 52.44 403 VAL A C 1
ATOM 3189 O O . VAL A 1 403 ? -23.418 -26.308 11.435 1.00 52.44 403 VAL A O 1
ATOM 3192 N N . ASN A 1 404 ? -21.271 -26.706 10.926 1.00 42.12 404 ASN A N 1
ATOM 3193 C CA . ASN A 1 404 ? -21.105 -27.961 11.659 1.00 42.12 404 ASN A CA 1
ATOM 3194 C C . ASN A 1 404 ? -19.985 -27.966 12.723 1.00 42.12 404 ASN A C 1
ATOM 3196 O O . ASN A 1 404 ? -19.670 -29.053 13.208 1.00 42.12 404 ASN A O 1
ATOM 3200 N N . ASN A 1 405 ? -19.407 -26.820 13.114 1.00 36.41 405 ASN A N 1
ATOM 3201 C CA . ASN A 1 405 ? -18.455 -26.751 14.240 1.00 36.41 405 ASN A CA 1
ATOM 3202 C C . ASN A 1 405 ? -18.759 -25.623 15.228 1.00 36.41 405 ASN A C 1
ATOM 3204 O O . ASN A 1 405 ? -18.649 -24.442 14.837 1.00 36.41 405 ASN A O 1
#

pLDDT: mean 88.47, std 15.36, range [31.17, 98.75]

Foldseek 3Di:
DDDDDDDDDPDPPPPPPPPPPVFFQQLVVDDDPCSVVLQPDWKKWFKDKKKWQFLQQACVVVVKDKPPFAPDPDPFSLPGIDMWIWDRVWIWIFRQAQQATQARQFTKIKTQDFMWIAHDHAIDTARIWIWTWDNDAPDQQWRTKTFTAGPVRDRQWIWTQWDWDADPVQQKIKTWQIFTAGDCRNCVRNVHRVSHRAGGIIMMGITHIGDDPPHNNFDDPVDVVPQFAPPSKDWDKDFPDFDDKHFSHDQDPQKTFIFTKTKIWGQIPGKFFAAFALPAQDPDPRHRDHDKDKDWDWDDDPNDTDTQWIFAIFGGHFFSFYSASHDGDDRRINDHGTMGIHHRRSRLDQLGAFGNVQADPPPRDGDSACGQQCVPRPSGGPGGHGNRGHRTIMGRNVVVDDPPD

Radius of gyration: 24.16 Å; chains: 1; bounding box: 89×55×76 Å

Sequence (405 aa):
MKIIQNTFISIAILLTCNIANSTSPWLKNLDSSEKQEQMQLRWKAYGGEVDLKFMYKKLSDMKISVSPEPQFPNKHWDFNHIVYPISKNSQLELQMPYGNIEKVTSGLLNVDSDFSLTYGKTTVKVNSFKLVPTENPLNQSDIVTFKFIDQNNIHLFTIDSVHIEFDREKELLLMSNMDLFATPELAKLLNYPELSGQVIGQIHTYSQLQVPENAEKELLGSCVDHPVWPPQGQVDVTLIDIGTVQWMRDIGADKIVVAPSARLKNEGTADVPWYSKFSGTFAPYNNDQHPFLNWAIYREIDGRFEQLGYSGVKHAFLTINSNCTINCGNSHILWLGCEDVYGTGNNDSSGALGPRAEIEADTGYWESTCSFFDPGCIGSQTTGSNATDENRLVVYNDDLTDVNN

Secondary structure (DSSP, 8-state):
------------------------HHHHH---TTHHHHHH--EEEEEEEEEEEE-HHHHHHTTEEEESPP--SSS-GGG--EEEEBPTT-EEEEE-GGG---EEEEEEEEEEEEEEEEETTEEEEEEEEEEEE-SS-SSTT-S--EEEEETTS-EEEEEE--EEEEETTTTEEEEEEEEEEEPHHHHHHHT-GGGTT-EEEEEEEEEEEE--TT---S--STTTT----TTTS---EEEEEEEEEEEEEEEETTEEEEEEEEEEEE-SSS-EE-PPTTS--BTTTTB----EE--EEEEEETTEEEEEEE--EEEP-----BS-SS----TTEE-TT-EEEE-HHHHT-GGGEE-GGGB-TTT--B--TT-TT-TT-SSS------SSSTTSEEEESGGGS-TT-